Protein AF-0000000087793830 (afdb_homodimer)

Sequence (622 aa):
MAITHQIIGFGGWNNNLHLQNGACELLITLDVGPRILKFAPRGGDNVFKIFDEQLGTTEEELWQSRGGHRFWIAPESFPFTYAPDNYEVDYQVYPNGGVILTAPDEMPQGFSKQIEVSLDSEAAKVRIVHRLTNVVDEEQEVAAWMISVMAPGGIEIIPQPPAKNHPGMGPGDFLPDRSLILWPFTSLSDSRFHFGTRFITVQQDASLSATKFGLHQGCGWAAYYLDGTLFVKRFTLEARATYPDRGCNFETFTNEEMIEIETLGPLTKLKPGGVLEAVEEWELFTDIPEFDPKDEDSIARALAGTGLVGSMAITHQIIGFGGWNNNLHLQNGACELLITLDVGPRILKFAPRGGDNVFKIFDEQLGTTEEELWQSRGGHRFWIAPESFPFTYAPDNYEVDYQVYPNGGVILTAPDEMPQGFSKQIEVSLDSEAAKVRIVHRLTNVVDEEQEVAAWMISVMAPGGIEIIPQPPAKNHPGMGPGDFLPDRSLILWPFTSLSDSRFHFGTRFITVQQDASLSATKFGLHQGCGWAAYYLDGTLFVKRFTLEARATYPDRGCNFETFTNEEMIEIETLGPLTKLKPGGVLEAVEEWELFTDIPEFDPKDEDSIARALAGTGLVGS

pLDDT: mean 96.56, std 4.74, range [50.72, 98.94]

Secondary structure (DSSP, 8-state):
---EEEEEEETTEEEEEEEE-SSEEEEEESSS-SEEEEEEETTS--SB-B-GGG-S----SS----BEEEEEEES--TTGGG----S--EEEE-TTSEEEEEPPPBTTTTEEEEEEEEE-SSSSEEEEEEEEEE-SSS-EEEEEEEEEEEPTT-EEEEE-PPP-----SSSS--S--EEEEE-TT--TT-TTEEE-SSEEEEE--TTS--EEEEE---S-EEEEEETTEEEEEE----TTS--HHHH-SEEEEE-SS-EEEEEEPPPEEEPTT-EEEEEEEEEEE-SPPP--TT-HHHHHHHHGGGTSS--/---EEEEEEETTEEEEEEEE-SSEEEEEESSS-SEEEEEEETTS--SB-B-GGG-S----SS----BEEEEEEES--TTGGG----S--EEEE-TTSEEEEEPPPBTTTTEEEEEEEEE-SSSSEEEEEEEEEE-SSS-EEEEEEEEEEEPTT-EEEEE-PPP-----SSSS--S--EEEEE-TT--TT-TTEEE-SSEEEEE--TTS--EEEEE---S-EEEEEETTEEEEEE----TTS--HHHH-SEEEEE-SS-EEEEEE---EEEPTT-EEEEEEEEEEE-SPPP--TT-HHHHHHHHGGGTSS--

Nearest PDB structures (foldseek):
  5cd6-assembly1_A  TM=6.590E-01  e=1.933E-08  Parabacteroides distasonis ATCC 8503
  3bs6-assembly1_A  TM=5.707E-01  e=3.117E-06  Escherichia coli
  3ty1-assembly1_C  TM=4.847E-01  e=1.420E-06  Klebsiella pneumoniae subsp. pneumoniae MGH 78578
  3afj-assembly1_A  TM=4.483E-01  e=4.063E-05  Cellulomonas gilvus ATCC 13127
  3acs-assembly1_B  TM=4.402E-01  e=6.511E-05  Cellulomonas gilvus ATCC 13127

Solvent-accessible surface area (backbone atoms only — not comparable to full-atom values): 31579 Å² total; per-residue (Å²): 92,73,59,47,74,47,76,38,69,55,67,69,30,69,45,22,43,38,38,34,32,72,36,19,35,37,35,29,45,33,52,27,15,64,34,38,49,32,47,23,47,56,94,52,66,56,52,30,22,66,41,74,90,57,47,47,72,60,66,50,86,60,58,72,77,47,39,8,33,42,79,40,45,28,70,67,40,68,64,65,39,52,63,51,48,30,37,57,33,50,72,49,77,44,92,78,39,34,33,40,34,38,27,67,69,41,77,84,81,29,35,33,46,33,43,33,40,36,43,43,49,57,51,40,35,35,41,38,40,38,35,43,29,28,72,39,87,60,69,45,74,36,17,52,26,41,38,35,27,26,35,59,73,25,34,37,42,32,64,46,68,78,68,40,74,76,59,71,90,59,78,57,80,73,58,61,73,43,43,42,30,30,31,45,43,42,52,84,67,42,82,45,56,35,61,56,68,58,37,36,26,41,40,48,42,66,88,40,68,66,37,40,40,30,26,48,57,80,77,36,50,38,33,38,39,47,94,34,31,35,41,35,45,32,45,77,65,65,87,88,57,56,32,40,73,92,40,25,39,28,37,41,37,36,26,45,68,26,36,32,55,30,39,32,35,50,53,37,80,31,40,53,70,27,71,51,76,42,61,39,36,39,36,60,45,70,82,34,58,84,59,47,79,84,35,68,66,41,44,48,61,40,37,52,89,71,71,82,49,84,132,90,74,57,46,74,45,77,36,70,55,67,71,33,70,45,23,43,38,38,34,33,72,36,18,36,35,33,29,46,32,53,27,16,64,35,39,49,33,47,23,47,56,95,51,66,57,52,29,21,66,42,74,92,56,47,48,70,58,66,50,87,59,58,72,75,45,39,8,32,41,78,42,45,28,68,67,40,66,67,65,40,51,63,49,48,29,38,55,32,50,72,48,77,45,92,79,38,34,33,40,34,36,25,65,70,41,76,84,79,30,35,32,46,32,42,34,40,36,44,43,48,55,52,39,35,35,41,38,42,38,36,44,28,28,72,38,90,58,69,46,76,36,18,50,27,41,37,37,27,26,36,60,73,25,35,36,42,33,66,4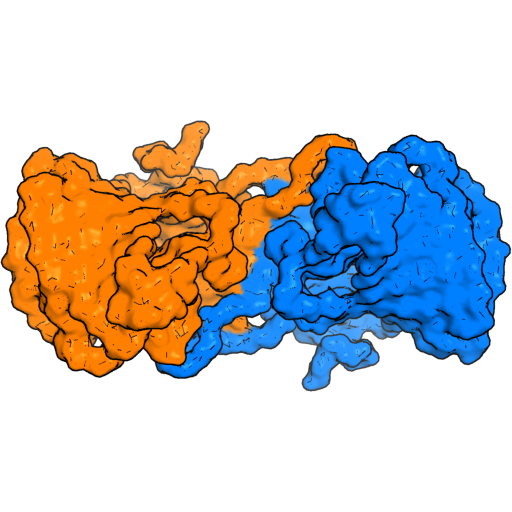7,68,78,68,40,75,76,57,71,92,56,78,59,80,74,58,59,74,42,42,43,31,28,30,44,44,42,53,83,66,43,82,42,56,35,62,56,68,56,36,35,26,41,40,47,41,67,88,40,68,66,38,40,42,29,25,47,56,79,76,36,52,38,34,38,39,47,95,34,32,34,42,35,44,34,43,76,66,65,86,88,56,56,33,40,74,93,40,23,39,28,37,40,39,37,25,45,68,27,35,33,55,29,40,31,34,51,52,38,80,32,40,54,70,28,72,49,76,42,62,40,37,38,37,60,45,71,82,36,56,85,57,48,80,84,36,66,67,42,44,48,62,40,38,53,90,70,72,80,48,84,131

Structure (mmCIF, N/CA/C/O backbone):
data_AF-0000000087793830-model_v1
#
loop_
_entity.id
_entity.type
_entity.pdbx_description
1 polymer 'DUF4380 domain-containing protein'
#
loop_
_atom_site.group_PDB
_atom_site.id
_atom_site.type_symbol
_atom_site.label_atom_id
_atom_site.label_alt_id
_atom_site.label_comp_id
_atom_site.label_asym_id
_atom_site.label_entity_id
_atom_site.label_seq_id
_atom_site.pdbx_PDB_ins_code
_atom_site.Cartn_x
_atom_site.Cartn_y
_atom_site.Cartn_z
_atom_site.occupancy
_atom_site.B_iso_or_equiv
_atom_site.auth_seq_id
_atom_site.auth_comp_id
_atom_site.auth_asym_id
_atom_site.auth_atom_id
_atom_site.pdbx_PDB_model_num
ATOM 1 N N . MET A 1 1 ? -21.844 32.312 21.375 1 61.78 1 MET A N 1
ATOM 2 C CA . MET A 1 1 ? -21.094 33.531 21.641 1 61.78 1 MET A CA 1
ATOM 3 C C . MET A 1 1 ? -20.359 34 20.391 1 61.78 1 MET A C 1
ATOM 5 O O . MET A 1 1 ? -20.031 33.188 19.516 1 61.78 1 MET A O 1
ATOM 9 N N . ALA A 1 2 ? -20.125 35.281 20.281 1 84.69 2 ALA A N 1
ATOM 10 C CA . ALA A 1 2 ? -19.641 35.969 19.078 1 84.69 2 ALA A CA 1
ATOM 11 C C . ALA A 1 2 ? -18.172 35.625 18.812 1 84.69 2 ALA A C 1
ATOM 13 O O . ALA A 1 2 ? -17.422 35.344 19.75 1 84.69 2 ALA A O 1
ATOM 14 N N . ILE A 1 3 ? -17.781 35.406 17.641 1 93.62 3 ILE A N 1
ATOM 15 C CA . ILE A 1 3 ? -16.391 35.281 17.219 1 93.62 3 ILE A CA 1
ATOM 16 C C . ILE A 1 3 ? -15.68 36.625 17.438 1 93.62 3 ILE A C 1
ATOM 18 O O . ILE A 1 3 ? -16.219 37.688 17.109 1 93.62 3 ILE A O 1
ATOM 22 N N . THR A 1 4 ? -14.586 36.594 18.094 1 94.25 4 THR A N 1
ATOM 23 C CA . THR A 1 4 ? -13.766 37.812 18.266 1 94.25 4 THR A CA 1
ATOM 24 C C . THR A 1 4 ? -12.375 37.594 17.672 1 94.25 4 THR A C 1
ATOM 26 O O . THR A 1 4 ? -11.906 36.469 17.562 1 94.25 4 THR A O 1
ATOM 29 N N . HIS A 1 5 ? -11.773 38.656 17.234 1 94.69 5 HIS A N 1
ATOM 30 C CA . HIS A 1 5 ? -10.398 38.594 16.734 1 94.69 5 HIS A CA 1
ATOM 31 C C . HIS A 1 5 ? -9.602 39.812 17.234 1 94.69 5 HIS A C 1
ATOM 33 O O . HIS A 1 5 ? -10.156 40.906 17.406 1 94.69 5 HIS A O 1
ATOM 39 N N . GLN A 1 6 ? -8.344 39.625 17.5 1 95.5 6 GLN A N 1
ATOM 40 C CA . GLN A 1 6 ? -7.398 40.656 17.922 1 95.5 6 GLN A CA 1
ATOM 41 C C . GLN A 1 6 ? -6.004 40.375 17.375 1 95.5 6 GLN A C 1
ATOM 43 O O . GLN A 1 6 ? -5.617 39.219 17.203 1 95.5 6 GLN A O 1
ATOM 48 N N . ILE A 1 7 ? -5.309 41.406 17.047 1 97.56 7 ILE A N 1
ATOM 49 C CA . ILE A 1 7 ? -3.889 41.281 16.75 1 97.56 7 ILE A CA 1
ATOM 50 C C . ILE A 1 7 ? -3.08 41.344 18.047 1 97.56 7 ILE A C 1
ATOM 52 O O . ILE A 1 7 ? -3.199 42.281 18.828 1 97.56 7 ILE A O 1
ATOM 56 N N . ILE A 1 8 ? -2.297 40.344 18.25 1 98.31 8 ILE A N 1
ATOM 57 C CA . ILE A 1 8 ? -1.549 40.281 19.5 1 98.31 8 ILE A CA 1
ATOM 58 C C . ILE A 1 8 ? -0.087 39.938 19.203 1 98.31 8 ILE A C 1
ATOM 60 O O . ILE A 1 8 ? 0.246 39.469 18.125 1 98.31 8 ILE A O 1
ATOM 64 N N . GLY A 1 9 ? 0.796 40.219 20.25 1 98.25 9 GLY A N 1
ATOM 65 C CA . GLY A 1 9 ? 2.158 39.719 20.219 1 98.25 9 GLY A CA 1
ATOM 66 C C . GLY A 1 9 ? 2.266 38.281 20.672 1 98.25 9 GLY A C 1
ATOM 67 O O . GLY A 1 9 ? 1.579 37.844 21.609 1 98.25 9 GLY A O 1
ATOM 68 N N . PHE A 1 10 ? 3.133 37.562 20.031 1 97.69 10 PHE A N 1
ATOM 69 C CA . PHE A 1 10 ? 3.367 36.188 20.422 1 97.69 10 PHE A CA 1
ATOM 70 C C . PHE A 1 10 ? 4.715 35.688 19.891 1 97.69 10 PHE A C 1
ATOM 72 O O . PHE A 1 10 ? 5.051 35.906 18.734 1 97.69 10 PHE A O 1
ATOM 79 N N . GLY A 1 11 ? 5.5 35.031 20.75 1 96.75 11 GLY A N 1
ATOM 80 C CA . GLY A 1 11 ? 6.727 34.344 20.359 1 96.75 11 GLY A CA 1
ATOM 81 C C . GLY A 1 11 ? 7.75 35.312 19.75 1 96.75 11 GLY A C 1
ATOM 82 O O . GLY A 1 11 ? 8.5 34.906 18.844 1 96.75 11 GLY A O 1
ATOM 83 N N . GLY A 1 12 ? 7.676 36.438 19.984 1 97.75 12 GLY A N 1
ATOM 84 C CA . GLY A 1 12 ? 8.617 37.406 19.438 1 97.75 12 GLY A CA 1
ATOM 85 C C . GLY A 1 12 ? 8.094 38.156 18.219 1 97.75 12 GLY A C 1
ATOM 86 O O . GLY A 1 12 ? 8.727 39.094 17.719 1 97.75 12 GLY A O 1
ATOM 87 N N . TRP A 1 13 ? 7 37.719 17.734 1 98.38 13 TRP A N 1
ATOM 88 C CA . TRP A 1 13 ? 6.348 38.438 16.625 1 98.38 13 TRP A CA 1
ATOM 89 C C . TRP A 1 13 ? 5.324 39.438 17.156 1 98.38 13 TRP A C 1
ATOM 91 O O . TRP A 1 13 ? 4.574 39.125 18.094 1 98.38 13 TRP A O 1
ATOM 101 N N . ASN A 1 14 ? 5.234 40.531 16.578 1 98.06 14 ASN A N 1
ATOM 102 C CA . ASN A 1 14 ? 4.332 41.594 17.031 1 98.06 14 ASN A CA 1
ATOM 103 C C . ASN A 1 14 ? 2.916 41.406 16.5 1 98.06 14 ASN A C 1
ATOM 105 O O . ASN A 1 14 ? 1.947 41.844 17.109 1 98.06 14 ASN A O 1
ATOM 109 N N . ASN A 1 15 ? 2.809 40.812 15.375 1 98.31 15 ASN A N 1
ATOM 110 C CA . ASN A 1 15 ? 1.499 40.719 14.734 1 98.31 15 ASN A CA 1
ATOM 111 C C . ASN A 1 15 ? 1.072 39.25 14.555 1 98.31 15 ASN A C 1
ATOM 113 O O . ASN A 1 15 ? 1.588 38.562 13.68 1 98.31 15 ASN A O 1
ATOM 117 N N . ASN A 1 16 ? 0.181 38.844 15.281 1 98.5 16 ASN A N 1
ATOM 118 C CA . ASN A 1 16 ? -0.511 37.562 15.18 1 98.5 16 ASN A CA 1
ATOM 119 C C . ASN A 1 16 ? -2.018 37.719 15.359 1 98.5 16 ASN A C 1
ATOM 121 O O . ASN A 1 16 ? -2.469 38.5 16.219 1 98.5 16 ASN A O 1
ATOM 125 N N . LEU A 1 17 ? -2.709 37.094 14.547 1 98.06 17 LEU A N 1
ATOM 126 C CA . LEU A 1 17 ? -4.164 37.156 14.656 1 98.06 17 LEU A CA 1
ATOM 127 C C . LEU A 1 17 ? -4.664 36.094 15.641 1 98.06 17 LEU A C 1
ATOM 129 O O . LEU A 1 17 ? -4.484 34.906 15.422 1 98.06 17 LEU A O 1
ATOM 133 N N . HIS A 1 18 ? -5.172 36.531 16.734 1 97.31 18 HIS A N 1
ATOM 134 C CA . HIS A 1 18 ? -5.859 35.688 17.703 1 97.31 18 HIS A CA 1
ATOM 135 C C . HIS A 1 18 ? -7.359 35.656 17.438 1 97.31 18 HIS A C 1
ATOM 137 O O . HIS A 1 18 ? -8.055 36.656 17.594 1 97.31 18 HIS A O 1
ATOM 143 N N . LEU A 1 19 ? -7.863 34.531 16.953 1 96.69 19 LEU A N 1
ATOM 144 C CA . LEU A 1 19 ? -9.266 34.312 16.641 1 96.69 19 LEU A CA 1
ATOM 145 C C . LEU A 1 19 ? -9.898 33.375 17.656 1 96.69 19 LEU A C 1
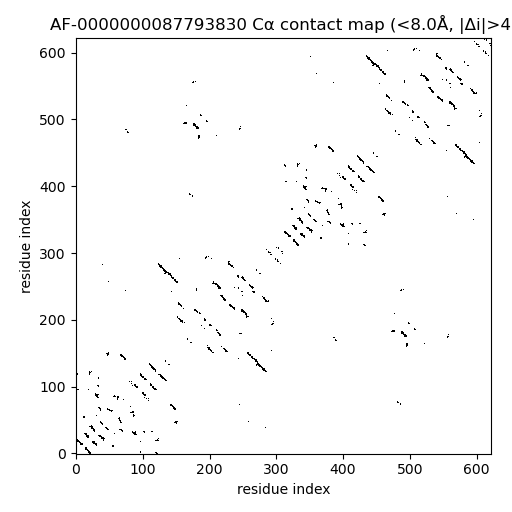ATOM 147 O O . LEU A 1 19 ? -9.32 32.312 18 1 96.69 19 LEU A O 1
ATOM 151 N N . GLN A 1 20 ? -11.141 33.719 18.203 1 96.06 20 GLN A N 1
ATOM 152 C CA . GLN A 1 20 ? -11.695 32.844 19.219 1 96.06 20 GLN A CA 1
ATOM 153 C C . GLN A 1 20 ? -13.227 32.906 19.234 1 96.06 20 GLN A C 1
ATOM 155 O O . GLN A 1 20 ? -13.805 33.906 18.797 1 96.06 20 GLN A O 1
ATOM 160 N N . ASN A 1 21 ? -13.805 31.891 19.594 1 95.81 21 ASN A N 1
ATOM 161 C CA . ASN A 1 21 ? -15.188 31.844 20.062 1 95.81 21 ASN A CA 1
ATOM 162 C C . ASN A 1 21 ? -15.289 31.297 21.484 1 95.81 21 ASN A C 1
ATOM 164 O O . ASN A 1 21 ? -14.305 31.328 22.234 1 95.81 21 ASN A O 1
ATOM 168 N N . GLY A 1 22 ? -16.453 30.953 21.969 1 96.38 22 GLY A N 1
ATOM 169 C CA . GLY A 1 22 ? -16.625 30.484 23.344 1 96.38 22 GLY A CA 1
ATOM 170 C C . GLY A 1 22 ? -16.016 29.109 23.578 1 96.38 22 GLY A C 1
ATOM 171 O O . GLY A 1 22 ? -15.789 28.719 24.719 1 96.38 22 GLY A O 1
ATOM 172 N N . ALA A 1 23 ? -15.695 28.422 22.516 1 97.94 23 ALA A N 1
ATOM 173 C CA . ALA A 1 23 ? -15.328 27.016 22.656 1 97.94 23 ALA A CA 1
ATOM 174 C C . ALA A 1 23 ? -13.836 26.812 22.359 1 97.94 23 ALA A C 1
ATOM 176 O O . ALA A 1 23 ? -13.211 25.891 22.922 1 97.94 23 ALA A O 1
ATOM 177 N N . CYS A 1 24 ? -13.25 27.625 21.5 1 98.12 24 CYS A N 1
ATOM 178 C CA . CYS A 1 24 ? -11.875 27.375 21.094 1 98.12 24 CYS A CA 1
ATOM 179 C C . CYS A 1 24 ? -11.195 28.656 20.625 1 98.12 24 CYS A C 1
ATOM 181 O O . CYS A 1 24 ? -11.82 29.719 20.625 1 98.12 24 CYS A O 1
ATOM 183 N N . GLU A 1 25 ? -9.93 28.547 20.344 1 98.12 25 GLU A N 1
ATOM 184 C CA . GLU A 1 25 ? -9.156 29.688 19.875 1 98.12 25 GLU A CA 1
ATOM 185 C C . GLU A 1 25 ? -8.055 29.25 18.906 1 98.12 25 GLU A C 1
ATOM 187 O O . GLU A 1 25 ? -7.582 28.109 18.984 1 98.12 25 GLU A O 1
ATOM 192 N N . LEU A 1 26 ? -7.715 30.125 18.016 1 98.25 26 LEU A N 1
ATOM 193 C CA . LEU A 1 26 ? -6.641 29.969 17.047 1 98.25 26 LEU A CA 1
ATOM 194 C C . LEU A 1 26 ? -5.645 31.125 17.141 1 98.25 26 LEU A C 1
ATOM 196 O O . LEU A 1 26 ? -6.016 32.25 17.5 1 98.25 26 LEU A O 1
ATOM 200 N N . LEU A 1 27 ? -4.469 30.781 16.875 1 98.56 27 LEU A N 1
ATOM 201 C CA . LEU A 1 27 ? -3.434 31.781 16.656 1 98.56 27 LEU A CA 1
ATOM 202 C C . LEU A 1 27 ? -2.82 31.641 15.266 1 98.56 27 LEU A C 1
ATOM 204 O O . LEU A 1 27 ? -2.248 30.609 14.938 1 98.56 27 LEU A O 1
ATOM 208 N N . ILE A 1 28 ? -2.902 32.688 14.469 1 98.44 28 ILE A N 1
ATOM 209 C CA . ILE A 1 28 ? -2.439 32.719 13.086 1 98.44 28 ILE A CA 1
ATOM 210 C C . ILE A 1 28 ? -1.353 33.781 12.938 1 98.44 28 ILE A C 1
ATOM 212 O O . ILE A 1 28 ? -1.559 34.938 13.289 1 98.44 28 ILE A O 1
ATOM 216 N N . THR A 1 29 ? -0.245 33.344 12.414 1 98.31 29 THR A N 1
ATOM 217 C CA . THR A 1 29 ? 0.851 34.312 12.273 1 98.31 29 THR A CA 1
ATOM 218 C C . THR A 1 29 ? 0.597 35.25 11.109 1 98.31 29 THR A C 1
ATOM 220 O O . THR A 1 29 ? 0.083 34.844 10.07 1 98.31 29 THR A O 1
ATOM 223 N N . LEU A 1 30 ? 1.019 36.5 11.281 1 98.5 30 LEU A N 1
ATOM 224 C CA . LEU A 1 30 ? 0.891 37.5 10.219 1 98.5 30 LEU A CA 1
ATOM 225 C C . LEU A 1 30 ? 2.26 38 9.781 1 98.5 30 LEU A C 1
ATOM 227 O O . LEU A 1 30 ? 2.441 38.406 8.633 1 98.5 30 LEU A O 1
ATOM 231 N N . ASP A 1 31 ? 3.254 37.969 10.672 1 98.5 31 ASP A N 1
ATOM 232 C CA . ASP A 1 31 ? 4.602 38.406 10.344 1 98.5 31 ASP A CA 1
ATOM 233 C C . ASP A 1 31 ? 5.336 37.375 9.5 1 98.5 31 ASP A C 1
ATOM 235 O O . ASP A 1 31 ? 6.328 37.656 8.844 1 98.5 31 ASP A O 1
ATOM 239 N N . VAL A 1 32 ? 4.945 36.156 9.547 1 98.25 32 VAL A N 1
ATOM 240 C CA . VAL A 1 32 ? 5.41 35.031 8.711 1 98.25 32 VAL A CA 1
ATOM 241 C C . VAL A 1 32 ? 4.23 34.156 8.32 1 98.25 32 VAL A C 1
ATOM 243 O O . VAL A 1 32 ? 3.229 34.094 9.039 1 98.25 32 VAL A O 1
ATOM 246 N N . GLY A 1 33 ? 4.324 33.5 7.066 1 96.94 33 GLY A N 1
ATOM 247 C CA . GLY A 1 33 ? 3.25 32.531 6.844 1 96.94 33 GLY A CA 1
ATOM 248 C C . GLY A 1 33 ? 3.002 32.25 5.375 1 96.94 33 GLY A C 1
ATOM 249 O O . GLY A 1 33 ? 3.861 32.5 4.531 1 96.94 33 GLY A O 1
ATOM 250 N N . PRO A 1 34 ? 1.865 31.766 5.145 1 97.06 34 PRO A N 1
ATOM 251 C CA . PRO A 1 34 ? 0.732 31.531 6.043 1 97.06 34 PRO A CA 1
ATOM 252 C C . PRO A 1 34 ? 0.967 30.375 7.008 1 97.06 34 PRO A C 1
ATOM 254 O O . PRO A 1 34 ? 1.517 29.344 6.609 1 97.06 34 PRO A O 1
ATOM 257 N N . ARG A 1 35 ? 0.572 30.5 8.305 1 97.62 35 ARG A N 1
ATOM 258 C CA . ARG A 1 35 ? 0.81 29.516 9.359 1 97.62 35 ARG A CA 1
ATOM 259 C C . ARG A 1 35 ? -0.227 29.641 10.469 1 97.62 35 ARG A C 1
ATOM 261 O O . ARG A 1 35 ? -0.51 30.75 10.938 1 97.62 35 ARG A O 1
ATOM 268 N N . ILE A 1 36 ? -0.883 28.547 10.781 1 98.69 36 ILE A N 1
ATOM 269 C CA . ILE A 1 36 ? -1.707 28.5 11.984 1 98.69 36 ILE A CA 1
ATOM 270 C C . ILE A 1 36 ? -0.936 27.812 13.109 1 98.69 36 ILE A C 1
ATOM 272 O O . ILE A 1 36 ? -0.699 26.594 13.055 1 98.69 36 ILE A O 1
ATOM 276 N N . LEU A 1 37 ? -0.606 28.469 14.172 1 98.56 37 LEU A N 1
ATOM 277 C CA . LEU A 1 37 ? 0.332 27.969 15.164 1 98.56 37 LEU A CA 1
ATOM 278 C C . LEU A 1 37 ? -0.408 27.312 16.328 1 98.56 37 LEU A C 1
ATOM 280 O O . LEU A 1 37 ? 0.167 26.5 17.062 1 98.56 37 LEU A O 1
ATOM 284 N N . LYS A 1 38 ? -1.687 27.688 16.422 1 98.69 38 LYS A N 1
ATOM 285 C CA . LYS A 1 38 ? -2.404 27.203 17.594 1 98.69 38 LYS A CA 1
ATOM 286 C C . LYS A 1 38 ? -3.854 26.859 17.25 1 98.69 38 LYS A C 1
ATOM 288 O O . LYS A 1 38 ? -4.504 27.609 16.516 1 98.69 38 LYS A O 1
ATOM 293 N N . PHE A 1 39 ? -4.352 25.875 17.703 1 98.88 39 PHE A N 1
ATOM 294 C CA . PHE A 1 39 ? -5.746 25.484 17.844 1 98.88 39 PHE A CA 1
ATOM 295 C C . PHE A 1 39 ? -5.984 24.812 19.188 1 98.88 39 PHE A C 1
ATOM 297 O O . PHE A 1 39 ? -5.34 23.812 19.516 1 98.88 39 PHE A O 1
ATOM 304 N N . ALA A 1 40 ? -6.793 25.359 20 1 98.88 40 ALA A N 1
ATOM 305 C CA . ALA A 1 40 ? -6.961 24.891 21.359 1 98.88 40 ALA A CA 1
ATOM 306 C C . ALA A 1 40 ? -8.383 25.141 21.859 1 98.88 40 ALA A C 1
ATOM 308 O O . ALA A 1 40 ? -9.039 26.094 21.422 1 98.88 40 ALA A O 1
ATOM 309 N N . PRO A 1 41 ? -8.805 24.281 22.812 1 98.56 41 PRO A N 1
ATOM 310 C CA . PRO A 1 41 ? -9.984 24.719 23.562 1 98.56 41 PRO A CA 1
ATOM 311 C C . PRO A 1 41 ? -9.758 26.062 24.266 1 98.56 41 PRO A C 1
ATOM 313 O O . PRO A 1 41 ? -8.625 26.406 24.609 1 98.56 41 PRO A O 1
ATOM 316 N N . ARG A 1 42 ? -10.859 26.766 24.453 1 96.25 42 ARG A N 1
ATOM 317 C CA . ARG A 1 42 ? -10.727 28.031 25.172 1 96.25 42 ARG A CA 1
ATOM 318 C C . ARG A 1 42 ? -10.016 27.844 26.5 1 96.25 42 ARG A C 1
ATOM 320 O O . ARG A 1 42 ? -10.461 27.062 27.344 1 96.25 42 ARG A O 1
ATOM 327 N N . GLY A 1 43 ? -8.906 28.547 26.578 1 93.25 43 GLY A N 1
ATOM 328 C CA . GLY A 1 43 ? -8.148 28.484 27.828 1 93.25 43 GLY A CA 1
ATOM 329 C C . GLY A 1 43 ? -7.367 27.188 27.984 1 93.25 43 GLY A C 1
ATOM 330 O O . GLY A 1 43 ? -6.723 26.969 29.016 1 93.25 43 GLY A O 1
ATOM 331 N N . GLY A 1 44 ? -7.41 26.344 27.031 1 96.81 44 GLY A N 1
ATOM 332 C CA . GLY A 1 44 ? -6.742 25.047 27.125 1 96.81 44 GLY A CA 1
ATOM 333 C C . GLY A 1 44 ? -5.41 25.016 26.406 1 96.81 44 GLY A C 1
ATOM 334 O O . GLY A 1 44 ? -4.887 26.062 26 1 96.81 44 GLY A O 1
ATOM 335 N N . ASP A 1 45 ? -4.879 23.844 26.312 1 98.06 45 ASP A N 1
ATOM 336 C CA . ASP A 1 45 ? -3.553 23.656 25.734 1 98.06 45 ASP A CA 1
ATOM 337 C C . ASP A 1 45 ? -3.625 23.547 24.219 1 98.06 45 ASP A C 1
ATOM 339 O O . ASP A 1 45 ? -4.578 23 23.672 1 98.06 45 ASP A O 1
ATOM 343 N N . ASN A 1 46 ? -2.613 24.078 23.578 1 98.69 46 ASN A N 1
ATOM 344 C CA . ASN A 1 46 ? -2.443 23.969 22.125 1 98.69 46 ASN A CA 1
ATOM 345 C C . ASN A 1 46 ? -2.23 22.516 21.703 1 98.69 46 ASN A C 1
ATOM 347 O O . ASN A 1 46 ? -1.419 21.797 22.312 1 98.69 46 ASN A O 1
ATOM 351 N N . VAL A 1 47 ? -2.936 22.109 20.672 1 98.81 47 VAL A N 1
ATOM 352 C CA . VAL A 1 47 ? -2.764 20.719 20.234 1 98.81 47 VAL A CA 1
ATOM 353 C C . VAL A 1 47 ? -1.596 20.641 19.25 1 98.81 47 VAL A C 1
ATOM 355 O O . VAL A 1 47 ? -1.094 19.547 18.969 1 98.81 47 VAL A O 1
ATOM 358 N N . PHE A 1 48 ? -1.181 21.766 18.719 1 98.94 48 PHE A N 1
ATOM 359 C CA . PHE A 1 48 ? -0.071 21.766 17.766 1 98.94 48 PHE A CA 1
ATOM 360 C C . PHE A 1 48 ? 1.259 21.922 18.5 1 98.94 48 PHE A C 1
ATOM 362 O O . PHE A 1 48 ? 1.323 22.547 19.547 1 98.94 48 PHE A O 1
ATOM 369 N N . LYS A 1 49 ? 2.295 21.328 17.906 1 98.81 49 LYS A N 1
ATOM 370 C CA . LYS A 1 49 ? 3.672 21.594 18.312 1 98.81 49 LYS A CA 1
ATOM 371 C C . LYS A 1 49 ? 4.113 22.984 17.891 1 98.81 49 LYS A C 1
ATOM 373 O O . LYS A 1 49 ? 3.783 23.438 16.797 1 98.81 49 LYS A O 1
ATOM 378 N N . ILE A 1 50 ? 4.789 23.656 18.797 1 98.38 50 ILE A N 1
ATOM 379 C CA . ILE A 1 50 ? 5.52 24.875 18.484 1 98.38 50 ILE A CA 1
ATOM 380 C C . ILE A 1 50 ? 7.008 24.672 18.734 1 98.38 50 ILE A C 1
ATOM 382 O O . ILE A 1 50 ? 7.398 24.172 19.797 1 98.38 50 ILE A O 1
ATOM 386 N N . PHE A 1 51 ? 7.832 24.938 17.797 1 98.12 51 PHE A N 1
ATOM 387 C CA . PHE A 1 51 ? 9.273 24.969 18 1 98.12 51 PHE A CA 1
ATOM 388 C C . PHE A 1 51 ? 9.727 26.328 18.5 1 98.12 51 PHE A C 1
ATOM 390 O O . PHE A 1 51 ? 10.023 27.219 17.688 1 98.12 51 PHE A O 1
ATOM 397 N N . ASP A 1 52 ? 9.914 26.422 19.797 1 97.25 52 ASP A N 1
ATOM 398 C CA . ASP A 1 52 ? 10.125 27.703 20.453 1 97.25 52 ASP A CA 1
ATOM 399 C C . ASP A 1 52 ? 11.352 28.406 19.891 1 97.25 52 ASP A C 1
ATOM 401 O O . ASP A 1 52 ? 11.352 29.641 19.734 1 97.25 52 ASP A O 1
ATOM 405 N N . GLU A 1 53 ? 12.328 27.672 19.562 1 96.56 53 GLU A N 1
ATOM 406 C CA . GLU A 1 53 ? 13.594 28.25 19.109 1 96.56 53 GLU A CA 1
ATOM 407 C C . GLU A 1 53 ? 13.453 28.844 17.703 1 96.56 53 GLU A C 1
ATOM 409 O O . GLU A 1 53 ? 14.344 29.562 17.25 1 96.56 53 GLU A O 1
ATOM 414 N N . GLN A 1 54 ? 12.305 28.594 17.109 1 96.75 54 GLN A N 1
ATOM 415 C CA . GLN A 1 54 ? 12.125 29.047 15.727 1 96.75 54 GLN A CA 1
ATOM 416 C C . GLN A 1 54 ? 11.109 30.172 15.648 1 96.75 54 GLN A C 1
ATOM 418 O O . GLN A 1 54 ? 10.656 30.531 14.555 1 96.75 54 GLN A O 1
ATOM 423 N N . LEU A 1 55 ? 10.781 30.734 16.734 1 97.38 55 LEU A N 1
ATOM 424 C CA . LEU A 1 55 ? 9.805 31.812 16.781 1 97.38 55 LEU A CA 1
ATOM 425 C C . LEU A 1 55 ? 10.492 33.188 16.75 1 97.38 55 LEU A C 1
ATOM 427 O O . LEU A 1 55 ? 11.656 33.312 17.125 1 97.38 55 LEU A O 1
ATOM 431 N N . GLY A 1 56 ? 9.766 34.188 16.234 1 97.56 56 GLY A N 1
ATOM 432 C CA . GLY A 1 56 ? 10.133 35.562 16.422 1 97.56 56 GLY A CA 1
ATOM 433 C C . GLY A 1 56 ? 11.008 36.125 15.312 1 97.56 56 GLY A C 1
ATOM 434 O O . GLY A 1 56 ? 11.219 37.312 15.219 1 97.56 56 GLY A O 1
ATOM 435 N N . THR A 1 57 ? 11.555 35.219 14.516 1 96.94 57 THR A N 1
ATOM 436 C CA . THR A 1 57 ? 12.398 35.688 13.414 1 96.94 57 THR A CA 1
ATOM 437 C C . THR A 1 57 ? 11.625 35.656 12.094 1 96.94 57 THR A C 1
ATOM 439 O O . THR A 1 57 ? 10.578 35 12.008 1 96.94 57 THR A O 1
ATOM 442 N N . THR A 1 58 ? 12.055 36.469 11.188 1 97.38 58 THR A N 1
ATOM 443 C CA . THR A 1 58 ? 11.422 36.594 9.883 1 97.38 58 THR A CA 1
ATOM 444 C C . THR A 1 58 ? 12.469 36.562 8.773 1 97.38 58 THR A C 1
ATOM 446 O O . THR A 1 58 ? 13.664 36.75 9.031 1 97.38 58 THR A O 1
ATOM 449 N N . GLU A 1 59 ? 12.086 36.219 7.578 1 96.62 59 GLU A N 1
ATOM 450 C CA . GLU A 1 59 ? 12.867 36.375 6.355 1 96.62 59 GLU A CA 1
ATOM 451 C C . GLU A 1 59 ? 14.102 35.469 6.375 1 96.62 59 GLU A C 1
ATOM 453 O O . GLU A 1 59 ? 15.156 35.844 5.852 1 96.62 59 GLU A O 1
ATOM 458 N N . GLU A 1 60 ? 14.023 34.438 7.172 1 95.81 60 GLU A N 1
ATOM 459 C CA . GLU A 1 60 ? 15.07 33.438 7.047 1 95.81 60 GLU A CA 1
ATOM 460 C C . GLU A 1 60 ? 15.141 32.875 5.629 1 95.81 60 GLU A C 1
ATOM 462 O O . GLU A 1 60 ? 14.109 32.656 4.988 1 95.81 60 GLU A O 1
ATOM 467 N N . GLU A 1 61 ? 16.297 32.562 5.176 1 91.62 61 GLU A N 1
ATOM 468 C CA . GLU A 1 61 ? 16.484 32.031 3.828 1 91.62 61 GLU A CA 1
ATOM 469 C C . GLU A 1 61 ? 15.961 30.609 3.711 1 91.62 61 GLU A C 1
ATOM 471 O O . GLU A 1 61 ? 15.383 30.25 2.688 1 91.62 61 GLU A O 1
ATOM 476 N N . LEU A 1 62 ? 16.109 29.891 4.75 1 91.38 62 LEU A N 1
ATOM 477 C CA . LEU A 1 62 ? 15.711 28.484 4.73 1 91.38 62 LEU A CA 1
ATOM 478 C C . LEU A 1 62 ? 14.383 28.297 5.465 1 91.38 62 LEU A C 1
ATOM 480 O O . LEU A 1 62 ? 14.078 29.031 6.402 1 91.38 62 LEU A O 1
ATOM 484 N N . TRP A 1 63 ? 13.695 27.328 5.051 1 90.88 63 TRP A N 1
ATOM 485 C CA . TRP A 1 63 ? 12.445 26.953 5.695 1 90.88 63 TRP A CA 1
ATOM 486 C C . TRP A 1 63 ? 12.656 26.656 7.176 1 90.88 63 TRP A C 1
ATOM 488 O O . TRP A 1 63 ? 13.648 26.016 7.551 1 90.88 63 TRP A O 1
ATOM 498 N N . GLN A 1 64 ? 11.742 27.109 7.977 1 94.06 64 GLN A N 1
ATOM 499 C CA . GLN A 1 64 ? 11.664 26.781 9.398 1 94.06 64 GLN A CA 1
ATOM 500 C C . GLN A 1 64 ? 10.414 25.969 9.711 1 94.06 64 GLN A C 1
ATOM 502 O O . GLN A 1 64 ? 9.32 26.312 9.258 1 94.06 64 GLN A O 1
ATOM 507 N N . SER A 1 65 ? 10.461 24.953 10.477 1 93.94 65 SER A N 1
ATOM 508 C CA . SER A 1 65 ? 9.297 24.141 10.812 1 93.94 65 SER A CA 1
ATOM 509 C C . SER A 1 65 ? 8.273 24.953 11.602 1 93.94 65 SER A C 1
ATOM 511 O O . SER A 1 65 ? 7.086 24.953 11.258 1 93.94 65 SER A O 1
ATOM 513 N N . ARG A 1 66 ? 8.75 25.703 12.641 1 97.19 66 ARG A N 1
ATOM 514 C CA . ARG A 1 66 ? 8.008 26.562 13.555 1 97.19 66 ARG A CA 1
ATOM 515 C C . ARG A 1 66 ? 6.855 25.812 14.203 1 97.19 66 ARG A C 1
ATOM 517 O O . ARG A 1 66 ? 6.32 26.234 15.227 1 97.19 66 ARG A O 1
ATOM 524 N N . GLY A 1 67 ? 6.41 24.656 13.656 1 97.88 67 GLY A N 1
ATOM 525 C CA . GLY A 1 67 ? 5.266 23.906 14.133 1 97.88 67 GLY A CA 1
ATOM 526 C C . GLY A 1 67 ? 3.947 24.375 13.555 1 97.88 67 GLY A C 1
ATOM 527 O O . GLY A 1 67 ? 3.916 24.984 12.484 1 97.88 67 GLY A O 1
ATOM 528 N N . GLY A 1 68 ? 2.857 24 14.188 1 98.62 68 GLY A N 1
ATOM 529 C CA . GLY A 1 68 ? 1.535 24.391 13.734 1 98.62 68 GLY A CA 1
ATOM 530 C C . GLY A 1 68 ? 1.077 23.656 12.492 1 98.62 68 GLY A C 1
ATOM 531 O O . GLY A 1 68 ? 1.305 22.453 12.352 1 98.62 68 GLY A O 1
ATOM 532 N N . HIS A 1 69 ? 0.265 24.375 11.727 1 98.81 69 HIS A N 1
ATOM 533 C CA . HIS A 1 69 ? -0.275 23.875 10.461 1 98.81 69 HIS A CA 1
ATOM 534 C C . HIS A 1 69 ? 0.3 24.641 9.281 1 98.81 69 HIS A C 1
ATOM 536 O O . HIS A 1 69 ? 0.239 25.875 9.242 1 98.81 69 HIS A O 1
ATOM 542 N N . ARG A 1 70 ? 0.868 23.906 8.359 1 97.81 70 ARG A N 1
ATOM 543 C CA . ARG A 1 70 ? 1.521 24.516 7.207 1 97.81 70 ARG A CA 1
ATOM 544 C C . ARG A 1 70 ? 0.968 23.953 5.902 1 97.81 70 ARG A C 1
ATOM 546 O O . ARG A 1 70 ? 0.409 22.859 5.879 1 97.81 70 ARG A O 1
ATOM 553 N N . PHE A 1 71 ? 1.087 24.734 4.852 1 98.19 71 PHE A N 1
ATOM 554 C CA . PHE A 1 71 ? 0.656 24.406 3.5 1 98.19 71 PHE A CA 1
ATOM 555 C C . PHE A 1 71 ? 1.857 24.203 2.586 1 98.19 71 PHE A C 1
ATOM 557 O O . PHE A 1 71 ? 2.539 25.156 2.217 1 98.19 71 PHE A O 1
ATOM 564 N N . TRP A 1 72 ? 2.143 22.906 2.213 1 98.12 72 TRP A N 1
ATOM 565 C CA . TRP A 1 72 ? 3.244 22.547 1.326 1 98.12 72 TRP A CA 1
ATOM 566 C C . TRP A 1 72 ? 2.723 22.047 -0.013 1 98.12 72 TRP A C 1
ATOM 568 O O . TRP A 1 72 ? 1.511 21.969 -0.228 1 98.12 72 TRP A O 1
ATOM 578 N N . ILE A 1 73 ? 3.662 21.828 -0.879 1 98.19 73 ILE A N 1
ATOM 579 C CA . ILE A 1 73 ? 3.35 21.312 -2.209 1 98.19 73 ILE A CA 1
ATOM 580 C C . ILE A 1 73 ? 3.971 19.938 -2.385 1 98.19 73 ILE A C 1
ATOM 582 O O . ILE A 1 73 ? 5.133 19.719 -2.033 1 98.19 73 ILE A O 1
ATOM 586 N N . ALA A 1 74 ? 3.162 19.062 -2.873 1 98.19 74 ALA A N 1
ATOM 587 C CA . ALA A 1 74 ? 3.602 17.703 -3.18 1 98.19 74 ALA A CA 1
ATOM 588 C C . ALA A 1 74 ? 3.709 17.5 -4.688 1 98.19 74 ALA A C 1
ATOM 590 O O . ALA A 1 74 ? 3.041 18.188 -5.465 1 98.19 74 ALA A O 1
ATOM 591 N N . PRO A 1 75 ? 4.512 16.469 -5.098 1 97.44 75 PRO A N 1
ATOM 592 C CA . PRO A 1 75 ? 5.328 15.578 -4.27 1 97.44 75 PRO A CA 1
ATOM 593 C C . PRO A 1 75 ? 6.535 16.281 -3.658 1 97.44 75 PRO A C 1
ATOM 595 O O . PRO A 1 75 ? 7.047 17.25 -4.227 1 97.44 75 PRO A O 1
ATOM 598 N N . GLU A 1 76 ? 7.012 15.727 -2.557 1 97.19 76 GLU A N 1
ATOM 599 C CA . GLU A 1 76 ? 8.117 16.344 -1.828 1 97.19 76 GLU A CA 1
ATOM 600 C C . GLU A 1 76 ? 9.398 16.328 -2.652 1 97.19 76 GLU A C 1
ATOM 602 O O . GLU A 1 76 ? 9.781 15.281 -3.191 1 97.19 76 GLU A O 1
ATOM 607 N N . SER A 1 77 ? 9.961 17.469 -2.789 1 93.56 77 SER A N 1
ATOM 608 C CA . SER A 1 77 ? 11.234 17.609 -3.479 1 93.56 77 SER A CA 1
ATOM 609 C C . SER A 1 77 ? 12.008 18.812 -2.973 1 93.56 77 SER A C 1
ATOM 611 O O . SER A 1 77 ? 11.422 19.859 -2.691 1 93.56 77 SER A O 1
ATOM 613 N N . PHE A 1 78 ? 13.266 18.609 -2.777 1 91.31 78 PHE A N 1
ATOM 614 C CA . PHE A 1 78 ? 14.148 19.719 -2.396 1 91.31 78 PHE A CA 1
ATOM 615 C C . PHE A 1 78 ? 14.766 20.359 -3.627 1 91.31 78 PHE A C 1
ATOM 617 O O . PHE A 1 78 ? 15.297 19.672 -4.5 1 91.31 78 PHE A O 1
ATOM 624 N N . PRO A 1 79 ? 14.797 21.578 -3.779 1 91 79 PRO A N 1
ATOM 625 C CA . PRO A 1 79 ? 14.297 22.562 -2.811 1 91 79 PRO A CA 1
ATOM 626 C C . PRO A 1 79 ? 12.852 22.969 -3.084 1 91 79 PRO A C 1
ATOM 628 O O . PRO A 1 79 ? 12.297 23.812 -2.365 1 91 79 PRO A O 1
ATOM 631 N N . PHE A 1 80 ? 12.211 22.406 -3.969 1 92.69 80 PHE A N 1
ATOM 632 C CA . PHE A 1 80 ? 10.938 22.859 -4.504 1 92.69 80 PHE A CA 1
ATOM 633 C C . PHE A 1 80 ? 9.898 22.969 -3.395 1 92.69 80 PHE A C 1
ATOM 635 O O . PHE A 1 80 ? 9.305 24.047 -3.195 1 92.69 80 PHE A O 1
ATOM 642 N N . THR A 1 81 ? 9.672 22 -2.604 1 94.94 81 THR A N 1
ATOM 643 C CA . THR A 1 81 ? 8.648 21.938 -1.568 1 94.94 81 THR A CA 1
ATOM 644 C C . THR A 1 81 ? 9.016 22.828 -0.387 1 94.94 81 THR A C 1
ATOM 646 O O . THR A 1 81 ? 8.141 23.234 0.387 1 94.94 81 THR A O 1
ATOM 649 N N . TYR A 1 82 ? 10.273 23.188 -0.281 1 93.88 82 TYR A N 1
ATOM 650 C CA . TYR A 1 82 ? 10.781 23.797 0.942 1 93.88 82 TYR A CA 1
ATOM 651 C C . TYR A 1 82 ? 10.859 25.312 0.811 1 93.88 82 TYR A C 1
ATOM 653 O O . TYR A 1 82 ? 11.664 25.953 1.479 1 93.88 82 TYR A O 1
ATOM 661 N N . ALA A 1 83 ? 10.086 25.828 -0.058 1 93.38 83 ALA A N 1
ATOM 662 C CA . ALA A 1 83 ? 9.969 27.281 -0.096 1 93.38 83 ALA A CA 1
ATOM 663 C C . ALA A 1 83 ? 9.594 27.844 1.275 1 93.38 83 ALA A C 1
ATOM 665 O O . ALA A 1 83 ? 8.664 27.359 1.917 1 93.38 83 ALA A O 1
ATOM 666 N N . PRO A 1 84 ? 10.258 28.828 1.738 1 93.69 84 PRO A N 1
ATOM 667 C CA . PRO A 1 84 ? 10.023 29.328 3.098 1 93.69 84 PRO A CA 1
ATOM 668 C C . PRO A 1 84 ? 8.719 30.109 3.221 1 93.69 84 PRO A C 1
ATOM 670 O O . PRO A 1 84 ? 8.328 30.812 2.289 1 93.69 84 PRO A O 1
ATOM 673 N N . ASP A 1 85 ? 8.062 29.969 4.277 1 95.31 85 ASP A N 1
ATOM 674 C CA . ASP A 1 85 ? 6.938 30.828 4.664 1 95.31 85 ASP A CA 1
ATOM 675 C C . ASP A 1 85 ? 7.332 31.766 5.789 1 95.31 85 ASP A C 1
ATOM 677 O O . ASP A 1 85 ? 6.617 31.891 6.785 1 95.31 85 ASP A O 1
ATOM 681 N N . ASN A 1 86 ? 8.438 32.406 5.566 1 97.44 86 ASN A N 1
ATOM 682 C CA . ASN A 1 86 ? 9.062 33.219 6.605 1 97.44 86 ASN A CA 1
ATOM 683 C C . ASN A 1 86 ? 8.789 34.719 6.406 1 97.44 86 ASN A C 1
ATOM 685 O O . ASN A 1 86 ? 9.492 35.562 6.957 1 97.44 86 ASN A O 1
ATOM 689 N N . TYR A 1 87 ? 7.848 35.094 5.641 1 97.5 87 TYR A N 1
ATOM 690 C CA . TYR A 1 87 ? 7.586 36.469 5.301 1 97.5 87 TYR A CA 1
ATOM 691 C C . TYR A 1 87 ? 6.176 36.875 5.711 1 97.5 87 TYR A C 1
ATOM 693 O O . TYR A 1 87 ? 5.312 36.031 5.914 1 97.5 87 TYR A O 1
ATOM 701 N N . GLU A 1 88 ? 6.012 38.156 5.812 1 97.94 88 GLU A N 1
ATOM 702 C CA . GLU A 1 88 ? 4.723 38.719 6.188 1 97.94 88 GLU A CA 1
ATOM 703 C C . GLU A 1 88 ? 3.631 38.312 5.199 1 97.94 88 GLU A C 1
ATOM 705 O O . GLU A 1 88 ? 3.875 38.25 3.994 1 97.94 88 GLU A O 1
ATOM 710 N N . VAL A 1 89 ? 2.4 38.125 5.695 1 98 89 VAL A N 1
ATOM 711 C CA . VAL A 1 89 ? 1.278 37.719 4.848 1 98 89 VAL A CA 1
ATOM 712 C C . VAL A 1 89 ? 0.237 38.844 4.82 1 98 89 VAL A C 1
ATOM 714 O O . VAL A 1 89 ? 0.036 39.531 5.816 1 98 89 VAL A O 1
ATOM 717 N N . ASP A 1 90 ? -0.38 38.969 3.666 1 98 90 ASP A N 1
ATOM 718 C CA . ASP A 1 90 ? -1.587 39.781 3.613 1 98 90 ASP A CA 1
ATOM 719 C C . ASP A 1 90 ? -2.779 39.062 4.219 1 98 90 ASP A C 1
ATOM 721 O O . ASP A 1 90 ? -2.859 37.844 4.141 1 98 90 ASP A O 1
ATOM 725 N N . TYR A 1 91 ? -3.641 39.812 4.836 1 97.88 91 TYR A N 1
ATOM 726 C CA . TYR A 1 91 ? -4.793 39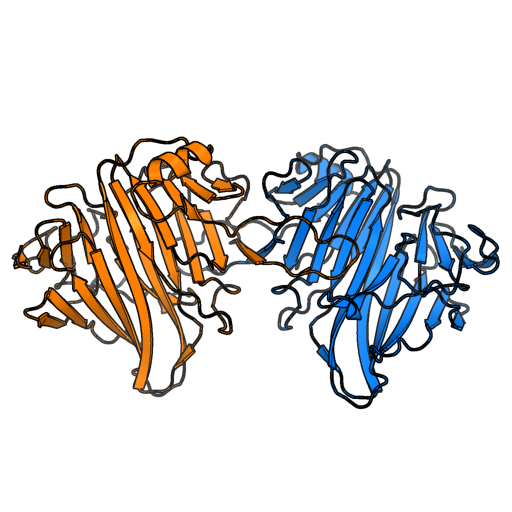.156 5.41 1 97.88 91 TYR A CA 1
ATOM 727 C C . TYR A 1 91 ? -6.035 40.031 5.352 1 97.88 91 TYR A C 1
ATOM 729 O O . TYR A 1 91 ? -5.934 41.25 5.199 1 97.88 91 TYR A O 1
ATOM 737 N N . GLN A 1 92 ? -7.133 39.406 5.27 1 97.19 92 GLN A N 1
ATOM 738 C CA . GLN A 1 92 ? -8.453 40.031 5.414 1 97.19 92 GLN A CA 1
ATOM 739 C C . GLN A 1 92 ? -9.297 39.25 6.434 1 97.19 92 GLN A C 1
ATOM 741 O O . GLN A 1 92 ? -9.336 38.031 6.418 1 97.19 92 GLN A O 1
ATOM 746 N N . VAL A 1 93 ? -9.875 39.969 7.332 1 94.5 93 VAL A N 1
ATOM 747 C CA . VAL A 1 93 ? -10.758 39.375 8.328 1 94.5 93 VAL A CA 1
ATOM 748 C C . VAL A 1 93 ? -12.203 39.781 8.062 1 94.5 93 VAL A C 1
ATOM 750 O O . VAL A 1 93 ? -12.477 40.969 7.828 1 94.5 93 VAL A O 1
ATOM 753 N N . TYR A 1 94 ? -12.977 38.844 8.109 1 90.5 94 TYR A N 1
ATOM 754 C CA . TYR A 1 94 ? -14.383 39.125 7.863 1 90.5 94 TYR A CA 1
ATOM 755 C C . TYR A 1 94 ? -15.188 39.031 9.156 1 90.5 94 TYR A C 1
ATOM 757 O O . TYR A 1 94 ? -14.797 38.344 10.094 1 90.5 94 TYR A O 1
ATOM 765 N N . PRO A 1 95 ? -16.391 39.688 9.195 1 79.75 95 PRO A N 1
ATOM 766 C CA . PRO A 1 95 ? -17.203 39.719 10.414 1 79.75 95 PRO A CA 1
ATOM 767 C C . PRO A 1 95 ? -17.672 38.344 10.844 1 79.75 95 PRO A C 1
ATOM 769 O O . PRO A 1 95 ? -17.859 38.094 12.039 1 79.75 95 PRO A O 1
ATOM 772 N N . ASN A 1 96 ? -17.828 37.438 9.992 1 82.25 96 ASN A N 1
ATOM 773 C CA . ASN A 1 96 ? -18.391 36.125 10.312 1 82.25 96 ASN A CA 1
ATOM 774 C C . ASN A 1 96 ? -17.297 35.188 10.781 1 82.25 96 ASN A C 1
ATOM 776 O O . ASN A 1 96 ? -17.562 33.969 10.953 1 82.25 96 ASN A O 1
ATOM 780 N N . GLY A 1 97 ? -16.156 35.656 11.031 1 82.19 97 GLY A N 1
ATOM 781 C CA . GLY A 1 97 ? -15.086 34.812 11.523 1 82.19 97 GLY A CA 1
ATOM 782 C C . GLY A 1 97 ? -14.211 34.25 10.422 1 82.19 97 GLY A C 1
ATOM 783 O O . GLY A 1 97 ? -13.312 33.438 10.688 1 82.19 97 GLY A O 1
ATOM 784 N N . GLY A 1 98 ? -14.469 34.656 9.25 1 93.25 98 GLY A N 1
ATOM 785 C CA . GLY A 1 98 ? -13.633 34.281 8.125 1 93.25 98 GLY A CA 1
ATOM 786 C C . GLY A 1 98 ? -12.359 35.094 8.008 1 93.25 98 GLY A C 1
ATOM 787 O O . GLY A 1 98 ? -12.375 36.312 8.25 1 93.25 98 GLY A O 1
ATOM 788 N N . VAL A 1 99 ? -11.281 34.438 7.773 1 97.5 99 VAL A N 1
ATOM 789 C CA . VAL A 1 99 ? -9.992 35.062 7.555 1 97.5 99 VAL A CA 1
ATOM 790 C C . VAL A 1 99 ? -9.359 34.531 6.273 1 97.5 99 VAL A C 1
ATOM 792 O O . VAL A 1 99 ? -9.391 33.312 6.016 1 97.5 99 VAL A O 1
ATOM 795 N N . ILE A 1 100 ? -8.859 35.344 5.445 1 98.38 100 ILE A N 1
ATOM 796 C CA . ILE A 1 100 ? -8.078 34.938 4.281 1 98.38 100 ILE A CA 1
ATOM 797 C C . ILE A 1 100 ? -6.637 35.406 4.43 1 98.38 100 ILE A C 1
ATOM 799 O O . ILE A 1 100 ? -6.398 36.594 4.676 1 98.38 100 ILE A O 1
ATOM 803 N N . LEU A 1 101 ? -5.75 34.531 4.367 1 98.56 101 LEU A N 1
ATOM 804 C CA . LEU A 1 101 ? -4.32 34.812 4.398 1 98.56 101 LEU A CA 1
ATOM 805 C C . LEU A 1 101 ? -3.691 34.594 3.027 1 98.56 101 LEU A C 1
ATOM 807 O O . LEU A 1 101 ? -3.902 33.531 2.406 1 98.56 101 LEU A O 1
ATOM 811 N N . THR A 1 102 ? -2.916 35.531 2.561 1 98.38 102 THR A N 1
ATOM 812 C CA . THR A 1 102 ? -2.23 35.406 1.279 1 98.38 102 THR A CA 1
ATOM 813 C C . THR A 1 102 ? -0.73 35.625 1.445 1 98.38 102 THR A C 1
ATOM 815 O O . THR A 1 102 ? -0.303 36.688 1.867 1 98.38 102 THR A O 1
ATOM 818 N N . ALA A 1 103 ? 0.026 34.625 1.135 1 97.5 103 ALA A N 1
ATOM 819 C CA . ALA A 1 103 ? 1.481 34.719 1.191 1 97.5 103 ALA A CA 1
ATOM 820 C C . ALA A 1 103 ? 2.033 35.375 -0.079 1 97.5 103 ALA A C 1
ATOM 822 O O . ALA A 1 103 ? 1.367 35.375 -1.116 1 97.5 103 ALA A O 1
ATOM 823 N N . PRO A 1 104 ? 3.289 35.969 0.073 1 96.81 104 PRO A N 1
ATOM 824 C CA . PRO A 1 104 ? 3.934 36.406 -1.169 1 96.81 104 PRO A CA 1
ATOM 825 C C . PRO A 1 104 ? 4.195 35.25 -2.131 1 96.81 104 PRO A C 1
ATOM 827 O O . PRO A 1 104 ? 4.273 34.094 -1.704 1 96.81 104 PRO A O 1
ATOM 830 N N . ASP A 1 105 ? 4.297 35.594 -3.371 1 97.5 105 ASP A N 1
ATOM 831 C CA . ASP A 1 105 ? 4.617 34.562 -4.359 1 97.5 105 ASP A CA 1
ATOM 832 C C . ASP A 1 105 ? 5.926 33.875 -4.012 1 97.5 105 ASP A C 1
ATOM 834 O O . ASP A 1 105 ? 6.906 34.5 -3.635 1 97.5 105 ASP A O 1
ATOM 838 N N . GLU A 1 106 ? 5.848 32.562 -4.105 1 95 106 GLU A N 1
ATOM 839 C CA . GLU A 1 106 ? 7.047 31.734 -3.93 1 95 106 GLU A CA 1
ATOM 840 C C . GLU A 1 106 ? 7.84 31.641 -5.23 1 95 106 GLU A C 1
ATOM 842 O O . GLU A 1 106 ? 7.488 30.859 -6.121 1 95 106 GLU A O 1
ATOM 847 N N . MET A 1 107 ? 8.867 32.438 -5.273 1 93.88 107 MET A N 1
ATOM 848 C CA . MET A 1 107 ? 9.742 32.375 -6.434 1 93.88 107 MET A CA 1
ATOM 849 C C . MET A 1 107 ? 11.078 31.719 -6.062 1 93.88 107 MET A C 1
ATOM 851 O O . MET A 1 107 ? 11.586 31.922 -4.965 1 93.88 107 MET A O 1
ATOM 855 N N . PRO A 1 108 ? 11.57 30.875 -6.867 1 92.38 108 PRO A N 1
ATOM 856 C CA . PRO A 1 108 ? 11.203 30.688 -8.273 1 92.38 108 PRO A CA 1
ATOM 857 C C . PRO A 1 108 ? 10.203 29.547 -8.484 1 92.38 108 PRO A C 1
ATOM 859 O O . PRO A 1 108 ? 9.852 29.234 -9.617 1 92.38 108 PRO A O 1
ATOM 862 N N . GLN A 1 109 ? 9.75 28.859 -7.473 1 92.81 109 GLN A N 1
ATOM 863 C CA . GLN A 1 109 ? 8.852 27.719 -7.613 1 92.81 109 GLN A CA 1
ATOM 864 C C . GLN A 1 109 ? 7.602 28.094 -8.406 1 92.81 109 GLN A C 1
ATOM 866 O O . GLN A 1 109 ? 7.016 27.25 -9.094 1 92.81 109 GLN A O 1
ATOM 871 N N . GLY A 1 110 ? 7.188 29.375 -8.32 1 96.88 110 GLY A N 1
ATOM 872 C CA . GLY A 1 110 ? 6.133 29.891 -9.164 1 96.88 110 GLY A CA 1
ATOM 873 C C . GLY A 1 110 ? 4.738 29.641 -8.617 1 96.88 110 GLY A C 1
ATOM 874 O O . GLY A 1 110 ? 3.826 29.281 -9.359 1 96.88 110 GLY A O 1
ATOM 875 N N . PHE A 1 111 ? 4.496 29.828 -7.277 1 98.12 111 PHE A N 1
ATOM 876 C CA . PHE A 1 111 ? 3.172 29.594 -6.715 1 98.12 111 PHE A CA 1
ATOM 877 C C . PHE A 1 111 ? 2.816 30.672 -5.699 1 98.12 111 PHE A C 1
ATOM 879 O O . PHE A 1 111 ? 3.697 31.219 -5.035 1 98.12 111 PHE A O 1
ATOM 886 N N . SER A 1 112 ? 1.583 30.984 -5.648 1 97.81 112 SER A N 1
ATOM 887 C CA . SER A 1 112 ? 0.991 31.734 -4.555 1 97.81 112 SER A CA 1
ATOM 888 C C . SER A 1 112 ? 0.113 30.859 -3.676 1 97.81 112 SER A C 1
ATOM 890 O O . SER A 1 112 ? -0.688 30.062 -4.184 1 97.81 112 SER A O 1
ATOM 892 N N . LYS A 1 113 ? 0.257 31 -2.396 1 98.56 113 LYS A N 1
ATOM 893 C CA . LYS A 1 113 ? -0.511 30.219 -1.44 1 98.56 113 LYS A CA 1
ATOM 894 C C . LYS A 1 113 ? -1.479 31.094 -0.651 1 98.56 113 LYS A C 1
ATOM 896 O O . LYS A 1 113 ? -1.114 32.188 -0.204 1 98.56 113 LYS A O 1
ATOM 901 N N . GLN A 1 114 ? -2.639 30.594 -0.536 1 98.62 114 GLN A N 1
ATOM 902 C CA . GLN A 1 114 ? -3.658 31.234 0.293 1 98.62 114 GLN A CA 1
ATOM 903 C C . GLN A 1 114 ? -4.316 30.219 1.227 1 98.62 114 GLN A C 1
ATOM 905 O O . GLN A 1 114 ? -4.578 29.078 0.831 1 98.62 114 GLN A O 1
ATOM 910 N N . ILE A 1 115 ? -4.578 30.609 2.447 1 98.81 115 ILE A N 1
ATOM 911 C CA . ILE A 1 115 ? -5.371 29.828 3.387 1 98.81 115 ILE A CA 1
ATOM 912 C C . ILE A 1 115 ? -6.574 30.641 3.854 1 98.81 115 ILE A C 1
ATOM 914 O O . ILE A 1 115 ? -6.426 31.797 4.266 1 98.81 115 ILE A O 1
ATOM 918 N N . GLU A 1 116 ? -7.684 30.094 3.697 1 98.62 116 GLU A N 1
ATOM 919 C CA . GLU A 1 116 ? -8.906 30.656 4.254 1 98.62 116 GLU A CA 1
ATOM 920 C C . GLU A 1 116 ? -9.367 29.891 5.484 1 98.62 116 GLU A C 1
ATOM 922 O O . GLU A 1 116 ? -9.5 28.672 5.441 1 98.62 116 GLU A O 1
ATOM 927 N N . VAL A 1 117 ? -9.586 30.609 6.574 1 98.5 117 VAL A N 1
ATOM 928 C CA . VAL A 1 117 ? -10.008 30.016 7.844 1 98.5 117 VAL A CA 1
ATOM 929 C C . VAL A 1 117 ? -11.414 30.5 8.188 1 98.5 117 VAL A C 1
ATOM 931 O O . VAL A 1 117 ? -11.695 31.703 8.172 1 98.5 117 VAL A O 1
ATOM 934 N N . SER A 1 118 ? -12.281 29.531 8.461 1 98 118 SER A N 1
ATOM 935 C CA . SER A 1 118 ? -13.625 29.859 8.945 1 98 118 SER A CA 1
ATOM 936 C C . SER A 1 118 ? -13.914 29.172 10.273 1 98 118 SER A C 1
ATOM 938 O O . SER A 1 118 ? -14.086 27.953 10.328 1 98 118 SER A O 1
ATOM 940 N N . LEU A 1 119 ? -14.031 29.984 11.297 1 96.94 119 LEU A N 1
ATOM 941 C CA . LEU A 1 119 ? -14.312 29.469 12.633 1 96.94 119 LEU A CA 1
ATOM 942 C C . LEU A 1 119 ? -15.82 29.406 12.875 1 96.94 119 LEU A C 1
ATOM 944 O O . LEU A 1 119 ? -16.547 30.359 12.586 1 96.94 119 LEU A O 1
ATOM 948 N N . ASP A 1 120 ? -16.25 28.25 13.297 1 95.81 120 ASP A N 1
ATOM 949 C CA . ASP A 1 120 ? -17.656 28.125 13.703 1 95.81 120 ASP A CA 1
ATOM 950 C C . ASP A 1 120 ? -17.984 29.125 14.82 1 95.81 120 ASP A C 1
ATOM 952 O O . ASP A 1 120 ? -17.156 29.391 15.68 1 95.81 120 ASP A O 1
ATOM 956 N N . SER A 1 121 ? -19.219 29.5 14.906 1 94.06 121 SER A N 1
ATOM 957 C CA . SER A 1 121 ? -19.562 30.562 15.859 1 94.06 121 SER A CA 1
ATOM 958 C C . SER A 1 121 ? -19.719 30 17.266 1 94.06 121 SER A C 1
ATOM 960 O O . SER A 1 121 ? -19.609 30.734 18.25 1 94.06 121 SER A O 1
ATOM 962 N N . GLU A 1 122 ? -19.969 28.75 17.375 1 95 122 GLU A N 1
ATOM 963 C CA . GLU A 1 122 ? -20.297 28.219 18.703 1 95 122 GLU A CA 1
ATOM 964 C C . GLU A 1 122 ? -19.422 27.016 19.047 1 95 122 GLU A C 1
ATOM 966 O O . GLU A 1 122 ? -19.016 26.844 20.203 1 95 122 GLU A O 1
ATOM 971 N N . ALA A 1 123 ? -19.156 26.25 18.062 1 96.38 123 ALA A N 1
ATOM 972 C CA . ALA A 1 123 ? -18.469 24.984 18.312 1 96.38 123 ALA A CA 1
ATOM 973 C C . ALA A 1 123 ? -16.969 25.125 18.109 1 96.38 123 ALA A C 1
ATOM 975 O O . ALA A 1 123 ? -16.5 26.094 17.5 1 96.38 123 ALA A O 1
ATOM 976 N N . ALA A 1 124 ? -16.188 24.203 18.672 1 98.06 124 ALA A N 1
ATOM 977 C CA . ALA A 1 124 ? -14.75 24.125 18.406 1 98.06 124 ALA A CA 1
ATOM 978 C C . ALA A 1 124 ? -14.469 23.484 17.047 1 98.06 124 ALA A C 1
ATOM 980 O O . ALA A 1 124 ? -13.867 22.406 16.984 1 98.06 124 ALA A O 1
ATOM 981 N N . LYS A 1 125 ? -14.945 24.109 16.031 1 97.75 125 LYS A N 1
ATOM 982 C CA . LYS A 1 125 ? -14.875 23.625 14.656 1 97.75 125 LYS A CA 1
ATOM 983 C C . LYS A 1 125 ? -14.352 24.703 13.719 1 97.75 125 LYS A C 1
ATOM 985 O O . LYS A 1 125 ? -14.727 25.875 13.836 1 97.75 125 LYS A O 1
ATOM 990 N N . VAL A 1 126 ? -13.453 24.328 12.883 1 98.12 126 VAL A N 1
ATOM 991 C CA . VAL A 1 126 ? -12.844 25.25 11.938 1 98.12 126 VAL A CA 1
ATOM 992 C C . VAL A 1 126 ? -12.789 24.625 10.555 1 98.12 126 VAL A C 1
ATOM 994 O O . VAL A 1 126 ? -12.461 23.438 10.414 1 98.12 126 VAL A O 1
ATOM 997 N N . ARG A 1 127 ? -13.195 25.359 9.531 1 98.38 127 ARG A N 1
ATOM 998 C CA . ARG A 1 127 ? -12.992 24.984 8.141 1 98.38 127 ARG A CA 1
ATOM 999 C C . ARG A 1 127 ? -11.789 25.703 7.543 1 98.38 127 ARG A C 1
ATOM 1001 O O . ARG A 1 127 ? -11.656 26.922 7.676 1 98.38 127 ARG A O 1
ATOM 1008 N N . ILE A 1 128 ? -10.875 24.969 6.961 1 98.75 128 ILE A N 1
ATOM 1009 C CA . ILE A 1 128 ? -9.68 25.516 6.336 1 98.75 128 ILE A CA 1
ATOM 1010 C C . ILE A 1 128 ? -9.695 25.219 4.84 1 98.75 128 ILE A C 1
ATOM 1012 O O . ILE A 1 128 ? -9.758 24.062 4.434 1 98.75 128 ILE A O 1
ATOM 1016 N N . VAL A 1 129 ? -9.609 26.234 3.994 1 98.69 129 VAL A N 1
ATOM 1017 C CA . VAL A 1 129 ? -9.492 26.094 2.547 1 98.69 129 VAL A CA 1
ATOM 1018 C C . VAL A 1 129 ? -8.094 26.516 2.1 1 98.69 129 VAL A C 1
ATOM 1020 O O . VAL A 1 129 ? -7.676 27.641 2.344 1 98.69 129 VAL A O 1
ATOM 1023 N N . HIS A 1 130 ? -7.379 25.594 1.481 1 98.88 130 HIS A N 1
ATOM 1024 C CA . HIS A 1 130 ? -6.07 25.859 0.895 1 98.88 130 HIS A CA 1
ATOM 1025 C C . HIS A 1 130 ? -6.18 26.094 -0.607 1 98.88 130 HIS A C 1
ATOM 1027 O O . HIS A 1 130 ? -6.809 25.312 -1.322 1 98.88 130 HIS A O 1
ATOM 1033 N N . ARG A 1 131 ? -5.578 27.188 -1.015 1 98.81 131 ARG A N 1
ATOM 1034 C CA . ARG A 1 131 ? -5.559 27.484 -2.441 1 98.81 131 ARG A CA 1
ATOM 1035 C C . ARG A 1 131 ? -4.133 27.688 -2.941 1 98.81 131 ARG A C 1
ATOM 1037 O O . ARG A 1 131 ? -3.354 28.422 -2.336 1 98.81 131 ARG A O 1
ATOM 1044 N N . LEU A 1 132 ? -3.814 27.016 -3.967 1 98.75 132 LEU A N 1
ATOM 1045 C CA . LEU A 1 132 ? -2.531 27.141 -4.652 1 98.75 132 LEU A CA 1
ATOM 1046 C C . LEU A 1 132 ? -2.721 27.641 -6.078 1 98.75 132 LEU A C 1
ATOM 1048 O O . LEU A 1 132 ? -3.426 27.016 -6.875 1 98.75 132 LEU A O 1
ATOM 1052 N N . THR A 1 133 ? -2.076 28.766 -6.422 1 98.69 133 THR A N 1
ATOM 1053 C CA . THR A 1 133 ? -2.166 29.359 -7.75 1 98.69 133 THR A CA 1
ATOM 1054 C C . THR A 1 133 ? -0.826 29.266 -8.477 1 98.69 133 THR A C 1
ATOM 1056 O O . THR A 1 133 ? 0.218 29.609 -7.91 1 98.69 133 THR A O 1
ATOM 1059 N N . ASN A 1 134 ? -0.849 28.812 -9.688 1 98.75 134 A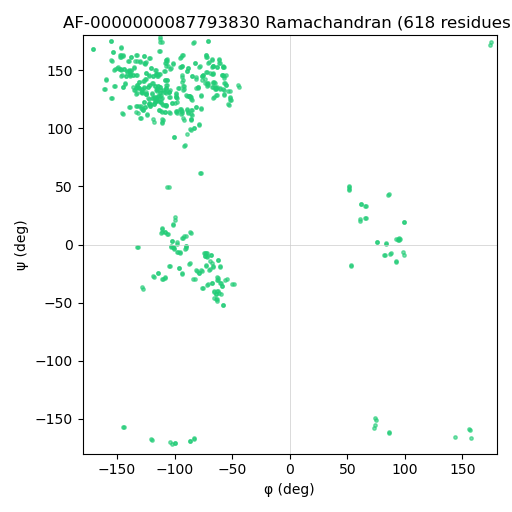SN A N 1
ATOM 1060 C CA . ASN A 1 134 ? 0.328 28.859 -10.547 1 98.75 134 ASN A CA 1
ATOM 1061 C C . ASN A 1 134 ? 0.567 30.25 -11.102 1 98.75 134 ASN A C 1
ATOM 1063 O O . ASN A 1 134 ? -0.211 30.75 -11.922 1 98.75 134 ASN A O 1
ATOM 1067 N N . VAL A 1 135 ? 1.713 30.875 -10.742 1 98.44 135 VAL A N 1
ATOM 1068 C CA . VAL A 1 135 ? 1.87 32.281 -11.086 1 98.44 135 VAL A CA 1
ATOM 1069 C C . VAL A 1 135 ? 2.945 32.438 -12.164 1 98.44 135 VAL A C 1
ATOM 1071 O O . VAL A 1 135 ? 3.455 33.531 -12.391 1 98.44 135 VAL A O 1
ATOM 1074 N N . VAL A 1 136 ? 3.363 31.359 -12.734 1 98.19 136 VAL A N 1
ATOM 1075 C CA . VAL A 1 136 ? 4.324 31.406 -13.828 1 98.19 136 VAL A CA 1
ATOM 1076 C C . VAL A 1 136 ? 3.658 30.953 -15.125 1 98.19 136 VAL A C 1
ATOM 1078 O O . VAL A 1 136 ? 2.5 30.531 -15.117 1 98.19 136 VAL A O 1
ATOM 1081 N N . ASP A 1 137 ? 4.387 30.969 -16.234 1 97.62 137 ASP A N 1
ATOM 1082 C CA . ASP A 1 137 ? 3.795 30.797 -17.562 1 97.62 137 ASP A CA 1
ATOM 1083 C C . ASP A 1 137 ? 3.783 29.328 -17.969 1 97.62 137 ASP A C 1
ATOM 1085 O O . ASP A 1 137 ? 3.178 28.969 -18.984 1 97.62 137 ASP A O 1
ATOM 1089 N N . GLU A 1 138 ? 4.309 28.5 -17.203 1 97.56 138 GLU A N 1
ATOM 1090 C CA . GLU A 1 138 ? 4.371 27.078 -17.547 1 97.56 138 GLU A CA 1
ATOM 1091 C C . GLU A 1 138 ? 3.385 26.266 -16.703 1 97.56 138 GLU A C 1
ATOM 1093 O O . GLU A 1 138 ? 3.17 26.562 -15.523 1 97.56 138 GLU A O 1
ATOM 1098 N N . GLU A 1 139 ? 2.801 25.297 -17.391 1 98.44 139 GLU A N 1
ATOM 1099 C CA . GLU A 1 139 ? 1.966 24.344 -16.656 1 98.44 139 GLU A CA 1
ATOM 1100 C C . GLU A 1 139 ? 2.795 23.516 -15.672 1 98.44 139 GLU A C 1
ATOM 1102 O O . GLU A 1 139 ? 3.898 23.078 -16 1 98.44 139 GLU A O 1
ATOM 1107 N N . GLN A 1 140 ? 2.297 23.266 -14.461 1 97.94 140 GLN A N 1
ATOM 1108 C CA . GLN A 1 140 ? 2.984 22.484 -13.445 1 97.94 140 GLN A CA 1
ATOM 1109 C C . GLN A 1 140 ? 2.053 21.438 -12.828 1 97.94 140 GLN A C 1
ATOM 1111 O O . GLN A 1 140 ? 0.881 21.719 -12.57 1 97.94 140 GLN A O 1
ATOM 1116 N N . GLU A 1 141 ? 2.482 20.219 -12.641 1 98.19 141 GLU A N 1
ATOM 1117 C CA . GLU A 1 141 ? 1.69 19.188 -12 1 98.19 141 GLU A CA 1
ATOM 1118 C C . GLU A 1 141 ? 2.055 19.047 -10.523 1 98.19 141 GLU A C 1
ATOM 1120 O O . GLU A 1 141 ? 3.182 18.672 -10.188 1 98.19 141 GLU A O 1
ATOM 1125 N N . VAL A 1 142 ? 1.095 19.375 -9.641 1 98.44 142 VAL A N 1
ATOM 1126 C CA . VAL A 1 142 ? 1.381 19.438 -8.211 1 98.44 142 VAL A CA 1
ATOM 1127 C C . VAL A 1 142 ? 0.143 19.016 -7.418 1 98.44 142 VAL A C 1
ATOM 1129 O O . VAL A 1 142 ? -0.93 18.812 -7.992 1 98.44 142 VAL A O 1
ATOM 1132 N N . ALA A 1 143 ? 0.313 18.828 -6.176 1 98.62 143 ALA A N 1
ATOM 1133 C CA . ALA A 1 143 ? -0.776 18.562 -5.238 1 98.62 143 ALA A CA 1
ATOM 1134 C C . ALA A 1 143 ? -0.645 19.422 -3.99 1 98.62 143 ALA A C 1
ATOM 1136 O O . ALA A 1 143 ? 0.467 19.75 -3.568 1 98.62 143 ALA A O 1
ATOM 1137 N N . ALA A 1 144 ? -1.792 19.812 -3.443 1 98.75 144 ALA A N 1
ATOM 1138 C CA . ALA A 1 144 ? -1.793 20.469 -2.135 1 98.75 144 ALA A CA 1
ATOM 1139 C C . ALA A 1 144 ? -1.351 19.5 -1.041 1 98.75 144 ALA A C 1
ATOM 1141 O O . ALA A 1 144 ? -1.743 18.328 -1.041 1 98.75 144 ALA A O 1
ATOM 1142 N N . TRP A 1 145 ? -0.557 19.922 -0.212 1 98.81 145 TRP A N 1
ATOM 1143 C CA . TRP A 1 145 ? -0.047 19.125 0.902 1 98.81 145 TRP A CA 1
ATOM 1144 C C . TRP A 1 145 ? -0.195 19.891 2.221 1 98.81 145 TRP A C 1
ATOM 1146 O O . TRP A 1 145 ? 0.521 20.859 2.469 1 98.81 145 TRP A O 1
ATOM 1156 N N . MET A 1 146 ? -1.152 19.422 3.078 1 98.81 146 MET A N 1
ATOM 1157 C CA . MET A 1 146 ? -1.531 20.094 4.316 1 98.81 146 MET A CA 1
ATOM 1158 C C . MET A 1 146 ? -1.02 19.328 5.531 1 98.81 146 MET A C 1
ATOM 1160 O O . MET A 1 146 ? -1.422 18.188 5.77 1 98.81 146 MET A O 1
ATOM 1164 N N . ILE A 1 147 ? -0.182 20 6.324 1 98.81 147 ILE A N 1
ATOM 1165 C CA . ILE A 1 147 ? 0.538 19.297 7.391 1 98.81 147 ILE A CA 1
ATOM 1166 C C . ILE A 1 147 ? 0.203 19.938 8.734 1 98.81 147 ILE A C 1
ATOM 1168 O O . ILE A 1 147 ? 0.428 21.141 8.938 1 98.81 147 ILE A O 1
ATOM 1172 N N . SER A 1 148 ? -0.331 19.172 9.633 1 98.94 148 SER A N 1
ATOM 1173 C CA . SER A 1 148 ? -0.538 19.578 11.016 1 98.94 148 SER A CA 1
ATOM 1174 C C . SER A 1 148 ? 0.484 18.938 11.945 1 98.94 148 SER A C 1
ATOM 1176 O O . SER A 1 148 ? 0.505 17.719 12.102 1 98.94 148 SER A O 1
ATOM 1178 N N . VAL A 1 149 ? 1.329 19.734 12.508 1 98.88 149 VAL A N 1
ATOM 1179 C CA . VAL A 1 149 ? 2.369 19.266 13.414 1 98.88 149 VAL A CA 1
ATOM 1180 C C . VAL A 1 149 ? 1.825 19.219 14.844 1 98.88 149 VAL A C 1
ATOM 1182 O O . VAL A 1 149 ? 1.6 20.266 15.461 1 98.88 149 VAL A O 1
ATOM 1185 N N . MET A 1 150 ? 1.703 18.031 15.406 1 98.94 150 MET A N 1
ATOM 1186 C CA . MET A 1 150 ? 1.019 17.859 16.688 1 98.94 150 MET A CA 1
ATOM 1187 C C . MET A 1 150 ? 2.008 17.906 17.844 1 98.94 150 MET A C 1
ATOM 1189 O O . MET A 1 150 ? 3.139 17.438 17.719 1 98.94 150 MET A O 1
ATOM 1193 N N . ALA A 1 151 ? 1.549 18.453 18.938 1 98.75 151 ALA A N 1
ATOM 1194 C CA . ALA A 1 151 ? 2.34 18.453 20.156 1 98.75 151 ALA A CA 1
ATOM 1195 C C . ALA A 1 151 ? 2.723 17.031 20.562 1 98.75 151 ALA A C 1
ATOM 1197 O O . ALA A 1 151 ? 1.938 16.094 20.375 1 98.75 151 ALA A O 1
ATOM 1198 N N . PRO A 1 152 ? 3.889 16.828 21.125 1 98.38 152 PRO A N 1
ATOM 1199 C CA . PRO A 1 152 ? 4.379 15.469 21.359 1 98.38 152 PRO A CA 1
ATOM 1200 C C . PRO A 1 152 ? 3.633 14.766 22.5 1 98.38 152 PRO A C 1
ATOM 1202 O O . PRO A 1 152 ? 2.994 15.422 23.328 1 98.38 152 PRO A O 1
ATOM 1205 N N . GLY A 1 153 ? 3.754 13.477 22.5 1 98.31 153 GLY A N 1
ATOM 1206 C CA . GLY A 1 153 ? 3.289 12.664 23.609 1 98.31 153 GLY A CA 1
ATOM 1207 C C . GLY A 1 153 ? 1.896 12.102 23.391 1 98.31 153 GLY A C 1
ATOM 1208 O O . GLY A 1 153 ? 1.337 11.453 24.281 1 98.31 153 GLY A O 1
ATOM 1209 N N . GLY A 1 154 ? 1.314 12.32 22.234 1 98.81 154 GLY A N 1
ATOM 1210 C CA . GLY A 1 154 ? -0.052 11.883 21.984 1 98.81 154 GLY A CA 1
ATOM 1211 C C . GLY A 1 154 ? -0.135 10.625 21.141 1 98.81 154 GLY A C 1
ATOM 1212 O O . GLY A 1 154 ? 0.855 9.906 20.984 1 98.81 154 GLY A O 1
ATOM 1213 N N . ILE A 1 155 ? -1.396 10.312 20.75 1 98.94 155 ILE A N 1
ATOM 1214 C CA . ILE A 1 155 ? -1.717 9.125 19.969 1 98.94 155 ILE A CA 1
ATOM 1215 C C . ILE A 1 155 ? -2.568 9.516 18.766 1 98.94 155 ILE A C 1
ATOM 1217 O O . ILE A 1 155 ? -3.65 10.086 18.922 1 98.94 155 ILE A O 1
ATOM 1221 N N . GLU A 1 156 ? -2.027 9.227 17.625 1 98.94 156 GLU A N 1
ATOM 1222 C CA . GLU A 1 156 ? -2.838 9.359 16.406 1 98.94 156 GLU A CA 1
ATOM 1223 C C . GLU A 1 156 ? -3.756 8.156 16.234 1 98.94 156 GLU A C 1
ATOM 1225 O O . GLU A 1 156 ? -3.344 7.016 16.453 1 98.94 156 GLU A O 1
ATOM 1230 N N . ILE A 1 157 ? -4.984 8.375 15.898 1 98.94 157 ILE A N 1
ATOM 1231 C CA . ILE A 1 157 ? -6 7.359 15.633 1 98.94 157 ILE A CA 1
ATOM 1232 C C . ILE A 1 157 ? -6.473 7.473 14.188 1 98.94 157 ILE A C 1
ATOM 1234 O O . ILE A 1 157 ? -6.977 8.516 13.773 1 98.94 157 ILE A O 1
ATOM 1238 N N . ILE A 1 158 ? -6.332 6.445 13.438 1 98.81 158 ILE A N 1
ATOM 1239 C CA . ILE A 1 158 ? -6.73 6.387 12.031 1 98.81 158 ILE A CA 1
ATOM 1240 C C . ILE A 1 158 ? -7.742 5.258 11.828 1 98.81 158 ILE A C 1
ATOM 1242 O O . ILE A 1 158 ? -7.422 4.086 12.047 1 98.81 158 ILE A O 1
ATOM 1246 N N . PRO A 1 159 ? -8.922 5.602 11.391 1 98.44 159 PRO A N 1
ATOM 1247 C CA . PRO A 1 159 ? -9.914 4.547 11.188 1 98.44 159 PRO A CA 1
ATOM 1248 C C . PRO A 1 159 ? -9.609 3.674 9.969 1 98.44 159 PRO A C 1
ATOM 1250 O O . PRO A 1 159 ? -8.961 4.129 9.023 1 98.44 159 PRO A O 1
ATOM 1253 N N . GLN A 1 160 ? -9.984 2.461 10.062 1 97.5 160 GLN A N 1
ATOM 1254 C CA . GLN A 1 160 ? -9.922 1.539 8.93 1 97.5 160 GLN A CA 1
ATOM 1255 C C . GLN A 1 160 ? -11.312 1.225 8.398 1 97.5 160 GLN A C 1
ATOM 1257 O O . GLN A 1 160 ? -12.297 1.297 9.133 1 97.5 160 GLN A O 1
ATOM 1262 N N . PRO A 1 161 ? -11.398 0.95 7.074 1 96.19 161 PRO A N 1
ATOM 1263 C CA . PRO A 1 161 ? -12.695 0.479 6.59 1 96.19 161 PRO A CA 1
ATOM 1264 C C . PRO A 1 161 ? -13.125 -0.832 7.242 1 96.19 161 PRO A C 1
ATOM 1266 O O . PRO A 1 161 ? -12.289 -1.571 7.766 1 96.19 161 PRO A O 1
ATOM 1269 N N . PRO A 1 162 ? -14.414 -1.074 7.195 1 94.88 162 PRO A N 1
ATOM 1270 C CA . PRO A 1 162 ? -14.891 -2.314 7.812 1 94.88 162 PRO A CA 1
ATOM 1271 C C . PRO A 1 162 ? -14.281 -3.562 7.176 1 94.88 162 PRO A C 1
ATOM 1273 O O . PRO A 1 162 ? -14.18 -3.646 5.945 1 94.88 162 PRO A O 1
ATOM 1276 N N . ALA A 1 163 ? -13.852 -4.434 8.008 1 95.12 163 ALA A N 1
ATOM 1277 C CA . ALA A 1 163 ? -13.344 -5.719 7.535 1 95.12 163 ALA A CA 1
ATOM 1278 C C . ALA A 1 163 ? -14.461 -6.566 6.934 1 95.12 163 ALA A C 1
ATOM 1280 O O . ALA A 1 163 ? -15.617 -6.453 7.34 1 95.12 163 ALA A O 1
ATOM 1281 N N . LYS A 1 164 ? -14.117 -7.363 5.91 1 95 164 LYS A N 1
ATOM 1282 C CA . LYS A 1 164 ? -15.031 -8.336 5.312 1 95 164 LYS A CA 1
ATOM 1283 C C . LYS A 1 164 ? -14.383 -9.711 5.207 1 95 164 LYS A C 1
ATOM 1285 O O . LYS A 1 164 ? -13.156 -9.828 5.234 1 95 164 LYS A O 1
ATOM 1290 N N . ASN A 1 165 ? -15.195 -10.656 5.133 1 94.25 165 ASN A N 1
ATOM 1291 C CA . ASN A 1 165 ? -14.703 -12.008 4.891 1 94.25 165 ASN A CA 1
ATOM 1292 C C . ASN A 1 165 ? -14.367 -12.227 3.416 1 94.25 165 ASN A C 1
ATOM 1294 O O . ASN A 1 165 ? -14.906 -11.547 2.545 1 94.25 165 ASN A O 1
ATOM 1298 N N . HIS A 1 166 ? -13.469 -13.109 3.219 1 95.31 166 HIS A N 1
ATOM 1299 C CA . HIS A 1 166 ? -13.242 -13.547 1.844 1 95.31 166 HIS A CA 1
ATOM 1300 C C . HIS A 1 166 ? -14.531 -14.047 1.202 1 95.31 166 HIS A C 1
ATOM 1302 O O . HIS A 1 166 ? -15.289 -14.797 1.82 1 95.31 166 HIS A O 1
ATOM 1308 N N . PRO A 1 167 ? -14.773 -13.672 -0.032 1 91.62 167 PRO A N 1
ATOM 1309 C CA . PRO A 1 167 ? -16.078 -13.992 -0.627 1 91.62 167 PRO A CA 1
ATOM 1310 C C . PRO A 1 167 ? -16.203 -15.469 -0.983 1 91.62 167 PRO A C 1
ATOM 1312 O O . PRO A 1 167 ? -17.312 -15.938 -1.285 1 91.62 167 PRO A O 1
ATOM 1315 N N . GLY A 1 168 ? -15.141 -16.234 -0.929 1 86.69 168 GLY A N 1
ATOM 1316 C CA . GLY A 1 168 ? -15.203 -17.625 -1.352 1 86.69 168 GLY A CA 1
ATOM 1317 C C . GLY A 1 168 ? -15.297 -17.797 -2.857 1 86.69 168 GLY A C 1
ATOM 1318 O O . GLY A 1 168 ? -14.727 -17 -3.607 1 86.69 168 GLY A O 1
ATOM 1319 N N . MET A 1 169 ? -15.828 -19 -3.191 1 80.81 169 MET A N 1
ATOM 1320 C CA . MET A 1 169 ? -16 -19.281 -4.613 1 80.81 169 MET A CA 1
ATOM 1321 C C . MET A 1 169 ? -17.328 -18.734 -5.121 1 80.81 169 MET A C 1
ATOM 1323 O O . MET A 1 169 ? -18.375 -19.031 -4.547 1 80.81 169 MET A O 1
ATOM 1327 N N . GLY A 1 170 ? -17.359 -17.703 -5.898 1 82.06 170 GLY A N 1
ATOM 1328 C CA . GLY A 1 170 ? -18.594 -17.141 -6.418 1 82.06 170 GLY A CA 1
ATOM 1329 C C . GLY A 1 170 ? -18.562 -15.633 -6.52 1 82.06 170 GLY A C 1
ATOM 1330 O O . GLY A 1 170 ? -17.484 -15.023 -6.477 1 82.06 170 GLY A O 1
ATOM 1331 N N . PRO A 1 171 ? -19.812 -15.133 -6.695 1 87.75 171 PRO A N 1
ATOM 1332 C CA . PRO A 1 171 ? -19.891 -13.68 -6.855 1 87.75 171 PRO A CA 1
ATOM 1333 C C . PRO A 1 171 ? -19.438 -12.922 -5.602 1 87.75 171 PRO A C 1
ATOM 1335 O O . PRO A 1 171 ? -19.703 -13.375 -4.484 1 87.75 171 PRO A O 1
ATOM 1338 N N . GLY A 1 172 ? -18.688 -11.961 -5.703 1 90.31 172 GLY A N 1
ATOM 1339 C CA . GLY A 1 172 ? -18.203 -11.094 -4.641 1 90.31 172 GLY A CA 1
ATOM 1340 C C . GLY A 1 172 ? -17.172 -10.086 -5.117 1 90.31 172 GLY A C 1
ATOM 1341 O O . GLY A 1 172 ? -16.797 -10.078 -6.297 1 90.31 172 GLY A O 1
ATOM 1342 N N . ASP A 1 173 ? -16.859 -9.234 -4.262 1 89.62 173 ASP A N 1
ATOM 1343 C CA . ASP A 1 173 ? -15.781 -8.281 -4.531 1 89.62 173 ASP A CA 1
ATOM 1344 C C . ASP A 1 173 ? -14.43 -8.844 -4.098 1 89.62 173 ASP A C 1
ATOM 1346 O O . ASP A 1 173 ? -14.219 -9.117 -2.916 1 89.62 173 ASP A O 1
ATOM 1350 N N . PHE A 1 174 ? -13.555 -9.039 -5.023 1 94.12 174 PHE A N 1
ATOM 1351 C CA . PHE A 1 174 ? -12.273 -9.688 -4.77 1 94.12 174 PHE A CA 1
ATOM 1352 C C . PHE A 1 174 ? -11.133 -8.68 -4.848 1 94.12 174 PHE A C 1
ATOM 1354 O O . PHE A 1 174 ? -9.969 -9.07 -4.934 1 94.12 174 PHE A O 1
ATOM 1361 N N . LEU A 1 175 ? -11.531 -7.441 -4.902 1 97 175 LEU A N 1
ATOM 1362 C CA . LEU A 1 175 ? -10.523 -6.406 -5.117 1 97 175 LEU A CA 1
ATOM 1363 C C . LEU A 1 175 ? -10.031 -5.848 -3.785 1 97 175 LEU A C 1
ATOM 1365 O O . LEU A 1 175 ? -10.727 -5.941 -2.771 1 97 175 LEU A O 1
ATOM 1369 N N . PRO A 1 176 ? -8.789 -5.332 -3.734 1 97.69 176 PRO A N 1
ATOM 1370 C CA . PRO A 1 176 ? -8.281 -4.707 -2.512 1 97.69 176 PRO A CA 1
ATOM 1371 C C . PRO A 1 176 ? -9.008 -3.406 -2.172 1 97.69 176 PRO A C 1
ATOM 1373 O O . PRO A 1 176 ? -9.609 -2.779 -3.051 1 97.69 176 PRO A O 1
ATOM 1376 N N . ASP A 1 177 ? -8.898 -2.998 -0.837 1 96.75 177 ASP A N 1
ATOM 1377 C CA . ASP A 1 177 ? -9.602 -1.772 -0.461 1 96.75 177 ASP A CA 1
ATOM 1378 C C . ASP A 1 177 ? -8.695 -0.852 0.353 1 96.75 177 ASP A C 1
ATOM 1380 O O . ASP A 1 177 ? -9.094 0.254 0.723 1 96.75 177 ASP A O 1
ATOM 1384 N N . ARG A 1 178 ? -7.461 -1.293 0.624 1 97.25 178 ARG A N 1
ATOM 1385 C CA . ARG A 1 178 ? -6.543 -0.462 1.394 1 97.25 178 ARG A CA 1
ATOM 1386 C C . ARG A 1 178 ? -5.152 -0.463 0.77 1 97.25 178 ARG A C 1
ATOM 1388 O O . ARG A 1 178 ? -4.711 -1.478 0.227 1 97.25 178 ARG A O 1
ATOM 1395 N N . SER A 1 179 ? -4.504 0.626 0.881 1 97.81 179 SER A N 1
ATOM 1396 C CA . SER A 1 179 ? -3.104 0.795 0.508 1 97.81 179 SER A CA 1
ATOM 1397 C C . SER A 1 179 ? -2.291 1.371 1.662 1 97.81 179 SER A C 1
ATOM 1399 O O . SER A 1 179 ? -2.635 2.42 2.209 1 97.81 179 SER A O 1
ATOM 1401 N N . LEU A 1 180 ? -1.303 0.685 2.041 1 98.62 180 LEU A N 1
ATOM 1402 C CA . LEU A 1 180 ? -0.287 1.166 2.971 1 98.62 180 LEU A CA 1
ATOM 1403 C C . LEU A 1 180 ? 1.029 1.433 2.25 1 98.62 180 LEU A C 1
ATOM 1405 O O . LEU A 1 180 ? 1.652 0.508 1.723 1 98.62 180 LEU A O 1
ATOM 1409 N N . ILE A 1 181 ? 1.397 2.693 2.221 1 98.75 181 ILE A N 1
ATOM 1410 C CA . ILE A 1 181 ? 2.572 3.129 1.475 1 98.75 181 ILE A CA 1
ATOM 1411 C C . ILE A 1 181 ? 3.719 3.422 2.439 1 98.75 181 ILE A C 1
ATOM 1413 O O . ILE A 1 181 ? 3.529 4.109 3.447 1 98.75 181 ILE A O 1
ATOM 1417 N N . LEU A 1 182 ? 4.895 2.889 2.158 1 98.5 182 LEU A N 1
ATOM 1418 C CA . LEU A 1 182 ? 6.016 2.949 3.09 1 98.5 182 LEU A CA 1
ATOM 1419 C C . LEU A 1 182 ? 7.188 3.709 2.479 1 98.5 182 LEU A C 1
ATOM 1421 O O . LEU A 1 182 ? 7.426 3.625 1.271 1 98.5 182 LEU A O 1
ATOM 1425 N N . TRP A 1 183 ? 7.883 4.414 3.271 1 98.31 183 TRP A N 1
ATOM 1426 C CA . TRP A 1 183 ? 9.117 5.098 2.904 1 98.31 183 TRP A CA 1
ATOM 1427 C C . TRP A 1 183 ? 10.336 4.234 3.215 1 98.31 183 TRP A C 1
ATOM 1429 O O . TRP A 1 183 ? 10.242 3.283 3.996 1 98.31 183 TRP A O 1
ATOM 1439 N N . PRO A 1 184 ? 11.5 4.562 2.637 1 97.12 184 PRO A N 1
ATOM 1440 C CA . PRO A 1 184 ? 12.68 3.709 2.793 1 97.12 184 PRO A CA 1
ATOM 1441 C C . PRO A 1 184 ? 13.102 3.551 4.254 1 97.12 184 PRO A C 1
ATOM 1443 O O . PRO A 1 184 ? 13.805 2.598 4.594 1 97.12 184 PRO A O 1
ATOM 1446 N N . PHE A 1 185 ? 12.672 4.43 5.137 1 97.56 185 PHE A N 1
ATOM 1447 C CA . PHE A 1 185 ? 13.094 4.387 6.531 1 97.56 185 PHE A CA 1
ATOM 1448 C C . PHE A 1 185 ? 11.961 3.875 7.418 1 97.56 185 PHE A C 1
ATOM 1450 O O . PHE A 1 185 ? 12.047 3.953 8.648 1 97.56 185 PHE A O 1
ATOM 1457 N N . THR A 1 186 ? 10.875 3.381 6.852 1 98.12 186 THR A N 1
ATOM 1458 C CA . THR A 1 186 ? 9.758 2.83 7.609 1 98.12 186 THR A CA 1
ATOM 1459 C C . THR A 1 186 ? 9.977 1.349 7.902 1 98.12 186 THR A C 1
ATOM 1461 O O . THR A 1 186 ? 10.289 0.572 6.996 1 98.12 186 THR A O 1
ATOM 1464 N N . SER A 1 187 ? 9.859 0.962 9.125 1 96.88 187 SER A N 1
ATOM 1465 C CA . SER A 1 187 ? 9.75 -0.427 9.562 1 96.88 187 SER A CA 1
ATOM 1466 C C . SER A 1 187 ? 8.367 -0.717 10.133 1 96.88 187 SER A C 1
ATOM 1468 O O . SER A 1 187 ? 7.902 -0.008 11.031 1 96.88 187 SER A O 1
ATOM 1470 N N . LEU A 1 188 ? 7.695 -1.768 9.672 1 96.5 188 LEU A N 1
ATOM 1471 C CA . LEU A 1 188 ? 6.367 -2.09 10.172 1 96.5 188 LEU A CA 1
ATOM 1472 C C . LEU A 1 188 ? 6.445 -2.701 11.57 1 96.5 188 LEU A C 1
ATOM 1474 O O . LEU A 1 188 ? 5.422 -2.885 12.227 1 96.5 188 LEU A O 1
ATOM 1478 N N . SER A 1 189 ? 7.68 -2.951 11.961 1 93.56 189 SER A N 1
ATOM 1479 C CA . SER A 1 189 ? 7.863 -3.459 13.312 1 93.56 189 SER A CA 1
ATOM 1480 C C . SER A 1 189 ? 8.062 -2.32 14.312 1 93.56 189 SER A C 1
ATOM 1482 O O . SER A 1 189 ? 8.312 -2.561 15.492 1 93.56 189 SER A O 1
ATOM 1484 N N . ASP A 1 190 ? 8.055 -1.098 13.805 1 96.88 190 ASP A N 1
ATOM 1485 C CA . ASP A 1 190 ? 8.156 0.057 14.695 1 96.88 190 ASP A CA 1
ATOM 1486 C C . ASP A 1 190 ? 7.117 -0.024 15.812 1 96.88 190 ASP A C 1
ATOM 1488 O O . ASP A 1 190 ? 5.918 -0.14 15.547 1 96.88 190 ASP A O 1
ATOM 1492 N N . SER A 1 191 ? 7.566 0.034 17.062 1 97.12 191 SER A N 1
ATOM 1493 C CA . SER A 1 191 ? 6.719 -0.194 18.219 1 97.12 191 SER A CA 1
ATOM 1494 C C . SER A 1 191 ? 5.676 0.908 18.375 1 97.12 191 SER A C 1
ATOM 1496 O O . SER A 1 191 ? 4.707 0.756 19.125 1 97.12 191 SER A O 1
ATOM 1498 N N . ARG A 1 192 ? 5.863 2.068 17.766 1 98.44 192 ARG A N 1
ATOM 1499 C CA . ARG A 1 192 ? 4.918 3.18 17.828 1 98.44 192 ARG A CA 1
ATOM 1500 C C . ARG A 1 192 ? 3.635 2.85 17.062 1 98.44 192 ARG A C 1
ATOM 1502 O O . ARG A 1 192 ? 2.6 3.484 17.281 1 98.44 192 ARG A O 1
ATOM 1509 N N . PHE A 1 193 ? 3.693 1.845 16.094 1 98.56 193 PHE A N 1
ATOM 1510 C CA . PHE A 1 193 ? 2.553 1.494 15.258 1 98.56 193 PHE A CA 1
ATOM 1511 C C . PHE A 1 193 ? 1.755 0.354 15.875 1 98.56 193 PHE A C 1
ATOM 1513 O O . PHE A 1 193 ? 2.33 -0.596 16.406 1 98.56 193 PHE A O 1
ATOM 1520 N N . HIS A 1 194 ? 0.507 0.478 15.852 1 98.31 194 HIS A N 1
ATOM 1521 C CA . HIS A 1 194 ? -0.407 -0.643 16.047 1 98.31 194 HIS A CA 1
ATOM 1522 C C . HIS A 1 194 ? -1.443 -0.704 14.922 1 98.31 194 HIS A C 1
ATOM 1524 O O . HIS A 1 194 ? -2.227 0.232 14.75 1 98.31 194 HIS A O 1
ATOM 1530 N N . PHE A 1 195 ? -1.417 -1.742 14.18 1 97.81 195 PHE A N 1
ATOM 1531 C CA . PHE A 1 195 ? -2.338 -1.934 13.07 1 97.81 195 PHE A CA 1
ATOM 1532 C C . PHE A 1 195 ? -3.473 -2.873 13.461 1 97.81 195 PHE A C 1
ATOM 1534 O O . PHE A 1 195 ? -3.369 -4.09 13.281 1 97.81 195 PHE A O 1
ATOM 1541 N N . GLY A 1 196 ? -4.527 -2.307 13.922 1 96.56 196 GLY A N 1
ATOM 1542 C CA . GLY A 1 196 ? -5.707 -3.088 14.25 1 96.56 196 GLY A CA 1
ATOM 1543 C C . GLY A 1 196 ? -6.621 -3.312 13.062 1 96.56 196 GLY A C 1
ATOM 1544 O O . GLY A 1 196 ? -6.234 -3.066 11.914 1 96.56 196 GLY A O 1
ATOM 1545 N N . THR A 1 197 ? -7.859 -3.834 13.344 1 95.31 197 THR A N 1
ATOM 1546 C CA . THR A 1 197 ? -8.836 -4.102 12.297 1 95.31 197 THR A CA 1
ATOM 1547 C C . THR A 1 197 ? -9.781 -2.92 12.117 1 95.31 197 THR A C 1
ATOM 1549 O O . THR A 1 197 ? -10.344 -2.723 11.039 1 95.31 197 THR A O 1
ATOM 1552 N N . ARG A 1 198 ? -9.93 -2.096 13.211 1 96.81 198 ARG A N 1
ATOM 1553 C CA . ARG A 1 198 ? -10.836 -0.952 13.148 1 96.81 198 ARG A CA 1
ATOM 1554 C C . ARG A 1 198 ? -10.055 0.36 13.109 1 96.81 198 ARG A C 1
ATOM 1556 O O . ARG A 1 198 ? -10.523 1.348 12.539 1 96.81 198 ARG A O 1
ATOM 1563 N N . PHE A 1 199 ? -8.828 0.267 13.742 1 98.44 199 PHE A N 1
ATOM 1564 C CA . PHE A 1 199 ? -8.023 1.478 13.836 1 98.44 199 PHE A CA 1
ATOM 1565 C C . PHE A 1 199 ? -6.543 1.16 13.648 1 98.44 199 PHE A C 1
ATOM 1567 O O . PHE A 1 199 ? -6.074 0.092 14.047 1 98.44 199 PHE A O 1
ATOM 1574 N N . ILE A 1 200 ? -5.863 2.025 13.047 1 98.69 200 ILE A N 1
ATOM 1575 C CA . ILE A 1 200 ? -4.418 2.141 13.188 1 98.69 200 ILE A CA 1
ATOM 1576 C C . ILE A 1 200 ? -4.086 3.209 14.227 1 98.69 200 ILE A C 1
ATOM 1578 O O . ILE A 1 200 ? -4.703 4.277 14.25 1 98.69 200 ILE A O 1
ATOM 1582 N N . THR A 1 201 ? -3.184 2.938 15.109 1 98.88 201 THR A N 1
ATOM 1583 C CA . THR A 1 201 ? -2.744 3.969 16.047 1 98.88 201 THR A CA 1
ATOM 1584 C C . THR A 1 201 ? -1.238 4.191 15.93 1 98.88 201 THR A C 1
ATOM 1586 O O . THR A 1 201 ? -0.491 3.266 15.609 1 98.88 201 THR A O 1
ATOM 1589 N N . VAL A 1 202 ? -0.818 5.375 16.109 1 98.88 202 VAL A N 1
ATOM 1590 C CA . VAL A 1 202 ? 0.585 5.773 16.141 1 98.88 202 VAL A CA 1
ATOM 1591 C C . VAL A 1 202 ? 0.86 6.574 17.422 1 98.88 202 VAL A C 1
ATOM 1593 O O . VAL A 1 202 ? 0.309 7.66 17.609 1 98.88 202 VAL A O 1
ATOM 1596 N N . GLN A 1 203 ? 1.663 6.055 18.234 1 98.62 203 GLN A N 1
ATOM 1597 C CA . GLN A 1 203 ? 2.025 6.75 19.469 1 98.62 203 GLN A CA 1
ATOM 1598 C C . GLN A 1 203 ? 3.369 7.457 19.328 1 98.62 203 GLN A C 1
ATOM 1600 O O . GLN A 1 203 ? 4.379 6.828 19.016 1 98.62 203 GLN A O 1
ATOM 1605 N N . GLN A 1 204 ? 3.371 8.719 19.531 1 98.44 204 GLN A N 1
ATOM 1606 C CA . GLN A 1 204 ? 4.633 9.453 19.5 1 98.44 204 GLN A CA 1
ATOM 1607 C C . GLN A 1 204 ? 5.562 8.977 20.609 1 98.44 204 GLN A C 1
ATOM 1609 O O . GLN A 1 204 ? 5.125 8.742 21.75 1 98.44 204 GLN A O 1
ATOM 1614 N N . ASP A 1 205 ? 6.785 8.781 20.281 1 98.38 205 ASP A N 1
ATOM 1615 C CA . ASP A 1 205 ? 7.812 8.336 21.219 1 98.38 205 ASP A CA 1
ATOM 1616 C C . ASP A 1 205 ? 9.078 9.18 21.078 1 98.38 205 ASP A C 1
ATOM 1618 O O . ASP A 1 205 ? 9.789 9.086 20.078 1 98.38 205 ASP A O 1
ATOM 1622 N N . ALA A 1 206 ? 9.422 9.945 22.094 1 98 206 ALA A N 1
ATOM 1623 C CA . ALA A 1 206 ? 10.5 10.93 22.047 1 98 206 ALA A CA 1
ATOM 1624 C C . ALA A 1 206 ? 11.859 10.25 21.938 1 98 206 ALA A C 1
ATOM 1626 O O . ALA A 1 206 ? 12.875 10.898 21.672 1 98 206 ALA A O 1
ATOM 1627 N N . SER A 1 207 ? 11.922 8.977 22.078 1 98.12 207 SER A N 1
ATOM 1628 C CA . SER A 1 207 ? 13.203 8.266 22.062 1 98.12 207 SER A CA 1
ATOM 1629 C C . SER A 1 207 ? 13.492 7.691 20.672 1 98.12 207 SER A C 1
ATOM 1631 O O . SER A 1 207 ? 14.57 7.145 20.438 1 98.12 207 SER A O 1
ATOM 1633 N N . LEU A 1 208 ? 12.586 7.781 19.781 1 97.69 208 LEU A N 1
ATOM 1634 C CA . LEU A 1 208 ? 12.75 7.137 18.484 1 97.69 208 LEU A CA 1
ATOM 1635 C C . LEU A 1 208 ? 12.797 8.164 17.359 1 97.69 208 LEU A C 1
ATOM 1637 O O . LEU A 1 208 ? 12.07 9.164 17.391 1 97.69 208 LEU A O 1
ATOM 1641 N N . SER A 1 209 ? 13.555 7.895 16.328 1 96.75 209 SER A N 1
ATOM 1642 C CA . SER A 1 209 ? 13.766 8.805 15.203 1 96.75 209 SER A CA 1
ATOM 1643 C C . SER A 1 209 ? 12.633 8.695 14.18 1 96.75 209 SER A C 1
ATOM 1645 O O . SER A 1 209 ? 11.578 8.133 14.477 1 96.75 209 SER A O 1
ATOM 1647 N N . ALA A 1 210 ? 12.844 9.227 13.047 1 97.62 210 ALA A N 1
ATOM 1648 C CA . ALA A 1 210 ? 11.812 9.477 12.047 1 97.62 210 ALA A CA 1
ATOM 1649 C C . ALA A 1 210 ? 11.25 8.164 11.5 1 97.62 210 ALA A C 1
ATOM 1651 O O . ALA A 1 210 ? 11.992 7.207 11.273 1 97.62 210 ALA A O 1
ATOM 1652 N N . THR A 1 211 ? 10.016 8.078 11.297 1 98.31 211 THR A N 1
ATOM 1653 C CA . THR A 1 211 ? 9.312 7.082 10.5 1 98.31 211 THR A CA 1
ATOM 1654 C C . THR A 1 211 ? 8.078 7.691 9.844 1 98.31 211 THR A C 1
ATOM 1656 O O . THR A 1 211 ? 7.668 8.805 10.188 1 98.31 211 THR A O 1
ATOM 1659 N N . LYS A 1 212 ? 7.586 7.039 8.844 1 98.62 212 LYS A N 1
ATOM 1660 C CA . LYS A 1 212 ? 6.512 7.605 8.039 1 98.62 212 LYS A CA 1
ATOM 1661 C C . LYS A 1 212 ? 5.766 6.516 7.273 1 98.62 212 LYS A C 1
ATOM 1663 O O . LYS A 1 212 ? 6.367 5.531 6.836 1 98.62 212 LYS A O 1
ATOM 1668 N N . PHE A 1 213 ? 4.496 6.605 7.133 1 98.75 213 PHE A N 1
ATOM 1669 C CA . PHE A 1 213 ? 3.742 5.832 6.152 1 98.75 213 PHE A CA 1
ATOM 1670 C C . PHE A 1 213 ? 2.578 6.648 5.602 1 98.75 213 PHE A C 1
ATOM 1672 O O . PHE A 1 213 ? 2.26 7.719 6.125 1 98.75 213 PHE A O 1
ATOM 1679 N N . GLY A 1 214 ? 2.045 6.242 4.504 1 98.81 214 GLY A N 1
ATOM 1680 C CA . GLY A 1 214 ? 0.891 6.867 3.879 1 98.81 214 GLY A CA 1
ATOM 1681 C C . GLY A 1 214 ? -0.235 5.891 3.594 1 98.81 214 GLY A C 1
ATOM 1682 O O . GLY A 1 214 ? -0.039 4.676 3.65 1 98.81 214 GLY A O 1
ATOM 1683 N N . LEU A 1 215 ? -1.366 6.453 3.391 1 98.5 215 LEU A N 1
ATOM 1684 C CA . LEU A 1 215 ? -2.566 5.676 3.098 1 98.5 215 LEU A CA 1
ATOM 1685 C C . LEU A 1 215 ? -3.352 6.305 1.95 1 98.5 215 LEU A C 1
ATOM 1687 O O . LEU A 1 215 ? -3.199 7.492 1.664 1 98.5 215 LEU A O 1
ATOM 1691 N N . HIS A 1 216 ? -4.078 5.492 1.233 1 97.31 216 HIS A N 1
ATOM 1692 C CA . HIS A 1 216 ? -5.246 5.93 0.475 1 97.31 216 HIS A CA 1
ATOM 1693 C C . HIS A 1 216 ? -6.52 5.805 1.304 1 97.31 216 HIS A C 1
ATOM 1695 O O . HIS A 1 216 ? -7.234 4.805 1.203 1 97.31 216 HIS A O 1
ATOM 1701 N N . GLN A 1 217 ? -6.758 6.797 2.066 1 95.12 217 GLN A N 1
ATOM 1702 C CA . GLN A 1 217 ? -7.672 6.762 3.203 1 95.12 217 GLN A CA 1
ATOM 1703 C C . GLN A 1 217 ? -9.07 7.223 2.801 1 95.12 217 GLN A C 1
ATOM 1705 O O . GLN A 1 217 ? -9.289 8.414 2.566 1 95.12 217 GLN A O 1
ATOM 1710 N N . GLY A 1 218 ? -10.039 6.297 2.867 1 94.88 218 GLY A N 1
ATOM 1711 C CA . GLY A 1 218 ? -11.375 6.625 2.402 1 94.88 218 GLY A CA 1
ATOM 1712 C C . GLY A 1 218 ? -12.352 6.898 3.533 1 94.88 218 GLY A C 1
ATOM 1713 O O . GLY A 1 218 ? -13.5 7.262 3.291 1 94.88 218 GLY A O 1
ATOM 1714 N N . CYS A 1 219 ? -11.875 6.77 4.797 1 96.12 219 CYS A N 1
ATOM 1715 C CA . CYS A 1 219 ? -12.781 6.918 5.926 1 96.12 219 CYS A CA 1
ATOM 1716 C C . CYS A 1 219 ? -13.062 8.391 6.215 1 96.12 219 CYS A C 1
ATOM 1718 O O . CYS A 1 219 ? -14.031 8.719 6.902 1 96.12 219 CYS A O 1
ATOM 1720 N N . GLY A 1 220 ? -12.148 9.297 5.812 1 96.19 220 GLY A N 1
ATOM 1721 C CA . GLY A 1 220 ? -12.484 10.711 5.773 1 96.19 220 GLY A CA 1
ATOM 1722 C C . GLY A 1 220 ? -12.094 11.453 7.039 1 96.19 220 GLY A C 1
ATOM 1723 O O . GLY A 1 220 ? -12.484 12.602 7.234 1 96.19 220 GLY A O 1
ATOM 1724 N N . TRP A 1 221 ? -11.406 10.719 7.977 1 98.44 221 TRP A N 1
ATOM 1725 C CA . TRP A 1 221 ? -10.953 11.445 9.164 1 98.44 221 TRP A CA 1
ATOM 1726 C C . TRP A 1 221 ? -9.742 10.758 9.789 1 98.44 221 TRP A C 1
ATOM 1728 O O . TRP A 1 221 ? -9.453 9.602 9.492 1 98.44 221 TRP A O 1
ATOM 1738 N N . ALA A 1 222 ? -8.977 11.469 10.562 1 98.75 222 ALA A N 1
ATOM 1739 C CA . ALA A 1 222 ? -7.973 11.047 11.531 1 98.75 222 ALA A CA 1
ATOM 1740 C C . ALA A 1 222 ? -8.023 11.914 12.789 1 98.75 222 ALA A C 1
ATOM 1742 O O . ALA A 1 222 ? -8.547 13.031 12.758 1 98.75 222 ALA A O 1
ATOM 1743 N N . ALA A 1 223 ? -7.508 11.359 13.859 1 98.94 223 ALA A N 1
ATOM 1744 C CA . ALA A 1 223 ? -7.578 12.109 15.109 1 98.94 223 ALA A CA 1
ATOM 1745 C C . ALA A 1 223 ? -6.27 12 15.891 1 98.94 223 ALA A C 1
ATOM 1747 O O . ALA A 1 223 ? -5.434 11.141 15.602 1 98.94 223 ALA A O 1
ATOM 1748 N N . TYR A 1 224 ? -6.09 12.891 16.781 1 98.94 224 TYR A N 1
ATOM 1749 C CA . TYR A 1 224 ? -4.949 12.922 17.688 1 98.94 224 TYR A CA 1
ATOM 1750 C C . TYR A 1 224 ? -5.402 13.172 19.125 1 98.94 224 TYR A C 1
ATOM 1752 O O . TYR A 1 224 ? -6.039 14.188 19.422 1 98.94 224 TYR A O 1
ATOM 1760 N N . TYR A 1 225 ? -5.109 12.234 19.984 1 98.94 225 TYR A N 1
ATOM 1761 C CA . TYR A 1 225 ? -5.441 12.32 21.391 1 98.94 225 TYR A CA 1
ATOM 1762 C C . TYR A 1 225 ? -4.234 12.773 22.203 1 98.94 225 TYR A C 1
ATOM 1764 O O . TYR A 1 225 ? -3.156 12.188 22.109 1 98.94 225 TYR A O 1
ATOM 1772 N N . LEU A 1 226 ? -4.422 13.797 22.984 1 98.75 226 LEU A N 1
ATOM 1773 C CA . LEU A 1 226 ? -3.381 14.281 23.891 1 98.75 226 LEU A CA 1
ATOM 1774 C C . LEU A 1 226 ? -3.99 14.82 25.172 1 98.75 226 LEU A C 1
ATOM 1776 O O . LEU A 1 226 ? -4.676 15.844 25.156 1 98.75 226 LEU A O 1
ATOM 1780 N N . ASP A 1 227 ? -3.768 14.18 26.281 1 97.81 227 ASP A N 1
ATOM 1781 C CA . ASP A 1 227 ? -4.133 14.625 27.625 1 97.81 227 ASP A CA 1
ATOM 1782 C C . ASP A 1 227 ? -5.605 15.016 27.703 1 97.81 227 ASP A C 1
ATOM 1784 O O . ASP A 1 227 ? -5.945 16.125 28.125 1 97.81 227 ASP A O 1
ATOM 1788 N N . GLY A 1 228 ? -6.426 14.148 27.219 1 98.38 228 GLY A N 1
ATOM 1789 C CA . GLY A 1 228 ? -7.863 14.328 27.359 1 98.38 228 GLY A CA 1
ATOM 1790 C C . GLY A 1 228 ? -8.477 15.156 26.234 1 98.38 228 GLY A C 1
ATOM 1791 O O . GLY A 1 228 ? -9.695 15.328 26.188 1 98.38 228 GLY A O 1
ATOM 1792 N N . THR A 1 229 ? -7.703 15.734 25.375 1 98.81 229 THR A N 1
ATOM 1793 C CA . THR A 1 229 ? -8.172 16.5 24.234 1 98.81 229 THR A CA 1
ATOM 1794 C C . THR A 1 229 ? -8.008 15.711 22.938 1 98.81 229 THR A C 1
ATOM 1796 O O . THR A 1 229 ? -6.984 15.062 22.734 1 98.81 229 THR A O 1
ATOM 1799 N N . LEU A 1 230 ? -9.062 15.656 22.125 1 98.88 230 LEU A N 1
ATOM 1800 C CA . LEU A 1 230 ? -9.039 15.008 20.812 1 98.88 230 LEU A CA 1
ATOM 1801 C C . LEU A 1 230 ? -9.141 16.031 19.688 1 98.88 230 LEU A C 1
ATOM 1803 O O . LEU A 1 230 ? -10.109 16.797 19.625 1 98.88 230 LEU A O 1
ATOM 1807 N N . PHE A 1 231 ? -8.109 16.141 18.938 1 98.94 231 PHE A N 1
ATOM 1808 C CA . PHE A 1 231 ? -8.133 16.859 17.672 1 98.94 231 PHE A CA 1
ATOM 1809 C C . PHE A 1 231 ? -8.578 15.953 16.547 1 98.94 231 PHE A C 1
ATOM 1811 O O . PHE A 1 231 ? -8.039 14.859 16.359 1 98.94 231 PHE A O 1
ATOM 1818 N N . VAL A 1 232 ? -9.594 16.359 15.758 1 98.94 232 VAL A N 1
ATOM 1819 C CA . VAL A 1 232 ? -10.07 15.602 14.609 1 98.94 232 VAL A CA 1
ATOM 1820 C C . VAL A 1 232 ? -9.828 16.391 13.328 1 98.94 232 VAL A C 1
ATOM 1822 O O . VAL A 1 232 ? -10.164 17.578 13.25 1 98.94 232 VAL A O 1
ATOM 1825 N N . LYS A 1 233 ? -9.188 15.797 12.422 1 98.81 233 LYS A N 1
ATOM 1826 C CA . LYS A 1 233 ? -8.992 16.312 11.07 1 98.81 233 LYS A CA 1
ATOM 1827 C C . LYS A 1 233 ? -9.836 15.547 10.055 1 98.81 233 LYS A C 1
ATOM 1829 O O . LYS A 1 233 ? -9.688 14.328 9.922 1 98.81 233 LYS A O 1
ATOM 1834 N N . ARG A 1 234 ? -10.758 16.281 9.352 1 98.56 234 ARG A N 1
ATOM 1835 C CA . ARG A 1 234 ? -11.594 15.68 8.312 1 98.56 234 ARG A CA 1
ATOM 1836 C C . ARG A 1 234 ? -11.156 16.141 6.926 1 98.56 234 ARG A C 1
ATOM 1838 O O . ARG A 1 234 ? -10.781 17.297 6.738 1 98.56 234 ARG A O 1
ATOM 1845 N N . PHE A 1 235 ? -11.195 15.258 6.012 1 98.19 235 PHE A N 1
ATOM 1846 C CA . PHE A 1 235 ? -10.758 15.484 4.641 1 98.19 235 PHE A CA 1
ATOM 1847 C C . PHE A 1 235 ? -11.492 14.555 3.678 1 98.19 235 PHE A C 1
ATOM 1849 O O . PHE A 1 235 ? -12.164 13.617 4.105 1 98.19 235 PHE A O 1
ATOM 1856 N N . THR A 1 236 ? -11.398 14.859 2.389 1 95.06 236 THR A N 1
ATOM 1857 C CA . THR A 1 236 ? -12.117 14.062 1.403 1 95.06 236 THR A CA 1
ATOM 1858 C C . THR A 1 236 ? -11.141 13.375 0.453 1 95.06 236 THR A C 1
ATOM 1860 O O . THR A 1 236 ? -10.008 13.82 0.291 1 95.06 236 THR A O 1
ATOM 1863 N N . LEU A 1 237 ? -11.539 12.281 -0.017 1 95.06 237 LEU A N 1
ATOM 1864 C CA . LEU A 1 237 ? -10.859 11.531 -1.068 1 95.06 237 LEU A CA 1
ATOM 1865 C C . LEU A 1 237 ? -11.688 11.516 -2.348 1 95.06 237 LEU A C 1
ATOM 1867 O O . LEU A 1 237 ? -12.859 11.141 -2.33 1 95.06 237 LEU A O 1
ATOM 1871 N N . GLU A 1 238 ? -11.047 12.008 -3.355 1 93.94 238 GLU A N 1
ATOM 1872 C CA . GLU A 1 238 ? -11.672 11.859 -4.664 1 93.94 238 GLU A CA 1
ATOM 1873 C C . GLU A 1 238 ? -11.32 10.516 -5.293 1 93.94 238 GLU A C 1
ATOM 1875 O O . GLU A 1 238 ? -10.227 10.344 -5.832 1 93.94 238 GLU A O 1
ATOM 1880 N N . ALA A 1 239 ? -12.211 9.586 -5.387 1 85.62 239 ALA A N 1
ATOM 1881 C CA . ALA A 1 239 ? -12 8.172 -5.68 1 85.62 239 ALA A CA 1
ATOM 1882 C C . ALA A 1 239 ? -11.344 7.992 -7.047 1 85.62 239 ALA A C 1
ATOM 1884 O O . ALA A 1 239 ? -10.531 7.082 -7.238 1 85.62 239 ALA A O 1
ATOM 1885 N N . ARG A 1 240 ? -11.547 8.758 -8.047 1 88 240 ARG A N 1
ATOM 1886 C CA . ARG A 1 240 ? -11.047 8.516 -9.398 1 88 240 ARG A CA 1
ATOM 1887 C C . ARG A 1 240 ? -9.836 9.391 -9.703 1 88 240 ARG A C 1
ATOM 1889 O O . ARG A 1 240 ? -9.273 9.32 -10.797 1 88 240 ARG A O 1
ATOM 1896 N N . ALA A 1 241 ? -9.43 10.133 -8.719 1 95.5 241 ALA A N 1
ATOM 1897 C CA . ALA A 1 241 ? -8.312 11.031 -8.953 1 95.5 241 ALA A CA 1
ATOM 1898 C C . ALA A 1 241 ? -6.98 10.328 -8.688 1 95.5 241 ALA A C 1
ATOM 1900 O O . ALA A 1 241 ? -6.922 9.352 -7.941 1 95.5 241 ALA A O 1
ATOM 1901 N N . THR A 1 242 ? -5.953 10.812 -9.391 1 96.06 242 THR A N 1
ATOM 1902 C CA . THR A 1 242 ? -4.594 10.359 -9.125 1 96.06 242 THR A CA 1
ATOM 1903 C C . THR A 1 242 ? -3.961 11.18 -8.008 1 96.06 242 THR A C 1
ATOM 1905 O O . THR A 1 242 ? -3.98 12.414 -8.039 1 96.06 242 THR A O 1
ATOM 1908 N N . TYR A 1 243 ? -3.475 10.531 -7.043 1 97.94 243 TYR A N 1
ATOM 1909 C CA . TYR A 1 243 ? -2.824 11.188 -5.91 1 97.94 243 TYR A CA 1
ATOM 1910 C C . TYR A 1 243 ? -1.315 10.977 -5.957 1 97.94 243 TYR A C 1
ATOM 1912 O O . TYR A 1 243 ? -0.828 10.047 -6.602 1 97.94 243 TYR A O 1
ATOM 1920 N N . PRO A 1 244 ? -0.562 11.867 -5.328 1 98.06 244 PRO A N 1
ATOM 1921 C CA . PRO A 1 244 ? 0.889 11.688 -5.266 1 98.06 244 PRO A CA 1
ATOM 1922 C C . PRO A 1 244 ? 1.3 10.539 -4.344 1 98.06 244 PRO A C 1
ATOM 1924 O O . PRO A 1 244 ? 0.445 9.914 -3.709 1 98.06 244 PRO A O 1
ATOM 1927 N N . ASP A 1 245 ? 2.662 10.281 -4.34 1 98.06 245 ASP A N 1
ATOM 1928 C CA . ASP A 1 245 ? 3.277 9.352 -3.396 1 98.06 245 ASP A CA 1
ATOM 1929 C C . ASP A 1 245 ? 2.562 8 -3.408 1 98.06 245 ASP A C 1
ATOM 1931 O O . ASP A 1 245 ? 2.172 7.492 -2.357 1 98.06 245 ASP A O 1
ATOM 1935 N N . ARG A 1 246 ? 2.311 7.48 -4.574 1 96.62 246 ARG A N 1
ATOM 1936 C CA . ARG A 1 246 ? 1.703 6.172 -4.801 1 96.62 246 ARG A CA 1
ATOM 1937 C C . ARG A 1 246 ? 0.262 6.145 -4.301 1 96.62 246 ARG A C 1
ATOM 1939 O O . ARG A 1 246 ? -0.177 5.156 -3.709 1 96.62 246 ARG A O 1
ATOM 1946 N N . GLY A 1 247 ? -0.465 7.312 -4.398 1 96.94 247 GLY A N 1
ATOM 1947 C CA . GLY A 1 247 ? -1.899 7.352 -4.164 1 96.94 247 GLY A CA 1
ATOM 1948 C C . GLY A 1 247 ? -2.264 7.844 -2.775 1 96.94 247 GLY A C 1
ATOM 1949 O O . GLY A 1 247 ? -3.4 7.676 -2.328 1 96.94 247 GLY A O 1
ATOM 1950 N N . CYS A 1 248 ? -1.384 8.516 -2.098 1 98.31 248 CYS A N 1
ATOM 1951 C CA . CYS A 1 248 ? -1.613 8.922 -0.715 1 98.31 248 CYS A CA 1
ATOM 1952 C C . CYS A 1 248 ? -2.463 10.188 -0.653 1 98.31 248 CYS A C 1
ATOM 1954 O O . CYS A 1 248 ? -2.068 11.234 -1.171 1 98.31 248 CYS A O 1
ATOM 1956 N N . ASN A 1 249 ? -3.613 10.094 -0.057 1 98.62 249 ASN A N 1
ATOM 1957 C CA . ASN A 1 249 ? -4.328 11.297 0.339 1 98.62 249 ASN A CA 1
ATOM 1958 C C . ASN A 1 249 ? -4.145 11.594 1.824 1 98.62 249 ASN A C 1
ATOM 1960 O O . ASN A 1 249 ? -4.605 12.633 2.316 1 98.62 249 ASN A O 1
ATOM 1964 N N . PHE A 1 250 ? -3.477 10.727 2.473 1 98.81 250 PHE A N 1
ATOM 1965 C CA . PHE A 1 250 ? -3.172 10.844 3.895 1 98.81 250 PHE A CA 1
ATOM 1966 C C . PHE A 1 250 ? -1.788 10.281 4.199 1 98.81 250 PHE A C 1
ATOM 1968 O O . PHE A 1 250 ? -1.411 9.234 3.678 1 98.81 250 PHE A O 1
ATOM 1975 N N . GLU A 1 251 ? -0.995 10.969 4.992 1 98.88 251 GLU A N 1
ATOM 1976 C CA . GLU A 1 251 ? 0.302 10.5 5.473 1 98.88 251 GLU A CA 1
ATOM 1977 C C . GLU A 1 251 ? 0.497 10.836 6.949 1 98.88 251 GLU A C 1
ATOM 1979 O O . GLU A 1 251 ? -0.06 11.812 7.449 1 98.88 251 GLU A O 1
ATOM 1984 N N . THR A 1 252 ? 1.234 10.039 7.66 1 98.69 252 THR A N 1
ATOM 1985 C CA . THR A 1 252 ? 1.686 10.32 9.016 1 98.69 252 THR A CA 1
ATOM 1986 C C . THR A 1 252 ? 3.205 10.227 9.117 1 98.69 252 THR A C 1
ATOM 1988 O O . THR A 1 252 ? 3.811 9.297 8.578 1 98.69 252 THR A O 1
ATOM 1991 N N . PHE A 1 253 ? 3.762 11.164 9.633 1 98.62 253 PHE A N 1
ATOM 1992 C CA . PHE A 1 253 ? 5.184 11.234 9.945 1 98.62 253 PHE A CA 1
ATOM 1993 C C . PHE A 1 253 ? 5.398 11.477 11.438 1 98.62 253 PHE A C 1
ATOM 1995 O O . PHE A 1 253 ? 4.672 12.25 12.055 1 98.62 253 PHE A O 1
ATOM 2002 N N . THR A 1 254 ? 6.328 10.805 12.055 1 98.62 254 THR A N 1
ATOM 2003 C CA . THR A 1 254 ? 6.656 11.078 13.445 1 98.62 254 THR A CA 1
ATOM 2004 C C . THR A 1 254 ? 8.156 10.922 13.695 1 98.62 254 THR A C 1
ATOM 2006 O O . THR A 1 254 ? 8.844 10.25 12.93 1 98.62 254 THR A O 1
ATOM 2009 N N . ASN A 1 255 ? 8.68 11.594 14.586 1 97.75 255 ASN A N 1
ATOM 2010 C CA . ASN A 1 255 ? 10.047 11.5 15.094 1 97.75 255 ASN A CA 1
ATOM 2011 C C . ASN A 1 255 ? 10.102 11.758 16.594 1 97.75 255 ASN A C 1
ATOM 2013 O O . ASN A 1 255 ? 9.109 11.57 17.312 1 97.75 255 ASN A O 1
ATOM 2017 N N . GLU A 1 256 ? 11.219 12.148 17.109 1 97.56 256 GLU A N 1
ATOM 2018 C CA . GLU A 1 256 ? 11.422 12.32 18.547 1 97.56 256 GLU A CA 1
ATOM 2019 C C . GLU A 1 256 ? 10.672 13.547 19.062 1 97.56 256 GLU A C 1
ATOM 2021 O O . GLU A 1 256 ? 10.445 13.672 20.266 1 97.56 256 GLU A O 1
ATOM 2026 N N . GLU A 1 257 ? 10.133 14.398 18.141 1 97.5 257 GLU A N 1
ATOM 2027 C CA . GLU A 1 257 ? 9.633 15.695 18.594 1 97.5 257 GLU A CA 1
ATOM 2028 C C . GLU A 1 257 ? 8.117 15.789 18.422 1 97.5 257 GLU A C 1
ATOM 2030 O O . GLU A 1 257 ? 7.461 16.594 19.078 1 97.5 257 GLU A O 1
ATOM 2035 N N . MET A 1 258 ? 7.609 14.984 17.484 1 98.44 258 MET A N 1
ATOM 2036 C CA . MET A 1 258 ? 6.246 15.32 17.094 1 98.44 258 MET A CA 1
ATOM 2037 C C . MET A 1 258 ? 5.652 14.234 16.203 1 98.44 258 MET A C 1
ATOM 2039 O O . MET A 1 258 ? 6.344 13.281 15.836 1 98.44 258 MET A O 1
ATOM 2043 N N . ILE A 1 259 ? 4.34 14.281 15.953 1 98.69 259 ILE A N 1
ATOM 2044 C CA . ILE A 1 259 ? 3.625 13.586 14.891 1 98.69 259 ILE A CA 1
ATOM 2045 C C . ILE A 1 259 ? 3.033 14.602 13.914 1 98.69 259 ILE A C 1
ATOM 2047 O O . ILE A 1 259 ? 2.502 15.633 14.336 1 98.69 259 ILE A O 1
ATOM 2051 N N . GLU A 1 260 ? 3.219 14.336 12.664 1 98.88 260 GLU A N 1
ATOM 2052 C CA . GLU A 1 260 ? 2.529 15.109 11.633 1 98.88 260 GLU A CA 1
ATOM 2053 C C . GLU A 1 260 ? 1.347 14.328 11.062 1 98.88 260 GLU A C 1
ATOM 2055 O O . GLU A 1 260 ? 1.507 13.195 10.602 1 98.88 260 GLU A O 1
ATOM 2060 N N . ILE A 1 261 ? 0.15 14.898 11.164 1 98.94 261 ILE A N 1
ATOM 2061 C CA . ILE A 1 261 ? -1.023 14.406 10.445 1 98.94 261 ILE A CA 1
ATOM 2062 C C . ILE A 1 261 ? -1.172 15.156 9.125 1 98.94 261 ILE A C 1
ATOM 2064 O O . ILE A 1 261 ? -1.453 16.359 9.117 1 98.94 261 ILE A O 1
ATOM 2068 N N . GLU A 1 262 ? -0.977 14.414 8.031 1 98.88 262 GLU A N 1
ATOM 2069 C CA . GLU A 1 262 ? -0.82 15.062 6.73 1 98.88 262 GLU A CA 1
ATOM 2070 C C . GLU A 1 262 ? -1.903 14.617 5.754 1 98.88 262 GLU A C 1
ATOM 2072 O O . GLU A 1 262 ? -2.17 13.414 5.625 1 98.88 262 GLU A O 1
ATOM 2077 N N . THR A 1 263 ? -2.529 15.594 5.137 1 98.88 263 THR A N 1
ATOM 2078 C CA . THR A 1 263 ? -3.445 15.281 4.047 1 98.88 263 THR A CA 1
ATOM 2079 C C . THR A 1 263 ? -2.934 15.852 2.729 1 98.88 263 THR A C 1
ATOM 2081 O O . THR A 1 263 ? -2.227 16.859 2.721 1 98.88 263 THR A O 1
ATOM 2084 N N . LEU A 1 264 ? -3.191 15.172 1.677 1 98.75 264 LEU A N 1
ATOM 2085 C CA . LEU A 1 264 ? -2.785 15.594 0.342 1 98.75 264 LEU A CA 1
ATOM 2086 C C . LEU A 1 264 ? -3.984 15.648 -0.6 1 98.75 264 LEU A C 1
ATOM 2088 O O . LEU A 1 264 ? -4.883 14.805 -0.517 1 98.75 264 LEU A O 1
ATOM 2092 N N . GLY A 1 265 ? -3.992 16.641 -1.481 1 98.5 265 GLY A N 1
ATOM 2093 C CA . GLY A 1 265 ? -4.938 16.656 -2.586 1 98.5 265 GLY A CA 1
ATOM 2094 C C . GLY A 1 265 ? -4.477 15.844 -3.777 1 98.5 265 GLY A C 1
ATOM 2095 O O . GLY A 1 265 ? -3.359 15.32 -3.785 1 98.5 265 GLY A O 1
ATOM 2096 N N . PRO A 1 266 ? -5.402 15.703 -4.824 1 98.31 266 PRO A N 1
ATOM 2097 C CA . PRO A 1 266 ? -5.012 15 -6.047 1 98.31 266 PRO A CA 1
ATOM 2098 C C . PRO A 1 266 ? -3.934 15.742 -6.836 1 98.31 266 PRO A C 1
ATOM 2100 O O . PRO A 1 266 ? -3.875 16.969 -6.797 1 98.31 266 PRO A O 1
ATOM 2103 N N . LEU A 1 267 ? -3.092 14.922 -7.484 1 98.38 267 LEU A N 1
ATOM 2104 C CA . LEU A 1 267 ? -2.197 15.523 -8.469 1 98.38 267 LEU A CA 1
ATOM 2105 C C . LEU A 1 267 ? -2.986 16.266 -9.531 1 98.38 267 LEU A C 1
ATOM 2107 O O . LEU A 1 267 ? -3.92 15.727 -10.125 1 98.38 267 LEU A O 1
ATOM 2111 N N . THR A 1 268 ? -2.582 17.5 -9.742 1 98.19 268 THR A N 1
ATOM 2112 C CA . THR A 1 268 ? -3.314 18.359 -10.656 1 98.19 268 THR A CA 1
ATOM 2113 C C . THR A 1 268 ? -2.359 19.062 -11.617 1 98.19 268 THR A C 1
ATOM 2115 O O . THR A 1 268 ? -1.367 19.672 -11.188 1 98.19 268 THR A O 1
ATOM 2118 N N . LYS A 1 269 ? -2.627 19.016 -12.891 1 98.19 269 LYS A N 1
ATOM 2119 C CA . LYS A 1 269 ? -1.93 19.859 -13.859 1 98.19 269 LYS A CA 1
ATOM 2120 C C . LYS A 1 269 ? -2.477 21.281 -13.852 1 98.19 269 LYS A C 1
ATOM 2122 O O . LYS A 1 269 ? -3.537 21.547 -14.422 1 98.19 269 LYS A O 1
ATOM 2127 N N . LEU A 1 270 ? -1.729 22.141 -13.25 1 98.12 270 LEU A N 1
ATOM 2128 C CA . LEU A 1 270 ? -2.18 23.516 -13.07 1 98.12 270 LEU A CA 1
ATOM 2129 C C . LEU A 1 270 ? -1.656 24.422 -14.188 1 98.12 270 LEU A C 1
ATOM 2131 O O . LEU A 1 270 ? -0.45 24.641 -14.289 1 98.12 270 LEU A O 1
ATOM 2135 N N . LYS A 1 271 ? -2.541 24.984 -14.984 1 98.38 271 LYS A N 1
ATOM 2136 C CA . LYS A 1 271 ? -2.191 25.938 -16.031 1 98.38 271 LYS A CA 1
ATOM 2137 C C . LYS A 1 271 ? -1.791 27.281 -15.438 1 98.38 271 LYS A C 1
ATOM 2139 O O . LYS A 1 271 ? -2.051 27.547 -14.258 1 98.38 271 LYS A O 1
ATOM 2144 N N . PRO A 1 272 ? -1.105 28.109 -16.312 1 98.31 272 PRO A N 1
ATOM 2145 C CA . PRO A 1 272 ? -0.819 29.469 -15.836 1 98.31 272 PRO A CA 1
ATOM 2146 C C . PRO A 1 272 ? -2.061 30.188 -15.312 1 98.31 272 PRO A C 1
ATOM 2148 O O . PRO A 1 272 ? -3.086 30.219 -16 1 98.31 272 PRO A O 1
ATOM 2151 N N . GLY A 1 273 ? -1.958 30.672 -14.102 1 98.44 273 GLY A N 1
ATOM 2152 C CA . GLY A 1 273 ? -3.076 31.359 -13.484 1 98.44 273 GLY A CA 1
ATOM 2153 C C . GLY A 1 273 ? -4.09 30.422 -12.859 1 98.44 273 GLY A C 1
ATOM 2154 O O . GLY A 1 273 ? -5.008 30.859 -12.164 1 98.44 273 GLY A O 1
ATOM 2155 N N . GLY A 1 274 ? -3.898 29.109 -13.141 1 98.69 274 GLY A N 1
ATOM 2156 C CA . GLY A 1 274 ? -4.812 28.141 -12.57 1 98.69 274 GLY A CA 1
ATOM 2157 C C . GLY A 1 274 ? -4.715 28.031 -11.062 1 98.69 274 GLY A C 1
ATOM 2158 O O . GLY A 1 274 ? -3.67 28.328 -10.484 1 98.69 274 GLY A O 1
ATOM 2159 N N . VAL A 1 275 ? -5.824 27.609 -10.406 1 98.62 275 VAL A N 1
ATOM 2160 C CA . VAL A 1 275 ? -5.891 27.484 -8.953 1 98.62 275 VAL A CA 1
ATOM 2161 C C . VAL A 1 275 ? -6.387 26.094 -8.578 1 98.62 275 VAL A C 1
ATOM 2163 O O . VAL A 1 275 ? -7.32 25.562 -9.195 1 98.62 275 VAL A O 1
ATOM 2166 N N . LEU A 1 276 ? -5.727 25.422 -7.703 1 98.38 276 LEU A N 1
ATOM 2167 C CA . LEU A 1 276 ? -6.312 24.25 -7.059 1 98.38 276 LEU A CA 1
ATOM 2168 C C . LEU A 1 276 ? -6.703 24.562 -5.617 1 98.38 276 LEU A C 1
ATOM 2170 O O . LEU A 1 276 ? -6.148 25.469 -5.004 1 98.38 276 LEU A O 1
ATOM 2174 N N . GLU A 1 277 ? -7.699 23.812 -5.121 1 98.38 277 GLU A N 1
ATOM 2175 C CA . GLU A 1 277 ? -8.195 23.984 -3.758 1 98.38 277 GLU A CA 1
ATOM 2176 C C . GLU A 1 277 ? -8.203 22.656 -3 1 98.38 277 GLU A C 1
ATOM 2178 O O . GLU A 1 277 ? -8.469 21.609 -3.58 1 98.38 277 GLU A O 1
ATOM 2183 N N . ALA A 1 278 ? -7.875 22.672 -1.811 1 98.44 278 ALA A N 1
ATOM 2184 C CA . ALA A 1 278 ? -7.984 21.562 -0.875 1 98.44 278 ALA A CA 1
ATOM 2185 C C . ALA A 1 278 ? -8.617 22.016 0.441 1 98.44 278 ALA A C 1
ATOM 2187 O O . ALA A 1 278 ? -8.258 23.062 0.987 1 98.44 278 ALA A O 1
ATOM 2188 N N . VAL A 1 279 ? -9.531 21.188 0.947 1 98.56 279 VAL A N 1
ATOM 2189 C CA . VAL A 1 279 ? -10.312 21.594 2.109 1 98.56 279 VAL A CA 1
ATOM 2190 C C . VAL A 1 279 ? -10.141 20.578 3.238 1 98.56 279 VAL A C 1
ATOM 2192 O O . VAL A 1 279 ? -10.141 19.375 3 1 98.56 279 VAL A O 1
ATOM 2195 N N . GLU A 1 280 ? -9.938 21.078 4.445 1 98.44 280 GLU A N 1
ATOM 2196 C CA . GLU A 1 280 ? -10.008 20.312 5.688 1 98.44 280 GLU A CA 1
ATOM 2197 C C . GLU A 1 280 ? -11 20.938 6.668 1 98.44 280 GLU A C 1
ATOM 2199 O O . GLU A 1 280 ? -11.273 22.141 6.594 1 98.44 280 GLU A O 1
ATOM 2204 N N . GLU A 1 281 ? -11.445 20.109 7.527 1 98.75 281 GLU A N 1
ATOM 2205 C CA . GLU A 1 281 ? -12.188 20.562 8.695 1 98.75 281 GLU A CA 1
ATOM 2206 C C . GLU A 1 281 ? -11.586 20.016 9.984 1 98.75 281 GLU A C 1
ATOM 2208 O O . GLU A 1 281 ? -11.227 18.828 10.047 1 98.75 281 GLU A O 1
ATOM 2213 N N . TRP A 1 282 ? -11.453 20.922 10.984 1 98.88 282 TRP A N 1
ATOM 2214 C CA . TRP A 1 282 ? -10.906 20.531 12.281 1 98.88 282 TRP A CA 1
ATOM 2215 C C . TRP A 1 282 ? -11.969 20.625 13.367 1 98.88 282 TRP A C 1
ATOM 2217 O O . TRP A 1 282 ? -12.852 21.484 13.312 1 98.88 282 TRP A O 1
ATOM 2227 N N . GLU A 1 283 ? -11.859 19.75 14.305 1 98.81 283 GLU A N 1
ATOM 2228 C CA . GLU A 1 283 ? -12.703 19.781 15.5 1 98.81 283 GLU A CA 1
ATOM 2229 C C . GLU A 1 283 ? -11.906 19.391 16.75 1 98.81 283 GLU A C 1
ATOM 2231 O O . GLU A 1 283 ? -10.953 18.625 16.672 1 98.81 283 GLU A O 1
ATOM 2236 N N . LEU A 1 284 ? -12.312 19.984 17.859 1 98.88 284 LEU A N 1
ATOM 2237 C CA . LEU A 1 284 ? -11.766 19.578 19.141 1 98.88 284 LEU A CA 1
ATOM 2238 C C . LEU A 1 284 ? -12.859 19 20.047 1 98.88 284 LEU A C 1
ATOM 2240 O O . LEU A 1 284 ? -13.984 19.5 20.062 1 98.88 284 LEU A O 1
ATOM 2244 N N . PHE A 1 285 ? -12.516 17.938 20.672 1 98.62 285 PHE A N 1
ATOM 2245 C CA . PHE A 1 285 ? -13.289 17.375 21.766 1 98.62 285 PHE A CA 1
ATOM 2246 C C . PHE A 1 285 ? -12.469 17.344 23.047 1 98.62 285 PHE A C 1
ATOM 2248 O O . PHE A 1 285 ? -11.273 17.031 23.016 1 98.62 285 PHE A O 1
ATOM 2255 N N . THR A 1 286 ? -13.102 17.688 24.188 1 98.25 286 THR A N 1
ATOM 2256 C CA . THR A 1 286 ? -12.422 17.656 25.469 1 98.25 286 THR A CA 1
ATOM 2257 C C . THR A 1 286 ? -13.008 16.578 26.375 1 98.25 286 THR A C 1
ATOM 2259 O O . THR A 1 286 ? -14.016 15.953 26.031 1 98.25 286 THR A O 1
ATOM 2262 N N . ASP A 1 287 ? -12.273 16.281 27.453 1 97.75 287 ASP A N 1
ATOM 2263 C CA . ASP A 1 287 ? -12.688 15.297 28.453 1 97.75 287 ASP A CA 1
ATOM 2264 C C . ASP A 1 287 ? -12.828 13.906 27.828 1 97.75 287 ASP A C 1
ATOM 2266 O O . ASP A 1 287 ? -13.734 13.148 28.172 1 97.75 287 ASP A O 1
ATOM 2270 N N . ILE A 1 288 ? -12.016 13.586 26.906 1 98.62 288 ILE A N 1
ATOM 2271 C CA . ILE A 1 288 ? -11.945 12.25 26.328 1 98.62 288 ILE A CA 1
ATOM 2272 C C . ILE A 1 288 ? -11.211 11.312 27.281 1 98.62 288 ILE A C 1
ATOM 2274 O O . ILE A 1 288 ? -10.102 11.609 27.734 1 98.62 288 ILE A O 1
ATOM 2278 N N . PRO A 1 289 ? -11.781 10.211 27.594 1 98.25 289 PRO A N 1
ATOM 2279 C CA . PRO A 1 289 ? -11.125 9.281 28.516 1 98.25 289 PRO A CA 1
ATOM 2280 C C . PRO A 1 289 ? -9.852 8.664 27.938 1 98.25 289 PRO A C 1
ATOM 2282 O O . PRO A 1 289 ? -9.711 8.57 26.719 1 98.25 289 PRO A O 1
ATOM 2285 N N . GLU A 1 290 ? -8.969 8.297 28.859 1 98.25 290 GLU A N 1
ATOM 2286 C CA . GLU A 1 290 ? -7.793 7.539 28.438 1 98.25 290 GLU A CA 1
ATOM 2287 C C . GLU A 1 290 ? -8.195 6.188 27.859 1 98.25 290 GLU A C 1
ATOM 2289 O O . GLU A 1 290 ? -9.258 5.656 28.172 1 98.25 290 GLU A O 1
ATOM 2294 N N . PHE A 1 291 ? -7.406 5.668 27 1 98.69 291 PHE A N 1
ATOM 2295 C CA . PHE A 1 291 ? -7.625 4.359 26.406 1 98.69 291 PHE A CA 1
ATOM 2296 C C . PHE A 1 291 ? -6.297 3.666 26.109 1 98.69 291 PHE A C 1
ATOM 2298 O O . PHE A 1 291 ? -5.238 4.293 26.188 1 98.69 291 PHE A O 1
ATOM 2305 N N . ASP A 1 292 ? -6.324 2.389 25.891 1 98.56 292 ASP A N 1
ATOM 2306 C CA . ASP A 1 292 ? -5.195 1.607 25.406 1 98.56 292 ASP A CA 1
ATOM 2307 C C . ASP A 1 292 ? -5.133 1.641 23.875 1 98.56 292 ASP A C 1
ATOM 2309 O O . ASP A 1 292 ? -6.039 1.148 23.203 1 98.56 292 ASP A O 1
ATOM 2313 N N . PRO A 1 293 ? -4.082 2.211 23.328 1 98.31 293 PRO A N 1
ATOM 2314 C CA . PRO A 1 293 ? -4 2.355 21.875 1 98.31 293 PRO A CA 1
ATOM 2315 C C . PRO A 1 293 ? -3.992 1.014 21.156 1 98.31 293 PRO A C 1
ATOM 2317 O O . PRO A 1 293 ? -4.148 0.97 19.922 1 98.31 293 PRO A O 1
ATOM 2320 N N . LYS A 1 294 ? -3.795 -0.073 21.844 1 97.81 294 LYS A N 1
ATOM 2321 C CA . LYS A 1 294 ? -3.754 -1.391 21.219 1 97.81 294 LYS A CA 1
ATOM 2322 C C . LYS A 1 294 ? -5.066 -2.141 21.422 1 97.81 294 LYS A C 1
ATOM 2324 O O . LYS A 1 294 ? -5.219 -3.275 20.969 1 97.81 294 LYS A O 1
ATOM 2329 N N . ASP A 1 295 ? -5.992 -1.539 22.141 1 98.38 295 ASP A N 1
ATOM 2330 C CA . ASP A 1 295 ? -7.309 -2.111 22.406 1 98.38 295 ASP A CA 1
ATOM 2331 C C . ASP A 1 295 ? -8.406 -1.335 21.672 1 98.38 295 ASP A C 1
ATOM 2333 O O . ASP A 1 295 ? -8.867 -0.299 22.156 1 98.38 295 ASP A O 1
ATOM 2337 N N . GLU A 1 296 ? -8.898 -1.861 20.656 1 97.5 296 GLU A N 1
ATOM 2338 C CA . GLU A 1 296 ? -9.812 -1.157 19.766 1 97.5 296 GLU A CA 1
ATOM 2339 C C . GLU A 1 296 ? -11.141 -0.859 20.453 1 97.5 296 GLU A C 1
ATOM 2341 O O . GLU A 1 296 ? -11.773 0.158 20.172 1 97.5 296 GLU A O 1
ATOM 2346 N N . ASP A 1 297 ? -11.562 -1.758 21.344 1 97.81 297 ASP A N 1
ATOM 2347 C CA . ASP A 1 297 ? -12.781 -1.488 22.094 1 97.81 297 ASP A CA 1
ATOM 2348 C C . ASP A 1 297 ? -12.609 -0.291 23.016 1 97.81 297 ASP A C 1
ATOM 2350 O O . ASP A 1 297 ? -13.523 0.516 23.188 1 97.81 297 ASP A O 1
ATOM 2354 N N . SER A 1 298 ? -11.445 -0.232 23.641 1 98.38 298 SER A N 1
ATOM 2355 C CA . SER A 1 298 ? -11.156 0.904 24.5 1 98.38 298 SER A CA 1
ATOM 2356 C C . SER A 1 298 ? -11.141 2.211 23.719 1 98.38 298 SER A C 1
ATOM 2358 O O . SER A 1 298 ? -11.633 3.234 24.188 1 98.38 298 SER A O 1
ATOM 2360 N N . ILE A 1 299 ? -10.594 2.201 22.516 1 98.62 299 ILE A N 1
ATOM 2361 C CA . ILE A 1 299 ? -10.57 3.369 21.641 1 98.62 299 ILE A CA 1
ATOM 2362 C C . ILE A 1 299 ? -11.992 3.775 21.281 1 98.62 299 ILE A C 1
ATOM 2364 O O . ILE A 1 299 ? -12.367 4.945 21.406 1 98.62 299 ILE A O 1
ATOM 2368 N N . ALA A 1 300 ? -12.773 2.787 20.875 1 98.06 300 ALA A N 1
ATOM 2369 C CA . ALA A 1 300 ? -14.156 3.051 20.484 1 98.06 300 ALA A CA 1
ATOM 2370 C C . ALA A 1 300 ? -14.953 3.658 21.625 1 98.06 300 ALA A C 1
ATOM 2372 O O . ALA A 1 300 ? -15.742 4.586 21.422 1 98.06 300 ALA A O 1
ATOM 2373 N N . ARG A 1 301 ? -14.758 3.123 22.812 1 97.88 301 ARG A N 1
ATOM 2374 C CA . ARG A 1 301 ? -15.461 3.646 23.969 1 97.88 301 ARG A CA 1
ATOM 2375 C C . ARG A 1 301 ? -15.055 5.09 24.25 1 97.88 301 ARG A C 1
ATOM 2377 O O . ARG A 1 301 ? -15.898 5.93 24.562 1 97.88 301 ARG A O 1
ATOM 2384 N N . ALA A 1 302 ? -13.789 5.355 24.156 1 98.5 302 ALA A N 1
ATOM 2385 C CA . ALA A 1 302 ? -13.289 6.703 24.422 1 98.5 302 ALA A CA 1
ATOM 2386 C C . ALA A 1 302 ? -13.867 7.703 23.422 1 98.5 302 ALA A C 1
ATOM 2388 O O . ALA A 1 302 ? -14.117 8.859 23.766 1 98.5 302 ALA A O 1
ATOM 2389 N N . LEU A 1 303 ? -14.156 7.23 22.172 1 98.31 303 LEU A N 1
ATOM 2390 C CA . LEU A 1 303 ? -14.586 8.117 21.109 1 98.31 303 LEU A CA 1
ATOM 2391 C C . LEU A 1 303 ? -16.109 8.164 21 1 98.31 303 LEU A C 1
ATOM 2393 O O . LEU A 1 303 ? -16.656 8.883 20.172 1 98.31 303 LEU A O 1
ATOM 2397 N N . ALA A 1 304 ? -16.906 7.383 21.703 1 95.5 304 ALA A N 1
ATOM 2398 C CA . ALA A 1 304 ? -18.359 7.203 21.578 1 95.5 304 ALA A CA 1
ATOM 2399 C C . ALA A 1 304 ? -19.078 8.547 21.562 1 95.5 304 ALA A C 1
ATOM 2401 O O . ALA A 1 304 ? -20.047 8.727 20.844 1 95.5 304 ALA A O 1
ATOM 2402 N N . GLY A 1 305 ? -18.672 9.562 22.234 1 93.06 305 GLY A N 1
ATOM 2403 C CA . GLY A 1 305 ? -19.375 10.844 22.328 1 93.06 305 GLY A CA 1
ATOM 2404 C C . GLY A 1 305 ? -18.953 11.828 21.25 1 93.06 305 GLY A C 1
ATOM 2405 O O . GLY A 1 305 ? -19.5 12.93 21.172 1 93.06 305 GLY A O 1
ATOM 2406 N N . THR A 1 306 ? -18.141 11.383 20.281 1 96.44 306 THR A N 1
ATOM 2407 C CA . THR A 1 306 ? -17.578 12.312 19.312 1 96.44 306 THR A CA 1
ATOM 2408 C C . THR A 1 306 ? -18.297 12.195 17.969 1 96.44 306 THR A C 1
ATOM 2410 O O . THR A 1 306 ? -18.172 13.07 17.109 1 96.44 306 THR A O 1
ATOM 2413 N N . GLY A 1 307 ? -19.047 11.055 17.703 1 95.5 307 GLY A N 1
ATOM 2414 C CA . GLY A 1 307 ? -19.703 10.812 16.438 1 95.5 307 GLY A CA 1
ATOM 2415 C C . GLY A 1 307 ? -18.781 10.203 15.391 1 95.5 307 GLY A C 1
ATOM 2416 O O . GLY A 1 307 ? -19.188 9.992 14.242 1 95.5 307 GLY A O 1
ATOM 2417 N N . LEU A 1 308 ? -17.5 9.945 15.703 1 95.56 308 LEU A N 1
ATOM 2418 C CA . LEU A 1 308 ? -16.516 9.398 14.773 1 95.56 308 LEU A CA 1
ATOM 2419 C C . LEU A 1 308 ? -16.75 7.91 14.547 1 95.56 308 LEU A C 1
ATOM 2421 O O . LEU A 1 308 ? -16.453 7.387 13.469 1 95.56 308 LEU A O 1
ATOM 2425 N N . VAL A 1 309 ? -17.141 7.223 15.641 1 90.62 309 VAL A N 1
ATOM 2426 C CA . VAL A 1 309 ? -17.297 5.773 15.555 1 90.62 309 VAL A CA 1
ATOM 2427 C C . VAL A 1 309 ? -18.781 5.406 15.727 1 90.62 309 VAL A C 1
ATOM 2429 O O . VAL A 1 309 ? -19.5 6.078 16.469 1 90.62 309 VAL A O 1
ATOM 2432 N N . GLY A 1 310 ? -19.484 4.801 14.664 1 69.06 310 GLY A N 1
ATOM 2433 C CA . GLY A 1 310 ? -20.875 4.395 14.805 1 69.06 310 GLY A CA 1
ATOM 2434 C C . GLY A 1 310 ? -21.156 3.676 16.109 1 69.06 310 GLY A C 1
ATOM 2435 O O . GLY A 1 310 ? -20.234 3.107 16.719 1 69.06 310 GLY A O 1
ATOM 2436 N N . SER A 1 311 ? -22.219 3.943 16.781 1 51.31 311 SER A N 1
ATOM 2437 C CA . SER A 1 311 ? -22.719 3.244 17.969 1 51.31 311 SER A CA 1
ATOM 2438 C C . SER A 1 311 ? -22.938 1.763 17.688 1 51.31 311 SER A C 1
ATOM 2440 O O . SER A 1 311 ? -23.203 1.377 16.547 1 51.31 311 SER A O 1
ATOM 2442 N N . MET B 1 1 ? 22.953 -33.5 -18.656 1 62.16 1 MET B N 1
ATOM 2443 C CA . MET B 1 1 ? 22.141 -34.594 -19.141 1 62.16 1 MET B CA 1
ATOM 2444 C C . MET B 1 1 ? 20.969 -34.094 -19.984 1 62.16 1 MET B C 1
ATOM 2446 O O . MET B 1 1 ? 20.5 -32.969 -19.797 1 62.16 1 MET B O 1
ATOM 2450 N N . ALA B 1 2 ? 20.516 -34.906 -20.922 1 84.94 2 ALA B N 1
ATOM 2451 C CA . ALA B 1 2 ? 19.562 -34.531 -21.969 1 84.94 2 ALA B CA 1
ATOM 2452 C C . ALA B 1 2 ? 18.156 -34.375 -21.391 1 84.94 2 ALA B C 1
ATOM 2454 O O . ALA B 1 2 ? 17.812 -35 -20.391 1 84.94 2 ALA B O 1
ATOM 2455 N N . ILE B 1 3 ? 17.438 -33.406 -21.797 1 93.75 3 ILE B N 1
ATOM 2456 C CA . ILE B 1 3 ? 16.016 -33.25 -21.5 1 93.75 3 ILE B CA 1
ATOM 2457 C C . ILE B 1 3 ? 15.219 -34.406 -22.109 1 93.75 3 ILE B C 1
ATOM 2459 O O . ILE B 1 3 ? 15.453 -34.781 -23.266 1 93.75 3 ILE B O 1
ATOM 2463 N N . THR B 1 4 ? 14.422 -35.031 -21.328 1 94.31 4 THR B N 1
ATOM 2464 C CA . THR B 1 4 ? 13.531 -36.062 -21.844 1 94.31 4 THR B CA 1
ATOM 2465 C C . THR B 1 4 ? 12.078 -35.719 -21.578 1 94.31 4 THR B C 1
ATOM 2467 O O . THR B 1 4 ? 11.773 -34.969 -20.641 1 94.31 4 THR B O 1
ATOM 2470 N N . HIS B 1 5 ? 11.203 -36.188 -22.406 1 94.75 5 HIS B N 1
ATOM 2471 C CA . HIS B 1 5 ? 9.766 -36 -22.203 1 94.75 5 HIS B CA 1
ATOM 2472 C C . HIS B 1 5 ? 9 -37.281 -22.547 1 94.75 5 HIS B C 1
ATOM 2474 O O . HIS B 1 5 ? 9.414 -38.062 -23.422 1 94.75 5 HIS B O 1
ATOM 2480 N N . GLN B 1 6 ? 7.949 -37.562 -21.828 1 95.5 6 GLN B N 1
ATOM 2481 C CA . GLN B 1 6 ? 7.047 -38.688 -22.031 1 95.5 6 GLN B CA 1
ATOM 2482 C C . GLN B 1 6 ? 5.609 -38.312 -21.672 1 95.5 6 GLN B C 1
ATOM 2484 O O . GLN B 1 6 ? 5.379 -37.5 -20.781 1 95.5 6 GLN B O 1
ATOM 2489 N N . ILE B 1 7 ? 4.684 -38.875 -22.406 1 97.5 7 ILE B N 1
ATOM 2490 C CA . ILE B 1 7 ? 3.285 -38.781 -22 1 97.5 7 ILE B CA 1
ATOM 2491 C C . ILE B 1 7 ? 2.963 -39.906 -21.016 1 97.5 7 ILE B C 1
ATOM 2493 O O . ILE B 1 7 ? 3.188 -41.094 -21.297 1 97.5 7 ILE B O 1
ATOM 2497 N N . ILE B 1 8 ? 2.465 -39.531 -19.891 1 98.38 8 ILE B N 1
ATOM 2498 C CA . ILE B 1 8 ? 2.201 -40.531 -18.875 1 98.38 8 ILE B CA 1
ATOM 2499 C C . ILE B 1 8 ? 0.798 -40.312 -18.297 1 98.38 8 ILE B C 1
ATOM 2501 O O . ILE B 1 8 ? 0.198 -39.25 -18.469 1 98.38 8 ILE B O 1
ATOM 2505 N N . GLY B 1 9 ? 0.294 -41.406 -17.594 1 98.31 9 GLY B N 1
ATOM 2506 C CA . GLY B 1 9 ? -0.9 -41.25 -16.781 1 98.31 9 GLY B CA 1
ATOM 2507 C C . GLY B 1 9 ? -0.62 -40.656 -15.406 1 98.31 9 GLY B C 1
ATOM 2508 O O . GLY B 1 9 ? 0.396 -40.969 -14.781 1 98.31 9 GLY B O 1
ATOM 2509 N N . PHE B 1 10 ? -1.532 -39.875 -14.969 1 97.75 10 PHE B N 1
ATOM 2510 C CA . PHE B 1 10 ? -1.411 -39.281 -13.641 1 97.75 10 PHE B CA 1
ATOM 2511 C C . PHE B 1 10 ? -2.764 -38.781 -13.148 1 97.75 10 PHE B C 1
ATOM 2513 O O . PHE B 1 10 ? -3.496 -38.125 -13.883 1 97.75 10 PHE B O 1
ATOM 2520 N N . GLY B 1 11 ? -3.109 -39.094 -11.898 1 96.88 11 GLY B N 1
ATOM 2521 C CA . GLY B 1 11 ? -4.277 -38.531 -11.227 1 96.88 11 GLY B CA 1
ATOM 2522 C C . GLY B 1 11 ? -5.578 -38.875 -11.938 1 96.88 11 GLY B C 1
ATOM 2523 O O . GLY B 1 11 ? -6.512 -38.062 -11.93 1 96.88 11 GLY B O 1
ATOM 2524 N N . GLY B 1 12 ? -5.605 -39.781 -12.672 1 97.81 12 GLY B N 1
ATOM 2525 C CA . GLY B 1 12 ? -6.812 -40.188 -13.391 1 97.81 12 GLY B CA 1
ATOM 2526 C C . GLY B 1 12 ? -6.844 -39.656 -14.82 1 97.81 12 GLY B C 1
ATOM 2527 O O . GLY B 1 12 ? -7.746 -40 -15.586 1 97.81 12 GLY B O 1
ATOM 2528 N N . TRP B 1 13 ? -5.926 -38.844 -15.164 1 98.44 13 TRP B N 1
ATOM 2529 C CA . TRP B 1 13 ? -5.797 -38.406 -16.547 1 98.44 13 TRP B CA 1
ATOM 2530 C C . TRP B 1 13 ? -4.824 -39.281 -17.312 1 98.44 13 TRP B C 1
ATOM 2532 O O . TRP B 1 13 ? -3.764 -39.656 -16.797 1 98.44 13 TRP B O 1
ATOM 2542 N N . ASN B 1 14 ? -5.113 -39.594 -18.516 1 98.12 14 ASN B N 1
ATOM 2543 C CA . ASN B 1 14 ? -4.285 -40.469 -19.328 1 98.12 14 ASN B CA 1
ATOM 2544 C C . ASN B 1 14 ? -3.119 -39.719 -19.969 1 98.12 14 ASN B C 1
ATOM 2546 O O . ASN B 1 14 ? -2.078 -40.312 -20.266 1 98.12 14 ASN B O 1
ATOM 2550 N N . ASN B 1 15 ? -3.305 -38.5 -20.234 1 98.38 15 ASN B N 1
ATOM 2551 C CA . ASN B 1 15 ? -2.291 -37.75 -20.969 1 98.38 15 ASN B CA 1
ATOM 2552 C C . ASN B 1 15 ? -1.731 -36.594 -20.156 1 98.38 15 ASN B C 1
ATOM 2554 O O . ASN B 1 15 ? -2.389 -35.562 -20 1 98.38 15 ASN B O 1
ATOM 2558 N N . ASN B 1 16 ? -0.595 -36.719 -19.688 1 98.5 16 ASN B N 1
ATOM 2559 C CA . ASN B 1 16 ? 0.212 -35.719 -19.047 1 98.5 16 ASN B CA 1
ATOM 2560 C C . ASN B 1 16 ? 1.647 -35.719 -19.562 1 98.5 16 ASN B C 1
ATOM 2562 O O . ASN B 1 16 ? 2.232 -36.781 -19.781 1 98.5 16 ASN B O 1
ATOM 2566 N N . LEU B 1 17 ? 2.109 -34.594 -19.812 1 98.06 17 LEU B N 1
ATOM 2567 C CA . LEU B 1 17 ? 3.49 -34.469 -20.281 1 98.06 17 LEU B CA 1
ATOM 2568 C C . LEU B 1 17 ? 4.449 -34.438 -19.094 1 98.06 17 LEU B C 1
ATOM 2570 O O . LEU B 1 17 ? 4.398 -33.5 -18.281 1 98.06 17 LEU B O 1
ATOM 2574 N N . HIS B 1 18 ? 5.219 -35.438 -18.938 1 97.38 18 HIS B N 1
ATOM 2575 C CA . HIS B 1 18 ? 6.312 -35.5 -17.984 1 97.38 18 HIS B CA 1
ATOM 2576 C C . HIS B 1 18 ? 7.625 -35.031 -18.609 1 97.38 18 HIS B C 1
ATOM 2578 O O . HIS B 1 18 ? 8.156 -35.719 -19.5 1 97.38 18 HIS B O 1
ATOM 2584 N N . LEU B 1 19 ? 8.102 -33.875 -18.25 1 96.75 19 LEU B N 1
ATOM 2585 C CA . LEU B 1 19 ? 9.336 -33.25 -18.734 1 96.75 19 LEU B CA 1
ATOM 2586 C C . LEU B 1 19 ? 10.414 -33.281 -17.656 1 96.75 19 LEU B C 1
ATOM 2588 O O . LEU B 1 19 ? 10.148 -32.938 -16.5 1 96.75 19 LEU B O 1
ATOM 2592 N N . GLN B 1 20 ? 11.688 -33.75 -18 1 96.12 20 GLN B N 1
ATOM 2593 C CA . GLN B 1 20 ? 12.68 -33.812 -16.938 1 96.12 20 GLN B CA 1
ATOM 2594 C C . GLN B 1 20 ? 14.094 -33.656 -17.484 1 96.12 20 GLN B C 1
ATOM 2596 O O . GLN B 1 20 ? 14.336 -33.875 -18.672 1 96.12 20 GLN B O 1
ATOM 2601 N N . ASN B 1 21 ? 14.914 -33.156 -16.719 1 95.81 21 ASN B N 1
ATOM 2602 C CA . ASN B 1 21 ? 16.359 -33.25 -16.875 1 95.81 21 ASN B CA 1
ATOM 2603 C C . ASN B 1 21 ? 17.016 -33.938 -15.672 1 95.81 21 ASN B C 1
ATOM 2605 O O . ASN B 1 21 ? 16.344 -34.656 -14.93 1 95.81 21 ASN B O 1
ATOM 2609 N N . GLY B 1 22 ? 18.312 -33.906 -15.523 1 96.38 22 GLY B N 1
ATOM 2610 C CA . GLY B 1 22 ? 19 -34.562 -14.43 1 96.38 22 GLY B CA 1
ATOM 2611 C C . GLY B 1 22 ? 18.719 -33.938 -13.078 1 96.38 22 GLY B C 1
ATOM 2612 O O . GLY B 1 22 ? 18.953 -34.562 -12.039 1 96.38 22 GLY B O 1
ATOM 2613 N N . ALA B 1 23 ? 18.188 -32.75 -13.078 1 97.94 23 ALA B N 1
ATOM 2614 C CA . ALA B 1 23 ? 18.109 -31.984 -11.828 1 97.94 23 ALA B CA 1
ATOM 2615 C C . ALA B 1 23 ? 16.672 -31.859 -11.352 1 97.94 23 ALA B C 1
ATOM 2617 O O . ALA B 1 23 ? 16.406 -31.766 -10.148 1 97.94 23 ALA B O 1
ATOM 2618 N N . CYS B 1 24 ? 15.703 -31.859 -12.266 1 98.12 24 CYS B N 1
ATOM 2619 C CA . CYS B 1 24 ? 14.32 -31.609 -11.859 1 98.12 24 CYS B CA 1
ATOM 2620 C C . CYS B 1 24 ? 13.336 -32.219 -12.859 1 98.12 24 CYS B C 1
ATOM 2622 O O . CYS B 1 24 ? 13.75 -32.812 -13.859 1 98.12 24 CYS B O 1
ATOM 2624 N N . GLU B 1 25 ? 12.094 -32.125 -12.523 1 98.12 25 GLU B N 1
ATOM 2625 C CA . GLU B 1 25 ? 11.031 -32.656 -13.383 1 98.12 25 GLU B CA 1
ATOM 2626 C C . GLU B 1 25 ? 9.758 -31.828 -13.258 1 98.12 25 GLU B C 1
ATOM 2628 O O . GLU B 1 25 ? 9.516 -31.203 -12.219 1 98.12 25 GLU B O 1
ATOM 2633 N N . LEU B 1 26 ? 9 -31.797 -14.312 1 98.31 26 LEU B N 1
ATOM 2634 C CA . LEU B 1 26 ? 7.703 -31.141 -14.406 1 98.31 26 LEU B CA 1
ATOM 2635 C C . LEU B 1 26 ? 6.633 -32.125 -14.859 1 98.31 26 LEU B C 1
ATOM 2637 O O . LEU B 1 26 ? 6.922 -33.062 -15.602 1 98.31 26 LEU B O 1
ATOM 2641 N N . LEU B 1 27 ? 5.496 -31.891 -14.383 1 98.56 27 LEU B N 1
ATOM 2642 C CA . LEU B 1 27 ? 4.309 -32.562 -14.906 1 98.56 27 LEU B CA 1
ATOM 2643 C C . LEU B 1 27 ? 3.293 -31.531 -15.406 1 98.56 27 LEU B C 1
ATOM 2645 O O . LEU B 1 27 ? 2.809 -30.703 -14.633 1 98.56 27 LEU B O 1
ATOM 2649 N N . ILE B 1 28 ? 2.943 -31.625 -16.656 1 98.5 28 ILE B N 1
ATOM 2650 C CA . ILE B 1 28 ? 2.043 -30.703 -17.344 1 98.5 28 ILE B CA 1
ATOM 2651 C C . ILE B 1 28 ? 0.817 -31.453 -17.859 1 98.5 28 ILE B C 1
ATOM 2653 O O . ILE B 1 28 ? 0.945 -32.438 -18.578 1 98.5 28 ILE B O 1
ATOM 2657 N N . THR B 1 29 ? -0.315 -30.953 -17.484 1 98.38 29 THR B N 1
ATOM 2658 C CA . THR B 1 29 ? -1.53 -31.641 -17.906 1 98.38 29 THR B CA 1
ATOM 2659 C C . THR B 1 29 ? -1.834 -31.359 -19.375 1 98.38 29 THR B C 1
ATOM 2661 O O . THR B 1 29 ? -1.646 -30.234 -19.844 1 98.38 29 THR B O 1
ATOM 2664 N N . LEU B 1 30 ? -2.371 -32.375 -20.047 1 98.5 30 LEU B N 1
ATOM 2665 C CA . LEU B 1 30 ? -2.758 -32.219 -21.453 1 98.5 30 LEU B CA 1
ATOM 2666 C C . LEU B 1 30 ? -4.254 -32.438 -21.625 1 98.5 30 LEU B C 1
ATOM 2668 O O . LEU B 1 30 ? -4.867 -31.891 -22.547 1 98.5 30 LEU B O 1
ATOM 2672 N N . ASP B 1 31 ? -4.855 -33.219 -20.75 1 98.5 31 ASP B N 1
ATOM 2673 C CA . ASP B 1 31 ? -6.289 -33.469 -20.828 1 98.5 31 ASP B CA 1
ATOM 2674 C C . ASP B 1 31 ? -7.09 -32.281 -20.297 1 98.5 31 ASP B C 1
ATOM 2676 O O . ASP B 1 31 ? -8.289 -32.156 -20.578 1 98.5 31 ASP B O 1
ATOM 2680 N N . VAL B 1 32 ? -6.523 -31.469 -19.5 1 98.31 32 VAL B N 1
ATOM 2681 C CA . VAL B 1 32 ? -7.066 -30.203 -19.031 1 98.31 32 VAL B CA 1
ATOM 2682 C C . VAL B 1 32 ? -5.961 -29.141 -18.984 1 98.31 32 VAL B C 1
ATOM 2684 O O . VAL B 1 32 ? -4.781 -29.484 -18.875 1 98.31 32 VAL B O 1
ATOM 2687 N N . GLY B 1 33 ? -6.371 -27.781 -19.188 1 97.06 33 GLY B N 1
ATOM 2688 C CA . GLY B 1 33 ? -5.301 -26.828 -18.953 1 97.06 33 GLY B CA 1
ATOM 2689 C C . GLY B 1 33 ? -5.504 -25.531 -19.703 1 97.06 33 GLY B C 1
ATOM 2690 O O . GLY B 1 33 ? -6.617 -25.203 -20.125 1 97.06 33 GLY B O 1
ATOM 2691 N N . PRO B 1 34 ? -4.449 -24.859 -19.875 1 97.06 34 PRO B N 1
ATOM 2692 C CA . PRO B 1 34 ? -3.061 -25.203 -19.547 1 97.06 34 PRO B CA 1
ATOM 2693 C C . PRO B 1 34 ? -2.783 -25.188 -18.047 1 97.06 34 PRO B C 1
ATOM 2695 O O . PRO B 1 34 ? -3.256 -24.297 -17.344 1 97.06 34 PRO B O 1
ATOM 2698 N N . ARG B 1 35 ? -2.018 -26.172 -17.5 1 97.81 35 ARG B N 1
ATOM 2699 C CA . ARG B 1 35 ? -1.732 -26.344 -16.078 1 97.81 35 ARG B CA 1
ATOM 2700 C C . ARG B 1 35 ? -0.418 -27.094 -15.867 1 97.81 35 ARG B C 1
ATOM 2702 O O . ARG B 1 35 ? -0.169 -28.109 -16.5 1 97.81 35 ARG B O 1
ATOM 2709 N N . ILE B 1 36 ? 0.479 -26.5 -15.094 1 98.69 36 ILE B N 1
ATOM 2710 C CA . ILE B 1 36 ? 1.657 -27.219 -14.625 1 98.69 36 ILE B CA 1
ATOM 2711 C C . ILE B 1 36 ? 1.426 -27.719 -13.203 1 98.69 36 ILE B C 1
ATOM 2713 O O . ILE B 1 36 ? 1.384 -26.922 -12.258 1 98.69 36 ILE B O 1
ATOM 2717 N N . LEU B 1 37 ? 1.358 -28.984 -12.945 1 98.56 37 LEU B N 1
ATOM 2718 C CA . LEU B 1 37 ? 0.902 -29.531 -11.672 1 98.56 37 LEU B CA 1
ATOM 2719 C C . LEU B 1 37 ? 2.084 -29.844 -10.758 1 98.56 37 LEU B C 1
ATOM 2721 O O . LEU B 1 37 ? 1.922 -29.938 -9.539 1 98.56 37 LEU B O 1
ATOM 2725 N N . LYS B 1 38 ? 3.236 -29.969 -11.414 1 98.69 38 LYS B N 1
ATOM 2726 C CA . LYS B 1 38 ? 4.375 -30.391 -10.609 1 98.69 38 LYS B CA 1
ATOM 2727 C C . LYS B 1 38 ? 5.656 -29.703 -11.055 1 98.69 38 LYS B C 1
ATOM 2729 O O . LYS B 1 38 ? 5.898 -29.531 -12.25 1 98.69 38 LYS B O 1
ATOM 2734 N N . PHE B 1 39 ? 6.426 -29.312 -10.227 1 98.88 39 PHE B N 1
ATOM 2735 C CA . PHE B 1 39 ? 7.832 -28.938 -10.32 1 98.88 39 PHE B CA 1
ATOM 2736 C C . PHE B 1 39 ? 8.609 -29.453 -9.109 1 98.88 39 PHE B C 1
ATOM 2738 O O . PHE B 1 39 ? 8.273 -29.125 -7.969 1 98.88 39 PHE B O 1
ATOM 2745 N N . ALA B 1 40 ? 9.539 -30.266 -9.328 1 98.88 40 ALA B N 1
ATOM 2746 C CA . ALA B 1 40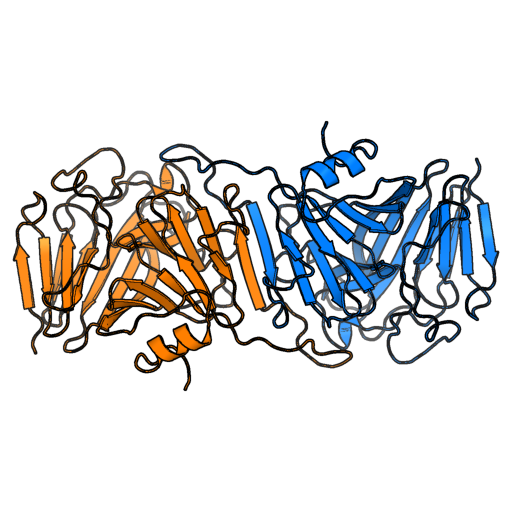 ? 10.234 -30.953 -8.234 1 98.88 40 ALA B CA 1
ATOM 2747 C C . ALA B 1 40 ? 11.68 -31.266 -8.602 1 98.88 40 ALA B C 1
ATOM 2749 O O . ALA B 1 40 ? 12 -31.453 -9.781 1 98.88 40 ALA B O 1
ATOM 2750 N N . PRO B 1 41 ? 12.531 -31.328 -7.539 1 98.56 41 PRO B N 1
ATOM 2751 C CA . PRO B 1 41 ? 13.805 -32 -7.82 1 98.56 41 PRO B CA 1
ATOM 2752 C C . PRO B 1 41 ? 13.625 -33.438 -8.32 1 98.56 41 PRO B C 1
ATOM 2754 O O . PRO B 1 41 ? 12.625 -34.062 -7.996 1 98.56 41 PRO B O 1
ATOM 2757 N N . ARG B 1 42 ? 14.602 -33.844 -9.086 1 96.25 42 ARG B N 1
ATOM 2758 C CA . ARG B 1 42 ? 14.516 -35.219 -9.57 1 96.25 42 ARG B CA 1
ATOM 2759 C C . ARG B 1 42 ? 14.336 -36.188 -8.406 1 96.25 42 ARG B C 1
ATOM 2761 O O . ARG B 1 42 ? 15.156 -36.25 -7.488 1 96.25 42 ARG B O 1
ATOM 2768 N N . GLY B 1 43 ? 13.219 -36.906 -8.5 1 93.19 43 GLY B N 1
ATOM 2769 C CA . GLY B 1 43 ? 12.945 -37.906 -7.477 1 93.19 43 GLY B CA 1
ATOM 2770 C C . GLY B 1 43 ? 12.469 -37.281 -6.172 1 93.19 43 GLY B C 1
ATOM 2771 O O . GLY B 1 43 ? 12.258 -38 -5.188 1 93.19 43 GLY B O 1
ATOM 2772 N N . GLY B 1 44 ? 12.32 -36.031 -6.121 1 96.81 44 GLY B N 1
ATOM 2773 C CA . GLY B 1 44 ? 11.938 -35.344 -4.895 1 96.81 44 GLY B CA 1
ATOM 2774 C C . GLY B 1 44 ? 10.461 -35 -4.848 1 96.81 44 GLY B C 1
ATOM 2775 O O . GLY B 1 44 ? 9.68 -35.469 -5.672 1 96.81 44 GLY B O 1
ATOM 2776 N N . ASP B 1 45 ? 10.125 -34.219 -3.85 1 98.06 45 ASP B N 1
ATOM 2777 C CA . ASP B 1 45 ? 8.727 -33.875 -3.607 1 98.06 45 ASP B CA 1
ATOM 2778 C C . ASP B 1 45 ? 8.297 -32.688 -4.453 1 98.06 45 ASP B C 1
ATOM 2780 O O . ASP B 1 45 ? 9.086 -31.766 -4.684 1 98.06 45 ASP B O 1
ATOM 2784 N N . ASN B 1 46 ? 7.062 -32.719 -4.871 1 98.69 46 ASN B N 1
ATOM 2785 C CA . ASN B 1 46 ? 6.441 -31.609 -5.578 1 98.69 46 ASN B CA 1
ATOM 2786 C C . ASN B 1 46 ? 6.328 -30.375 -4.684 1 98.69 46 ASN B C 1
ATOM 2788 O O . ASN B 1 46 ? 5.879 -30.469 -3.539 1 98.69 46 ASN B O 1
ATOM 2792 N N . VAL B 1 47 ? 6.695 -29.234 -5.223 1 98.88 47 VAL B N 1
ATOM 2793 C CA . VAL B 1 47 ? 6.602 -28.031 -4.41 1 98.88 47 VAL B CA 1
ATOM 2794 C C . VAL B 1 47 ? 5.199 -27.422 -4.531 1 98.88 47 VAL B C 1
ATOM 2796 O O . VAL B 1 47 ? 4.809 -26.578 -3.729 1 98.88 47 VAL B O 1
ATOM 2799 N N . PHE B 1 48 ? 4.457 -27.828 -5.535 1 98.94 48 PHE B N 1
ATOM 2800 C CA . PHE B 1 48 ? 3.109 -27.312 -5.723 1 98.94 48 PHE B CA 1
ATOM 2801 C C . PHE B 1 48 ? 2.092 -28.172 -4.973 1 98.94 48 PHE B C 1
ATOM 2803 O O . PHE B 1 48 ? 2.293 -29.375 -4.793 1 98.94 48 PHE B O 1
ATOM 2810 N N . LYS B 1 49 ? 1.028 -27.516 -4.531 1 98.81 49 LYS B N 1
ATOM 2811 C CA . LYS B 1 49 ? -0.155 -28.203 -4.023 1 98.81 49 LYS B CA 1
ATOM 2812 C C . LYS B 1 49 ? -0.922 -28.875 -5.156 1 98.81 49 LYS B C 1
ATOM 2814 O O . LYS B 1 49 ? -1.049 -28.312 -6.246 1 98.81 49 LYS B O 1
ATOM 2819 N N . ILE B 1 50 ? -1.362 -30.078 -4.887 1 98.38 50 ILE B N 1
ATOM 2820 C CA . ILE B 1 50 ? -2.334 -30.766 -5.734 1 98.38 50 ILE B CA 1
ATOM 2821 C C . ILE B 1 50 ? -3.602 -31.047 -4.934 1 98.38 50 ILE B C 1
ATOM 2823 O O . ILE B 1 50 ? -3.531 -31.562 -3.816 1 98.38 50 ILE B O 1
ATOM 2827 N N . PHE B 1 51 ? -4.727 -30.656 -5.406 1 98.19 51 PHE B N 1
ATOM 2828 C CA . PHE B 1 51 ? -6.004 -31.047 -4.824 1 98.19 51 PHE B CA 1
ATOM 2829 C C . PHE B 1 51 ? -6.469 -32.375 -5.395 1 98.19 51 PHE B C 1
ATOM 2831 O O . PHE B 1 51 ? -7.152 -32.406 -6.418 1 98.19 51 PHE B O 1
ATOM 2838 N N . ASP B 1 52 ? -6.227 -33.406 -4.629 1 97.38 52 ASP B N 1
ATOM 2839 C CA . ASP B 1 52 ? -6.402 -34.781 -5.113 1 97.38 52 ASP B CA 1
ATOM 2840 C C . ASP B 1 52 ? -7.844 -35.031 -5.566 1 97.38 52 ASP B C 1
ATOM 2842 O O . ASP B 1 52 ? -8.078 -35.719 -6.566 1 97.38 52 ASP B O 1
ATOM 2846 N N . GLU B 1 53 ? -8.734 -34.438 -4.883 1 96.62 53 GLU B N 1
ATOM 2847 C CA . GLU B 1 53 ? -10.148 -34.688 -5.152 1 96.62 53 GLU B CA 1
ATOM 2848 C C . GLU B 1 53 ? -10.586 -34.031 -6.457 1 96.62 53 GLU B C 1
ATOM 2850 O O . GLU B 1 53 ? -11.68 -34.281 -6.957 1 96.62 53 GLU B O 1
ATOM 2855 N N . GLN B 1 54 ? -9.688 -33.25 -7.02 1 96.94 54 GLN B N 1
ATOM 2856 C CA . GLN B 1 54 ? -10.047 -32.5 -8.219 1 96.94 54 GLN B CA 1
ATOM 2857 C C . GLN B 1 54 ? -9.297 -33.031 -9.445 1 96.94 54 GLN B C 1
ATOM 2859 O O . GLN B 1 54 ? -9.297 -32.375 -10.5 1 96.94 54 GLN B O 1
ATOM 2864 N N . LEU B 1 55 ? -8.727 -34.125 -9.328 1 97.56 55 LEU B N 1
ATOM 2865 C CA . LEU B 1 55 ? -7.961 -34.719 -10.422 1 97.56 55 LEU B CA 1
ATOM 2866 C C . LEU B 1 55 ? -8.82 -35.688 -11.227 1 97.56 55 LEU B C 1
ATOM 2868 O O . LEU B 1 55 ? -9.797 -36.25 -10.711 1 97.56 55 LEU B O 1
ATOM 2872 N N . GLY B 1 56 ? -8.461 -35.844 -12.492 1 97.75 56 GLY B N 1
ATOM 2873 C CA . GLY B 1 56 ? -8.945 -36.969 -13.289 1 97.75 56 GLY B CA 1
ATOM 2874 C C . GLY B 1 56 ? -10.211 -36.656 -14.062 1 97.75 56 GLY B C 1
ATOM 2875 O O . GLY B 1 56 ? -10.609 -37.406 -14.945 1 97.75 56 GLY B O 1
ATOM 2876 N N . THR B 1 57 ? -10.859 -35.562 -13.711 1 97.12 57 THR B N 1
ATOM 2877 C CA . THR B 1 57 ? -12.078 -35.188 -14.414 1 97.12 57 THR B CA 1
ATOM 2878 C C . THR B 1 57 ? -11.797 -34.094 -15.414 1 97.12 57 THR B C 1
ATOM 2880 O O . THR B 1 57 ? -10.75 -33.438 -15.344 1 97.12 57 THR B O 1
ATOM 2883 N N . THR B 1 58 ? -12.641 -34 -16.406 1 9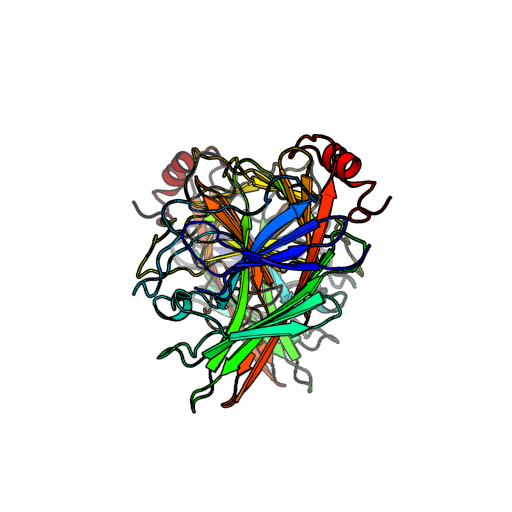7.5 58 THR B N 1
ATOM 2884 C CA . THR B 1 58 ? -12.508 -33.031 -17.469 1 97.5 58 THR B CA 1
ATOM 2885 C C . THR B 1 58 ? -13.852 -32.344 -17.766 1 97.5 58 THR B C 1
ATOM 2887 O O . THR B 1 58 ? -14.898 -32.844 -17.344 1 97.5 58 THR B O 1
ATOM 2890 N N . GLU B 1 59 ? -13.844 -31.219 -18.344 1 96.88 59 GLU B N 1
ATOM 2891 C CA . GLU B 1 59 ? -15 -30.531 -18.906 1 96.88 59 GLU B CA 1
ATOM 2892 C C . GLU B 1 59 ? -16 -30.141 -17.812 1 96.88 59 GLU B C 1
ATOM 2894 O O . GLU B 1 59 ? -17.203 -30.141 -18.047 1 96.88 59 GLU B O 1
ATOM 2899 N N . GLU B 1 60 ? -15.5 -30.047 -16.625 1 96.19 60 GLU B N 1
ATOM 2900 C CA . GLU B 1 60 ? -16.359 -29.453 -15.594 1 96.19 60 GLU B CA 1
ATOM 2901 C C . GLU B 1 60 ? -16.812 -28.047 -15.992 1 96.19 60 GLU B C 1
ATOM 2903 O O . GLU B 1 60 ? -16.047 -27.281 -16.547 1 96.19 60 GLU B O 1
ATOM 2908 N N . GLU B 1 61 ? -18 -27.719 -15.656 1 92.12 61 GLU B N 1
ATOM 2909 C CA . GLU B 1 61 ? -18.547 -26.406 -15.992 1 92.12 61 GLU B CA 1
ATOM 2910 C C . GLU B 1 61 ? -17.891 -25.297 -15.164 1 92.12 61 GLU B C 1
ATOM 2912 O O . GLU B 1 61 ? -17.641 -24.203 -15.672 1 92.12 61 GLU B O 1
ATOM 2917 N N . LEU B 1 62 ? -17.562 -25.641 -13.977 1 91.81 62 LEU B N 1
ATOM 2918 C CA . LEU B 1 62 ? -16.984 -24.641 -13.078 1 91.81 62 LEU B CA 1
ATOM 2919 C C . LEU B 1 62 ? -15.469 -24.844 -12.953 1 91.81 62 LEU B C 1
ATOM 2921 O O . LEU B 1 62 ? -14.977 -25.969 -13.055 1 91.81 62 LEU B O 1
ATOM 2925 N N . TRP B 1 63 ? -14.852 -23.781 -12.711 1 91.38 63 TRP B N 1
ATOM 2926 C CA . TRP B 1 63 ? -13.406 -23.781 -12.469 1 91.38 63 TRP B CA 1
ATOM 2927 C C . TRP B 1 63 ? -13.055 -24.719 -11.32 1 91.38 63 TRP B C 1
ATOM 2929 O O . TRP B 1 63 ? -13.758 -24.781 -10.305 1 91.38 63 TRP B O 1
ATOM 2939 N N . GLN B 1 64 ? -11.977 -25.453 -11.492 1 94.44 64 GLN B N 1
ATOM 2940 C CA . GLN B 1 64 ? -11.383 -26.281 -10.453 1 94.44 64 GLN B CA 1
ATOM 2941 C C . GLN B 1 64 ? -9.992 -25.766 -10.07 1 94.44 64 GLN B C 1
ATOM 2943 O O . GLN B 1 64 ? -9.172 -25.469 -10.938 1 94.44 64 GLN B O 1
ATOM 2948 N N . SER B 1 65 ? -9.625 -25.688 -8.852 1 94.31 65 SER B N 1
ATOM 2949 C CA . SER B 1 65 ? -8.312 -25.203 -8.43 1 94.31 65 SER B CA 1
ATOM 2950 C C . SER B 1 65 ? -7.207 -26.156 -8.898 1 94.31 65 SER B C 1
ATOM 2952 O O . SER B 1 65 ? -6.211 -25.719 -9.477 1 94.31 65 SER B O 1
ATOM 2954 N N . ARG B 1 66 ? -7.418 -27.5 -8.688 1 97.38 66 ARG B N 1
ATOM 2955 C CA . ARG B 1 66 ? -6.551 -28.609 -9.031 1 97.38 66 ARG B CA 1
ATOM 2956 C C . ARG B 1 66 ? -5.145 -28.406 -8.477 1 97.38 66 ARG B C 1
ATOM 2958 O O . ARG B 1 66 ? -4.363 -29.359 -8.391 1 97.38 66 ARG B O 1
ATOM 2965 N N . GLY B 1 67 ? -4.734 -27.203 -8.109 1 98 67 GLY B N 1
ATOM 2966 C CA . GLY B 1 67 ? -3.396 -26.859 -7.648 1 98 67 GLY B CA 1
ATOM 2967 C C . GLY B 1 67 ? -2.441 -26.547 -8.781 1 98 67 GLY B C 1
ATOM 2968 O O . GLY B 1 67 ? -2.867 -26.125 -9.859 1 98 67 GLY B O 1
ATOM 2969 N N . GLY B 1 68 ? -1.151 -26.594 -8.492 1 98.62 68 GLY B N 1
ATOM 2970 C CA . GLY B 1 68 ? -0.137 -26.328 -9.5 1 98.62 68 GLY B CA 1
ATOM 2971 C C . GLY B 1 68 ? -0.017 -24.844 -9.836 1 98.62 68 GLY B C 1
ATOM 2972 O O . GLY B 1 68 ? -0.107 -24 -8.953 1 98.62 68 GLY B O 1
ATOM 2973 N N . HIS B 1 69 ? 0.388 -24.625 -11.078 1 98.81 69 HIS B N 1
ATOM 2974 C CA . HIS B 1 69 ? 0.542 -23.281 -11.633 1 98.81 69 HIS B CA 1
ATOM 2975 C C . HIS B 1 69 ? -0.51 -23 -12.695 1 98.81 69 HIS B C 1
ATOM 2977 O O . HIS B 1 69 ? -0.655 -23.781 -13.648 1 98.81 69 HIS B O 1
ATOM 2983 N N . ARG B 1 70 ? -1.228 -21.922 -12.516 1 97.94 70 ARG B N 1
ATOM 2984 C CA . ARG B 1 70 ? -2.311 -21.594 -13.43 1 97.94 70 ARG B CA 1
ATOM 2985 C C . ARG B 1 70 ? -2.15 -20.172 -13.969 1 97.94 70 ARG B C 1
ATOM 2987 O O . ARG B 1 70 ? -1.465 -19.344 -13.359 1 97.94 70 ARG B O 1
ATOM 2994 N N . PHE B 1 71 ? -2.744 -19.938 -15.109 1 98.25 71 PHE B N 1
ATOM 2995 C CA . PHE B 1 71 ? -2.748 -18.656 -15.805 1 98.25 71 PHE B CA 1
ATOM 2996 C C . PHE B 1 71 ? -4.141 -18.031 -15.781 1 98.25 71 PHE B C 1
ATOM 2998 O O . PHE B 1 71 ? -5.051 -18.516 -16.469 1 98.25 71 PHE B O 1
ATOM 3005 N N . TRP B 1 72 ? -4.316 -16.953 -14.977 1 98.19 72 TRP B N 1
ATOM 3006 C CA . TRP B 1 72 ? -5.586 -16.234 -14.859 1 98.19 72 TRP B CA 1
ATOM 3007 C C . TRP B 1 72 ? -5.477 -14.828 -15.445 1 98.19 72 TRP B C 1
ATOM 3009 O O . TRP B 1 72 ? -4.41 -14.43 -15.914 1 98.19 72 TRP B O 1
ATOM 3019 N N . ILE B 1 73 ? -6.613 -14.195 -15.477 1 98.19 73 ILE B N 1
ATOM 3020 C CA . ILE B 1 73 ? -6.695 -12.828 -15.977 1 98.19 73 ILE B CA 1
ATOM 3021 C C . ILE B 1 73 ? -7.117 -11.891 -14.852 1 98.19 73 ILE B C 1
ATOM 3023 O O . ILE B 1 73 ? -8.047 -12.195 -14.102 1 98.19 73 ILE B O 1
ATOM 3027 N N . ALA B 1 74 ? -6.398 -10.852 -14.758 1 98.25 74 ALA B N 1
ATOM 3028 C CA . ALA B 1 74 ? -6.703 -9.805 -13.781 1 98.25 74 ALA B CA 1
ATOM 3029 C C . ALA B 1 74 ? -7.277 -8.57 -14.469 1 98.25 74 ALA B C 1
ATOM 3031 O O . ALA B 1 74 ? -7.027 -8.336 -15.656 1 98.25 74 ALA B O 1
ATOM 3032 N N . PRO B 1 75 ? -7.984 -7.715 -13.688 1 97.5 75 PRO B N 1
ATOM 3033 C CA . PRO B 1 75 ? -8.32 -7.867 -12.266 1 97.5 75 PRO B CA 1
ATOM 3034 C C . PRO B 1 75 ? -9.344 -8.977 -12.023 1 97.5 75 PRO B C 1
ATOM 3036 O O . PRO B 1 75 ? -10.156 -9.273 -12.898 1 97.5 75 PRO B O 1
ATOM 3039 N N . GLU B 1 76 ? -9.344 -9.484 -10.805 1 97.25 76 GLU B N 1
ATOM 3040 C CA . GLU B 1 76 ? -10.219 -10.602 -10.461 1 97.25 76 GLU B CA 1
ATOM 3041 C C . GLU B 1 76 ? -11.688 -10.18 -10.508 1 97.25 76 GLU B C 1
ATOM 3043 O O . GLU B 1 76 ? -12.062 -9.164 -9.922 1 97.25 76 GLU B O 1
ATOM 3048 N N . SER B 1 77 ? -12.414 -10.914 -11.25 1 93.56 77 SER B N 1
ATOM 3049 C CA . SER B 1 77 ? -13.859 -10.695 -11.336 1 93.56 77 SER B CA 1
ATOM 3050 C C . SER B 1 77 ? -14.594 -11.992 -11.672 1 93.56 77 SER B C 1
ATOM 3052 O O . SER B 1 77 ? -14.109 -12.805 -12.461 1 93.56 77 SER B O 1
ATOM 3054 N N . PHE B 1 78 ? -15.656 -12.195 -11 1 91.5 78 PHE B N 1
ATOM 3055 C CA . PHE B 1 78 ? -16.516 -13.336 -11.289 1 91.5 78 PHE B CA 1
ATOM 3056 C C . PHE B 1 78 ? -17.625 -12.953 -12.266 1 91.5 78 PHE B C 1
ATOM 3058 O O . PHE B 1 78 ? -18.297 -11.945 -12.078 1 91.5 78 PHE B O 1
ATOM 3065 N N . PRO B 1 79 ? -17.891 -13.664 -13.25 1 91.12 79 PRO B N 1
ATOM 3066 C CA . PRO B 1 79 ? -17.25 -14.938 -13.578 1 91.12 79 PRO B CA 1
ATOM 3067 C C . PRO B 1 79 ? -16.062 -14.773 -14.523 1 91.12 79 PRO B C 1
ATOM 3069 O O . PRO B 1 79 ? -15.438 -15.766 -14.914 1 91.12 79 PRO B O 1
ATOM 3072 N N . PHE B 1 80 ? -15.688 -13.648 -14.828 1 92.88 80 PHE B N 1
ATOM 3073 C CA . PHE B 1 80 ? -14.75 -13.352 -15.906 1 92.88 80 PHE B CA 1
ATOM 3074 C C . PHE B 1 80 ? -13.43 -14.078 -15.688 1 92.88 80 PHE B C 1
ATOM 3076 O O . PHE B 1 80 ? -12.984 -14.836 -16.547 1 92.88 80 PHE B O 1
ATOM 3083 N N . THR B 1 81 ? -12.805 -13.977 -14.578 1 95.12 81 THR B N 1
ATOM 3084 C CA . THR B 1 81 ? -11.492 -14.539 -14.266 1 95.12 81 THR B CA 1
ATOM 3085 C C . THR B 1 81 ? -11.578 -16.047 -14.102 1 95.12 81 THR B C 1
ATOM 3087 O O . THR B 1 81 ? -10.57 -16.75 -14.227 1 95.12 81 THR B O 1
ATOM 3090 N N . TYR B 1 82 ? -12.766 -16.562 -13.898 1 94.25 82 TYR B N 1
ATOM 3091 C CA . TYR B 1 82 ? -12.938 -17.953 -13.453 1 94.25 82 TYR B CA 1
ATOM 3092 C C . TYR B 1 82 ? -13.289 -18.859 -14.625 1 94.25 82 TYR B C 1
ATOM 3094 O O . TYR B 1 82 ? -13.906 -19.906 -14.438 1 94.25 82 TYR B O 1
ATOM 3102 N N . ALA B 1 83 ? -12.969 -18.422 -15.789 1 94.06 83 ALA B N 1
ATOM 3103 C CA . ALA B 1 83 ? -13.109 -19.328 -16.922 1 94.06 83 ALA B CA 1
ATOM 3104 C C . ALA B 1 83 ? -12.391 -20.656 -16.656 1 94.06 83 ALA B C 1
ATOM 3106 O O . ALA B 1 83 ? -11.227 -20.656 -16.234 1 94.06 83 ALA B O 1
ATOM 3107 N N . PRO B 1 84 ? -12.992 -21.75 -16.891 1 94.56 84 PRO B N 1
ATOM 3108 C CA . PRO B 1 84 ? -12.391 -23.031 -16.531 1 94.56 84 PRO B CA 1
ATOM 3109 C C . PRO B 1 84 ? -11.273 -23.453 -17.5 1 94.56 84 PRO B C 1
ATOM 3111 O O . PRO B 1 84 ? -11.359 -23.188 -18.703 1 94.56 84 PRO B O 1
ATOM 3114 N N . ASP B 1 85 ? -10.273 -24.016 -16.969 1 96.06 85 ASP B N 1
ATOM 3115 C CA . ASP B 1 85 ? -9.234 -24.688 -17.766 1 96.06 85 ASP B CA 1
ATOM 3116 C C . ASP B 1 85 ? -9.367 -26.203 -17.688 1 96.06 85 ASP B C 1
ATOM 3118 O O . ASP B 1 85 ? -8.391 -26.906 -17.438 1 96.06 85 ASP B O 1
ATOM 3122 N N . ASN B 1 86 ? -10.555 -26.641 -17.922 1 97.75 86 ASN B N 1
ATOM 3123 C CA . ASN B 1 86 ? -10.914 -28.031 -17.703 1 97.75 86 ASN B CA 1
ATOM 3124 C C . ASN B 1 86 ? -10.945 -28.828 -19.016 1 97.75 86 ASN B C 1
ATOM 3126 O O . ASN B 1 86 ? -11.547 -29.891 -19.094 1 97.75 86 ASN B O 1
ATOM 3130 N N . TYR B 1 87 ? -10.359 -28.359 -20.047 1 97.69 87 TYR B N 1
ATOM 3131 C CA . TYR B 1 87 ? -10.445 -28.984 -21.359 1 97.69 87 TYR B CA 1
ATOM 3132 C C . TYR B 1 87 ? -9.055 -29.328 -21.891 1 97.69 87 TYR B C 1
ATOM 3134 O O . TYR B 1 87 ? -8.055 -28.781 -21.438 1 97.69 87 TYR B O 1
ATOM 3142 N N . GLU B 1 88 ? -9.07 -30.219 -22.828 1 98.06 88 GLU B N 1
ATOM 3143 C CA . GLU B 1 88 ? -7.836 -30.656 -23.453 1 98.06 88 GLU B CA 1
ATOM 3144 C C . GLU B 1 88 ? -7.086 -29.5 -24.094 1 98.06 88 GLU B C 1
ATOM 3146 O O . GLU B 1 88 ? -7.699 -28.578 -24.641 1 98.06 88 GLU B O 1
ATOM 3151 N N . VAL B 1 89 ? -5.75 -29.547 -24.062 1 98 89 VAL B N 1
ATOM 3152 C CA . VAL B 1 89 ? -4.922 -28.484 -24.641 1 98 89 VAL B CA 1
ATOM 3153 C C . VAL B 1 89 ? -4.137 -29.031 -25.828 1 98 89 VAL B C 1
ATOM 3155 O O . VAL B 1 89 ? -3.719 -30.188 -25.812 1 98 89 VAL B O 1
ATOM 3158 N N . ASP B 1 90 ? -3.967 -28.172 -26.812 1 98.06 90 ASP B N 1
ATOM 3159 C CA . ASP B 1 90 ? -2.99 -28.469 -27.844 1 98.06 90 ASP B CA 1
ATOM 3160 C C . ASP B 1 90 ? -1.564 -28.25 -27.344 1 98.06 90 ASP B C 1
ATOM 3162 O O . ASP B 1 90 ? -1.323 -27.375 -26.516 1 98.06 90 ASP B O 1
ATOM 3166 N N . TYR B 1 91 ? -0.684 -29.078 -27.844 1 97.94 91 TYR B N 1
ATOM 3167 C CA . TYR B 1 91 ? 0.686 -28.875 -27.375 1 97.94 91 TYR B CA 1
ATOM 3168 C C . TYR B 1 91 ? 1.685 -29.219 -28.484 1 97.94 91 TYR B C 1
ATOM 3170 O O . TYR B 1 91 ? 1.35 -29.922 -29.438 1 97.94 91 TYR B O 1
ATOM 3178 N N . GLN B 1 92 ? 2.773 -28.594 -28.453 1 97.19 92 GLN B N 1
ATOM 3179 C CA . GLN B 1 92 ? 3.959 -28.891 -29.25 1 97.19 92 GLN B CA 1
ATOM 3180 C C . GLN B 1 92 ? 5.199 -29 -28.359 1 97.19 92 GLN B C 1
ATOM 3182 O O . GLN B 1 92 ? 5.414 -28.172 -27.469 1 97.19 92 GLN B O 1
ATOM 3187 N N . VAL B 1 93 ? 5.926 -30.047 -28.562 1 94.5 93 VAL B N 1
ATOM 3188 C CA . VAL B 1 93 ? 7.168 -30.25 -27.828 1 94.5 93 VAL B CA 1
ATOM 3189 C C . VAL B 1 93 ? 8.359 -30.125 -28.781 1 94.5 93 VAL B C 1
ATOM 3191 O O . VAL B 1 93 ? 8.359 -30.703 -29.875 1 94.5 93 VAL B O 1
ATOM 3194 N N . TYR B 1 94 ? 9.234 -29.406 -28.312 1 90.38 94 TYR B N 1
ATOM 3195 C CA . TYR B 1 94 ? 10.422 -29.188 -29.141 1 90.38 94 TYR B CA 1
ATOM 3196 C C . TYR B 1 94 ? 11.609 -29.969 -28.578 1 90.38 94 TYR B C 1
ATOM 3198 O O . TYR B 1 94 ? 11.672 -30.25 -27.375 1 90.38 94 TYR B O 1
ATOM 3206 N N . PRO B 1 95 ? 12.633 -30.266 -29.438 1 79.56 95 PRO B N 1
ATOM 3207 C CA . PRO B 1 95 ? 13.789 -31.062 -29.016 1 79.56 95 PRO B CA 1
ATOM 3208 C C . PRO B 1 95 ? 14.586 -30.391 -27.891 1 79.56 95 PRO B C 1
ATOM 3210 O O . PRO B 1 95 ? 15.203 -31.078 -27.078 1 79.56 95 PRO B O 1
ATOM 3213 N N . ASN B 1 96 ? 14.594 -29.156 -27.812 1 82.31 96 ASN B N 1
ATOM 3214 C CA . ASN B 1 96 ? 15.422 -28.438 -26.844 1 82.31 96 ASN B CA 1
ATOM 3215 C C . ASN B 1 96 ? 14.727 -28.297 -25.5 1 82.31 96 ASN B C 1
ATOM 3217 O O . ASN B 1 96 ? 15.227 -27.609 -24.609 1 82.31 96 ASN B O 1
ATOM 3221 N N . GLY B 1 97 ? 13.656 -28.969 -25.328 1 82 97 GLY B N 1
ATOM 3222 C CA . GLY B 1 97 ? 12.977 -28.922 -24.031 1 82 97 GLY B CA 1
ATOM 3223 C C . GLY B 1 97 ? 11.883 -27.875 -23.984 1 82 97 GLY B C 1
ATOM 3224 O O . GLY B 1 97 ? 11.258 -27.672 -22.938 1 82 97 GLY B O 1
ATOM 3225 N N . GLY B 1 98 ? 11.664 -27.25 -25.078 1 93.31 98 GLY B N 1
ATOM 3226 C CA . GLY B 1 98 ? 10.578 -26.297 -25.172 1 93.31 98 GLY B CA 1
ATOM 3227 C C . GLY B 1 98 ? 9.234 -26.953 -25.422 1 93.31 98 GLY B C 1
ATOM 3228 O O . GLY B 1 98 ? 9.133 -27.906 -26.172 1 93.31 98 GLY B O 1
ATOM 3229 N N . VAL B 1 99 ? 8.258 -26.5 -24.688 1 97.5 99 VAL B N 1
ATOM 3230 C CA . VAL B 1 99 ? 6.883 -26.953 -24.859 1 97.5 99 VAL B CA 1
ATOM 3231 C C . VAL B 1 99 ? 5.949 -25.766 -25 1 97.5 99 VAL B C 1
ATOM 3233 O O . VAL B 1 99 ? 6.078 -24.766 -24.281 1 97.5 99 VAL B O 1
ATOM 3236 N N . ILE B 1 100 ? 5.074 -25.781 -25.922 1 98.38 100 ILE B N 1
ATOM 3237 C CA . ILE B 1 100 ? 4.023 -24.766 -26.047 1 98.38 100 ILE B CA 1
ATOM 3238 C C . ILE B 1 100 ? 2.66 -25.422 -25.844 1 98.38 100 ILE B C 1
ATOM 3240 O O . ILE B 1 100 ? 2.338 -26.422 -26.484 1 98.38 100 ILE B O 1
ATOM 3244 N N . LEU B 1 101 ? 1.954 -24.922 -24.938 1 98.56 101 LEU B N 1
ATOM 3245 C CA . LEU B 1 101 ? 0.592 -25.344 -24.641 1 98.56 101 LEU B CA 1
ATOM 3246 C C . LEU B 1 101 ? -0.417 -24.281 -25.062 1 98.56 101 LEU B C 1
ATOM 3248 O O . LEU B 1 101 ? -0.269 -23.109 -24.734 1 98.56 101 LEU B O 1
ATOM 3252 N N . THR B 1 102 ? -1.432 -24.688 -25.766 1 98.44 102 THR B N 1
ATOM 3253 C CA . THR B 1 102 ? -2.48 -23.766 -26.188 1 98.44 102 THR B CA 1
ATOM 3254 C C . THR B 1 102 ? -3.854 -24.266 -25.766 1 98.44 102 THR B C 1
ATOM 3256 O O . THR B 1 102 ? -4.273 -25.359 -26.172 1 98.44 102 THR B O 1
ATOM 3259 N N . ALA B 1 103 ? -4.504 -23.5 -24.953 1 97.56 103 ALA B N 1
ATOM 3260 C CA . ALA B 1 103 ? -5.852 -23.844 -24.5 1 97.56 103 ALA B CA 1
ATOM 3261 C C . ALA B 1 103 ? -6.895 -23.422 -25.547 1 97.56 103 ALA B C 1
ATOM 3263 O O . ALA B 1 103 ? -6.629 -22.562 -26.375 1 97.56 103 ALA B O 1
ATOM 3264 N N . PRO B 1 104 ? -8.102 -24.141 -25.484 1 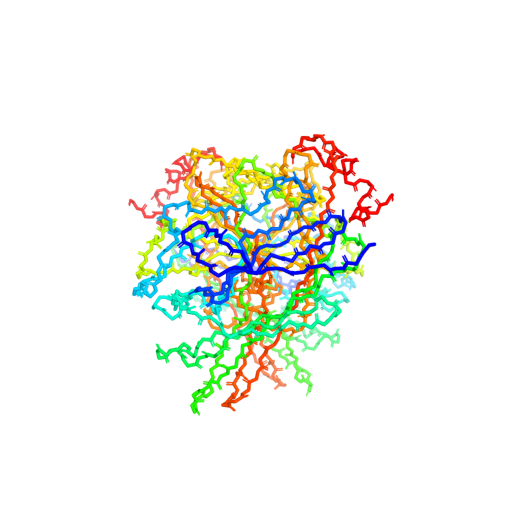96.94 104 PRO B N 1
ATOM 3265 C CA . PRO B 1 104 ? -9.188 -23.609 -26.312 1 96.94 104 PRO B CA 1
ATOM 3266 C C . PRO B 1 104 ? -9.578 -22.188 -25.922 1 96.94 104 PRO B C 1
ATOM 3268 O O . PRO B 1 104 ? -9.336 -21.75 -24.797 1 96.94 104 PRO B O 1
ATOM 3271 N N . ASP B 1 105 ? -10.148 -21.516 -26.875 1 97.56 105 ASP B N 1
ATOM 3272 C CA . ASP B 1 105 ? -10.617 -20.172 -26.594 1 97.56 105 ASP B CA 1
ATOM 3273 C C . ASP B 1 105 ? -11.609 -20.172 -25.438 1 97.56 105 ASP B C 1
ATOM 3275 O O . ASP B 1 105 ? -12.492 -21.031 -25.359 1 97.56 105 ASP B O 1
ATOM 3279 N N . GLU B 1 106 ? -11.359 -19.234 -24.531 1 95.12 106 GLU B N 1
ATOM 3280 C CA . GLU B 1 106 ? -12.297 -19.016 -23.438 1 95.12 106 GLU B CA 1
ATOM 3281 C C . GLU B 1 106 ? -13.453 -18.109 -23.859 1 95.12 106 GLU B C 1
ATOM 3283 O O . GLU B 1 106 ? -13.297 -16.891 -23.938 1 95.12 106 GLU B O 1
ATOM 3288 N N . MET B 1 107 ? -14.539 -18.766 -24.141 1 94 107 MET B N 1
ATOM 3289 C CA . MET B 1 107 ? -15.734 -18 -24.469 1 94 107 MET B CA 1
ATOM 3290 C C . MET B 1 107 ? -16.75 -18.047 -23.328 1 94 107 MET B C 1
ATOM 3292 O O . MET B 1 107 ? -16.891 -19.078 -22.656 1 94 107 MET B O 1
ATOM 3296 N N . PRO B 1 108 ? -17.344 -17 -23 1 92.44 108 PRO B N 1
ATOM 3297 C CA . PRO B 1 108 ? -17.438 -15.781 -23.812 1 92.44 108 PRO B CA 1
ATOM 3298 C C . PRO B 1 108 ? -16.422 -14.719 -23.422 1 92.44 108 PRO B C 1
ATOM 3300 O O . PRO B 1 108 ? -16.406 -13.625 -23.984 1 92.44 108 PRO B O 1
ATOM 3303 N N . GLN B 1 109 ? -15.539 -14.93 -22.484 1 92.69 109 GLN B N 1
ATOM 3304 C CA . GLN B 1 109 ? -14.586 -13.93 -22.016 1 92.69 109 GLN B CA 1
ATOM 3305 C C . GLN B 1 109 ? -13.75 -13.391 -23.188 1 92.69 109 GLN B C 1
ATOM 3307 O O . GLN B 1 109 ? -13.312 -12.242 -23.156 1 92.69 109 GLN B O 1
ATOM 3312 N N . GLY B 1 110 ? -13.523 -14.242 -24.203 1 96.88 110 GLY B N 1
ATOM 3313 C CA . GLY B 1 110 ? -12.914 -13.805 -25.453 1 96.88 110 GLY B CA 1
ATOM 3314 C C . GLY B 1 110 ? -11.398 -13.82 -25.406 1 96.88 110 GLY B C 1
ATOM 3315 O O . GLY B 1 110 ? -10.742 -12.891 -25.875 1 96.88 110 GLY B O 1
ATOM 3316 N N . PHE B 1 111 ? -10.75 -14.883 -24.844 1 98.12 111 PHE B N 1
ATOM 3317 C CA . PHE B 1 111 ? -9.297 -14.938 -24.781 1 98.12 111 PHE B CA 1
ATOM 3318 C C . PHE B 1 111 ? -8.789 -16.328 -25.094 1 98.12 111 PHE B C 1
ATOM 3320 O O . PHE B 1 111 ? -9.469 -17.328 -24.828 1 98.12 111 PHE B O 1
ATOM 3327 N N . SER B 1 112 ? -7.676 -16.375 -25.703 1 97.94 112 SER B N 1
ATOM 3328 C CA . SER B 1 112 ? -6.875 -17.578 -25.828 1 97.94 112 SER B CA 1
ATOM 3329 C C . SER B 1 112 ? -5.629 -17.516 -24.953 1 97.94 112 SER B C 1
ATOM 3331 O O . SER B 1 112 ? -4.934 -16.5 -24.938 1 97.94 112 SER B O 1
ATOM 3333 N N . LYS B 1 113 ? -5.359 -18.578 -24.266 1 98.56 113 LYS B N 1
ATOM 3334 C CA . LYS B 1 113 ? -4.203 -18.641 -23.375 1 98.56 113 LYS B CA 1
ATOM 3335 C C . LYS B 1 113 ? -3.172 -19.641 -23.891 1 98.56 113 LYS B C 1
ATOM 3337 O O . LYS B 1 113 ? -3.523 -20.75 -24.297 1 98.56 113 LYS B O 1
ATOM 3342 N N . GLN B 1 114 ? -1.987 -19.219 -23.844 1 98.69 114 GLN B N 1
ATOM 3343 C CA . GLN B 1 114 ? -0.857 -20.078 -24.172 1 98.69 114 GLN B CA 1
ATOM 3344 C C . GLN B 1 114 ? 0.226 -20 -23.109 1 98.69 114 GLN B C 1
ATOM 3346 O O . GLN B 1 114 ? 0.516 -18.922 -22.578 1 98.69 114 GLN B O 1
ATOM 3351 N N . ILE B 1 115 ? 0.823 -21.125 -22.781 1 98.81 115 ILE B N 1
ATOM 3352 C CA . ILE B 1 115 ? 1.994 -21.172 -21.906 1 98.81 115 ILE B CA 1
ATOM 3353 C C . ILE B 1 115 ? 3.145 -21.875 -22.641 1 98.81 115 ILE B C 1
ATOM 3355 O O . ILE B 1 115 ? 2.967 -22.953 -23.203 1 98.81 115 ILE B O 1
ATOM 3359 N N . GLU B 1 116 ? 4.203 -21.219 -22.688 1 98.62 116 GLU B N 1
ATOM 3360 C CA . GLU B 1 116 ? 5.441 -21.812 -23.188 1 98.62 116 GLU B CA 1
ATOM 3361 C C . GLU B 1 116 ? 6.395 -22.141 -22.047 1 98.62 116 GLU B C 1
ATOM 3363 O O . GLU B 1 116 ? 6.691 -21.281 -21.203 1 98.62 116 GLU B O 1
ATOM 3368 N N . VAL B 1 117 ? 6.848 -23.391 -22.016 1 98.5 117 VAL B N 1
ATOM 3369 C CA . VAL B 1 117 ? 7.754 -23.875 -20.969 1 98.5 117 VAL B CA 1
ATOM 3370 C C . VAL B 1 117 ? 9.109 -24.219 -21.594 1 98.5 117 VAL B C 1
ATOM 3372 O O . VAL B 1 117 ? 9.172 -24.953 -22.578 1 98.5 117 VAL B O 1
ATOM 3375 N N . SER B 1 118 ? 10.156 -23.656 -21 1 98 118 SER B N 1
ATOM 3376 C CA . SER B 1 118 ? 11.508 -24 -21.406 1 98 118 SER B CA 1
ATOM 3377 C C . SER B 1 118 ? 12.328 -24.5 -20.219 1 98 118 SER B C 1
ATOM 3379 O O . SER B 1 118 ? 12.695 -23.703 -19.344 1 98 118 SER B O 1
ATOM 3381 N N . LEU B 1 119 ? 12.656 -25.766 -20.25 1 96.94 119 LEU B N 1
ATOM 3382 C CA . LEU B 1 119 ? 13.445 -26.375 -19.188 1 96.94 119 LEU B CA 1
ATOM 3383 C C . LEU B 1 119 ? 14.938 -26.266 -19.484 1 96.94 119 LEU B C 1
ATOM 3385 O O . LEU B 1 119 ? 15.367 -26.562 -20.609 1 96.94 119 LEU B O 1
ATOM 3389 N N . ASP B 1 120 ? 15.672 -25.75 -18.531 1 95.81 120 ASP B N 1
ATOM 3390 C CA . ASP B 1 120 ? 17.125 -25.75 -18.672 1 95.81 120 ASP B CA 1
ATOM 3391 C C . ASP B 1 120 ? 17.656 -27.172 -18.875 1 95.81 120 ASP B C 1
ATOM 3393 O O . ASP B 1 120 ? 17.125 -28.125 -18.281 1 95.81 120 ASP B O 1
ATOM 3397 N N . SER B 1 121 ? 18.75 -27.312 -19.516 1 94.06 121 SER B N 1
ATOM 3398 C CA . SER B 1 121 ? 19.234 -28.656 -19.859 1 94.06 121 SER B CA 1
ATOM 3399 C C . SER B 1 121 ? 19.922 -29.312 -18.672 1 94.06 121 SER B C 1
ATOM 3401 O O . SER B 1 121 ? 20.031 -30.531 -18.609 1 94.06 121 SER B O 1
ATOM 3403 N N . GLU B 1 122 ? 20.391 -28.516 -17.75 1 95 122 GLU B N 1
ATOM 3404 C CA . GLU B 1 122 ? 21.219 -29.094 -16.703 1 95 122 GLU B CA 1
ATOM 3405 C C . GLU B 1 122 ? 20.703 -28.703 -15.32 1 95 122 GLU B C 1
ATOM 3407 O O . GLU B 1 122 ? 20.703 -29.516 -14.391 1 95 122 GLU B O 1
ATOM 3412 N N . ALA B 1 123 ? 20.266 -27.5 -15.234 1 96.38 123 ALA B N 1
ATOM 3413 C CA . ALA B 1 123 ? 19.906 -26.969 -13.922 1 96.38 123 ALA B CA 1
ATOM 3414 C C . ALA B 1 123 ? 18.422 -27.141 -13.641 1 96.38 123 ALA B C 1
ATOM 3416 O O . ALA B 1 123 ? 17.641 -27.391 -14.555 1 96.38 123 ALA B O 1
ATOM 3417 N N . ALA B 1 124 ? 18.016 -27.062 -12.383 1 98.12 124 ALA B N 1
ATOM 3418 C CA . ALA B 1 124 ? 16.609 -27.047 -12 1 98.12 124 ALA B CA 1
ATOM 3419 C C . ALA B 1 124 ? 15.992 -25.672 -12.227 1 98.12 124 ALA B C 1
ATOM 3421 O O . ALA B 1 124 ? 15.57 -25 -11.273 1 98.12 124 ALA B O 1
ATOM 3422 N N . LYS B 1 125 ? 15.992 -25.266 -13.445 1 97.69 125 LYS B N 1
ATOM 3423 C CA . LYS B 1 125 ? 15.547 -23.938 -13.867 1 97.69 125 LYS B CA 1
ATOM 3424 C C . LYS B 1 125 ? 14.578 -24.047 -15.047 1 97.69 125 LYS B C 1
ATOM 3426 O O . LYS B 1 125 ? 14.789 -24.844 -15.961 1 97.69 125 LYS B O 1
ATOM 3431 N N . VAL B 1 126 ? 13.523 -23.297 -14.945 1 98.12 126 VAL B N 1
ATOM 3432 C CA . VAL B 1 126 ? 12.492 -23.312 -15.984 1 98.12 126 VAL B CA 1
ATOM 3433 C C . VAL B 1 126 ? 12.07 -21.891 -16.312 1 98.12 126 VAL B C 1
ATOM 3435 O O . VAL B 1 126 ? 11.906 -21.062 -15.414 1 98.12 126 VAL B O 1
ATOM 3438 N N . ARG B 1 127 ? 12 -21.562 -17.594 1 98.38 127 ARG B N 1
ATOM 3439 C CA . ARG B 1 127 ? 11.406 -20.312 -18.062 1 98.38 127 ARG B CA 1
ATOM 3440 C C . ARG B 1 127 ? 9.977 -20.531 -18.531 1 98.38 127 ARG B C 1
ATOM 3442 O O . ARG B 1 127 ? 9.711 -21.453 -19.312 1 98.38 127 ARG B O 1
ATOM 3449 N N . ILE B 1 128 ? 9.047 -19.766 -18.047 1 98.75 128 ILE B N 1
ATOM 3450 C CA . ILE B 1 128 ? 7.645 -19.859 -18.422 1 98.75 128 ILE B CA 1
ATOM 3451 C C . ILE B 1 128 ? 7.207 -18.547 -19.094 1 98.75 128 ILE B C 1
ATOM 3453 O O . ILE B 1 128 ? 7.316 -17.484 -18.484 1 98.75 128 ILE B O 1
ATOM 3457 N N . VAL B 1 129 ? 6.676 -18.609 -20.297 1 98.69 129 VAL B N 1
ATOM 3458 C CA . VAL B 1 129 ? 6.105 -17.453 -21 1 98.69 129 VAL B CA 1
ATOM 3459 C C . VAL B 1 129 ? 4.59 -17.625 -21.109 1 98.69 129 VAL B C 1
ATOM 3461 O O . VAL B 1 129 ? 4.109 -18.625 -21.672 1 98.69 129 VAL B O 1
ATOM 3464 N N . HIS B 1 130 ? 3.867 -16.672 -20.547 1 98.88 130 HIS B N 1
ATOM 3465 C CA . HIS B 1 130 ? 2.414 -16.625 -20.656 1 98.88 130 HIS B CA 1
ATOM 3466 C C . HIS B 1 130 ? 1.974 -15.656 -21.75 1 98.88 130 HIS B C 1
ATOM 3468 O O . HIS B 1 130 ? 2.441 -14.516 -21.797 1 98.88 130 HIS B O 1
ATOM 3474 N N . ARG B 1 131 ? 1.11 -16.156 -22.594 1 98.81 131 ARG B N 1
ATOM 3475 C CA . ARG B 1 131 ? 0.567 -15.305 -23.641 1 98.81 131 ARG B CA 1
ATOM 3476 C C . ARG B 1 131 ? -0.958 -15.297 -23.594 1 98.81 131 ARG B C 1
ATOM 3478 O O . ARG B 1 131 ? -1.591 -16.344 -23.531 1 98.81 131 ARG B O 1
ATOM 3485 N N . LEU B 1 132 ? -1.49 -14.148 -23.594 1 98.75 132 LEU B N 1
ATOM 3486 C CA . LEU B 1 132 ? -2.932 -13.922 -23.656 1 98.75 132 LEU B CA 1
ATOM 3487 C C . LEU B 1 132 ? -3.314 -13.18 -24.922 1 98.75 132 LEU B C 1
ATOM 3489 O O . LEU B 1 132 ? -2.834 -12.07 -25.172 1 98.75 132 LEU B O 1
ATOM 3493 N N . THR B 1 133 ? -4.199 -13.773 -25.734 1 98.75 133 THR B N 1
ATOM 3494 C CA . THR B 1 133 ? -4.656 -13.172 -26.984 1 98.75 133 THR B CA 1
ATOM 3495 C C . THR B 1 133 ? -6.129 -12.789 -26.906 1 98.75 133 THR B C 1
ATOM 3497 O O . THR B 1 133 ? -6.957 -13.594 -26.469 1 98.75 133 THR B O 1
ATOM 3500 N N . ASN B 1 134 ? -6.438 -11.602 -27.281 1 98.75 134 ASN B N 1
ATOM 3501 C CA . ASN B 1 134 ? -7.828 -11.18 -27.422 1 98.75 134 ASN B CA 1
ATOM 3502 C C . ASN B 1 134 ? -8.445 -11.734 -28.703 1 98.75 134 ASN B C 1
ATOM 3504 O O . ASN B 1 134 ? -8.062 -11.328 -29.812 1 98.75 134 ASN B O 1
ATOM 3508 N N . VAL B 1 135 ? -9.492 -12.57 -28.578 1 98.5 135 VAL B N 1
ATOM 3509 C CA . VAL B 1 135 ? -9.969 -13.266 -29.766 1 98.5 135 VAL B CA 1
ATOM 3510 C C . VAL B 1 135 ? -11.352 -12.742 -30.156 1 98.5 135 VAL B C 1
ATOM 3512 O O . VAL B 1 135 ? -12.07 -13.375 -30.938 1 98.5 135 VAL B O 1
ATOM 3515 N N . VAL B 1 136 ? -11.773 -11.688 -29.547 1 98.19 136 VAL B N 1
ATOM 3516 C CA . VAL B 1 136 ? -13.047 -11.07 -29.906 1 98.19 136 VAL B CA 1
ATOM 3517 C C . VAL B 1 136 ? -12.789 -9.703 -30.531 1 98.19 136 VAL B C 1
ATOM 3519 O O . VAL B 1 136 ? -11.648 -9.25 -30.609 1 98.19 136 VAL B O 1
ATOM 3522 N N . ASP B 1 137 ? -13.844 -9.023 -30.969 1 97.62 137 ASP B N 1
ATOM 3523 C CA . ASP B 1 137 ? -13.719 -7.844 -31.812 1 97.62 137 ASP B CA 1
ATOM 3524 C C . ASP B 1 137 ? -13.625 -6.57 -30.969 1 97.62 137 ASP B C 1
ATOM 3526 O O . ASP B 1 137 ? -13.375 -5.488 -31.5 1 97.62 137 ASP B O 1
ATOM 3530 N N . GLU B 1 138 ? -13.719 -6.684 -29.719 1 97.56 138 GLU B N 1
ATOM 3531 C CA . GLU B 1 138 ? -13.672 -5.512 -28.844 1 97.56 138 GLU B CA 1
ATOM 3532 C C . GLU B 1 138 ? -12.352 -5.434 -28.094 1 97.56 138 GLU B C 1
ATOM 3534 O O . GLU B 1 138 ? -11.797 -6.461 -27.688 1 97.56 138 GLU B O 1
ATOM 3539 N N . GLU B 1 139 ? -11.891 -4.199 -27.969 1 98.44 139 GLU B N 1
ATOM 3540 C CA . GLU B 1 139 ? -10.719 -3.98 -27.125 1 98.44 139 GLU B CA 1
ATOM 3541 C C . GLU B 1 139 ? -11.031 -4.293 -25.656 1 98.44 139 GLU B C 1
ATOM 3543 O O . GLU B 1 139 ? -12.102 -3.936 -25.156 1 98.44 139 GLU B O 1
ATOM 3548 N N . GLN B 1 140 ? -10.117 -4.93 -24.922 1 97.94 140 GLN B N 1
ATOM 3549 C CA . GLN B 1 140 ? -10.297 -5.277 -23.516 1 97.94 140 GLN B CA 1
ATOM 3550 C C . GLN B 1 140 ? -9.062 -4.891 -22.703 1 97.94 140 GLN B C 1
ATOM 3552 O O . GLN B 1 140 ? -7.934 -5.078 -23.141 1 97.94 140 GLN B O 1
ATOM 3557 N N . GLU B 1 141 ? -9.219 -4.297 -21.562 1 98.19 141 GLU B N 1
ATOM 3558 C CA . GLU B 1 141 ? -8.102 -3.955 -20.672 1 98.19 141 GLU B CA 1
ATOM 3559 C C . GLU B 1 141 ? -7.922 -5.004 -19.578 1 98.19 141 GLU B C 1
ATOM 3561 O O . GLU B 1 141 ? -8.789 -5.172 -18.719 1 98.19 141 GLU B O 1
ATOM 3566 N N . VAL B 1 142 ? -6.781 -5.719 -19.641 1 98.5 142 VAL B N 1
ATOM 3567 C CA . VAL B 1 142 ? -6.578 -6.859 -18.75 1 98.5 142 VAL B CA 1
ATOM 3568 C C . VAL B 1 142 ? -5.098 -6.98 -18.391 1 98.5 142 VAL B C 1
ATOM 3570 O O . VAL B 1 142 ? -4.262 -6.258 -18.938 1 98.5 142 VAL B O 1
ATOM 3573 N N . ALA B 1 143 ? -4.816 -7.793 -17.469 1 98.62 143 ALA B N 1
ATOM 3574 C CA . ALA B 1 143 ? -3.449 -8.148 -17.078 1 98.62 143 ALA B CA 1
ATOM 3575 C C . ALA B 1 143 ? -3.287 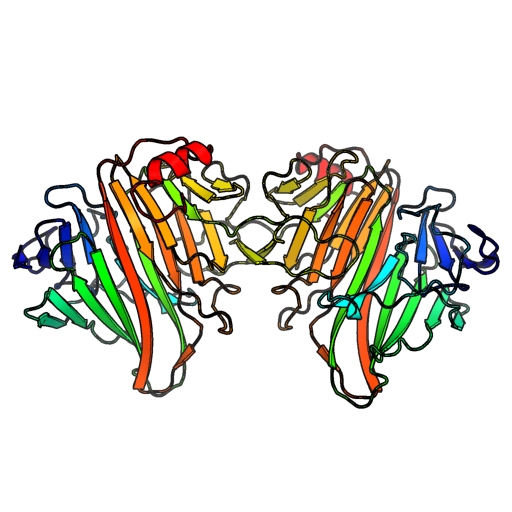-9.656 -16.953 1 98.62 143 ALA B C 1
ATOM 3577 O O . ALA B 1 143 ? -4.23 -10.359 -16.578 1 98.62 143 ALA B O 1
ATOM 3578 N N . ALA B 1 144 ? -2.098 -10.133 -17.297 1 98.75 144 ALA B N 1
ATOM 3579 C CA . ALA B 1 144 ? -1.762 -11.523 -17.016 1 98.75 144 ALA B CA 1
ATOM 3580 C C . ALA B 1 144 ? -1.651 -11.766 -15.508 1 98.75 144 ALA B C 1
ATOM 3582 O O . ALA B 1 144 ? -1.098 -10.938 -14.781 1 98.75 144 ALA B O 1
ATOM 3583 N N . TRP B 1 145 ? -2.182 -12.789 -15.07 1 98.81 145 TRP B N 1
ATOM 3584 C CA . TRP B 1 145 ? -2.152 -13.164 -13.664 1 98.81 145 TRP B CA 1
ATOM 3585 C C . TRP B 1 145 ? -1.685 -14.609 -13.5 1 98.81 145 TRP B C 1
ATOM 3587 O O . TRP B 1 145 ? -2.412 -15.547 -13.836 1 98.81 145 TRP B O 1
ATOM 3597 N N . MET B 1 146 ? -0.433 -14.781 -12.969 1 98.81 146 MET B N 1
ATOM 3598 C CA . MET B 1 146 ? 0.231 -16.078 -12.867 1 98.81 146 MET B CA 1
ATOM 3599 C C . MET B 1 146 ? 0.28 -16.547 -11.414 1 98.81 146 MET B C 1
ATOM 3601 O O . MET B 1 146 ? 0.904 -15.914 -10.57 1 98.81 146 MET B O 1
ATOM 3605 N N . ILE B 1 147 ? -0.335 -17.703 -11.164 1 98.81 147 ILE B N 1
ATOM 3606 C CA . ILE B 1 147 ? -0.543 -18.141 -9.789 1 98.81 147 ILE B CA 1
ATOM 3607 C C . ILE B 1 147 ? 0.113 -19.5 -9.578 1 98.81 147 ILE B C 1
ATOM 3609 O O . ILE B 1 147 ? -0.222 -20.469 -10.258 1 98.81 147 ILE B O 1
ATOM 3613 N N . SER B 1 148 ? 1.035 -19.578 -8.664 1 98.94 148 SER B N 1
ATOM 3614 C CA . SER B 1 148 ? 1.625 -20.844 -8.227 1 98.94 148 SER B CA 1
ATOM 3615 C C . SER B 1 148 ? 1.086 -21.25 -6.867 1 98.94 148 SER B C 1
ATOM 3617 O O . SER B 1 148 ? 1.304 -20.562 -5.867 1 98.94 148 SER B O 1
ATOM 3619 N N . VAL B 1 149 ? 0.364 -22.328 -6.836 1 98.94 149 VAL B N 1
ATOM 3620 C CA . VAL B 1 149 ? -0.226 -22.859 -5.609 1 98.94 149 VAL B CA 1
ATOM 3621 C C . VAL B 1 149 ? 0.763 -23.797 -4.918 1 98.94 149 VAL B C 1
ATOM 3623 O O . VAL B 1 149 ? 1.023 -24.891 -5.398 1 98.94 149 VAL B O 1
ATOM 3626 N N . MET B 1 150 ? 1.247 -23.422 -3.75 1 98.94 150 MET B N 1
ATOM 3627 C CA . MET B 1 150 ? 2.34 -24.125 -3.1 1 98.94 150 MET B CA 1
ATOM 3628 C C . MET B 1 150 ? 1.803 -25.172 -2.129 1 98.94 150 MET B C 1
ATOM 3630 O O . MET B 1 150 ? 0.782 -24.953 -1.474 1 98.94 150 MET B O 1
ATOM 3634 N N . ALA B 1 151 ? 2.506 -26.266 -2.055 1 98.75 151 ALA B N 1
ATOM 3635 C CA . ALA B 1 151 ? 2.184 -27.297 -1.063 1 98.75 151 ALA B CA 1
ATOM 3636 C C . ALA B 1 151 ? 2.178 -26.703 0.346 1 98.75 151 ALA B C 1
ATOM 3638 O O . ALA B 1 151 ? 2.99 -25.844 0.668 1 98.75 151 ALA B O 1
ATOM 3639 N N . PRO B 1 152 ? 1.307 -27.188 1.21 1 98.31 152 PRO B N 1
ATOM 3640 C CA . PRO B 1 152 ? 1.139 -26.547 2.52 1 98.31 152 PRO B CA 1
ATOM 3641 C C . PRO B 1 152 ? 2.32 -26.797 3.453 1 98.31 152 PRO B C 1
ATOM 3643 O O . PRO B 1 152 ? 3.088 -27.734 3.242 1 98.31 152 PRO B O 1
ATOM 3646 N N . GLY B 1 153 ? 2.404 -25.969 4.445 1 98.31 153 GLY B N 1
ATOM 3647 C CA . GLY B 1 153 ? 3.332 -26.172 5.547 1 98.31 153 GLY B CA 1
ATOM 3648 C C . GLY B 1 153 ? 4.641 -25.438 5.371 1 98.31 153 GLY B C 1
ATOM 3649 O O . GLY B 1 153 ? 5.562 -25.594 6.18 1 98.31 153 GLY B O 1
ATOM 3650 N N . GLY B 1 154 ? 4.762 -24.625 4.336 1 98.81 154 GLY B N 1
ATOM 3651 C CA . GLY B 1 154 ? 6.023 -23.953 4.066 1 98.81 154 GLY B CA 1
ATOM 3652 C C . GLY B 1 154 ? 6.012 -22.484 4.469 1 98.81 154 GLY B C 1
ATOM 3653 O O . GLY B 1 154 ? 5.152 -22.062 5.242 1 98.81 154 GLY B O 1
ATOM 3654 N N . ILE B 1 155 ? 7.098 -21.781 4.035 1 98.94 155 ILE B N 1
ATOM 3655 C CA . ILE B 1 155 ? 7.316 -20.375 4.344 1 98.94 155 ILE B CA 1
ATOM 3656 C C . ILE B 1 155 ? 7.648 -19.609 3.066 1 98.94 155 ILE B C 1
ATOM 3658 O O . ILE B 1 155 ? 8.617 -19.938 2.375 1 98.94 155 ILE B O 1
ATOM 3662 N N . GLU B 1 156 ? 6.809 -18.672 2.787 1 98.94 156 GLU B N 1
ATOM 3663 C CA . GLU B 1 156 ? 7.141 -17.734 1.71 1 98.94 156 GLU B CA 1
ATOM 3664 C C . GLU B 1 156 ? 8.117 -16.672 2.182 1 98.94 156 GLU B C 1
ATOM 3666 O O . GLU B 1 156 ? 7.984 -16.141 3.289 1 98.94 156 GLU B O 1
ATOM 3671 N N . ILE B 1 157 ? 9.117 -16.375 1.419 1 98.94 157 ILE B N 1
ATOM 3672 C CA . ILE B 1 157 ? 10.125 -15.352 1.673 1 98.94 157 ILE B CA 1
ATOM 3673 C C . ILE B 1 157 ? 10.07 -14.281 0.583 1 98.94 157 ILE B C 1
ATOM 3675 O O . ILE B 1 157 ? 10.234 -14.586 -0.601 1 98.94 157 ILE B O 1
ATOM 3679 N N . ILE B 1 158 ? 9.844 -13.078 0.949 1 98.81 158 ILE B N 1
ATOM 3680 C CA . ILE B 1 158 ? 9.75 -11.945 0.038 1 98.81 158 ILE B CA 1
ATOM 3681 C C . ILE B 1 158 ? 10.797 -10.898 0.411 1 98.81 158 ILE B C 1
ATOM 3683 O O . ILE B 1 158 ? 10.758 -10.336 1.509 1 98.81 158 ILE B O 1
ATOM 3687 N N . PRO B 1 159 ? 11.703 -10.609 -0.495 1 98.44 159 PRO B N 1
ATOM 3688 C CA . PRO B 1 159 ? 12.719 -9.609 -0.17 1 98.44 159 PRO B CA 1
ATOM 3689 C C . PRO B 1 159 ? 12.164 -8.188 -0.134 1 98.44 159 PRO B C 1
ATOM 3691 O O . PRO B 1 159 ? 11.172 -7.891 -0.807 1 98.44 159 PRO B O 1
ATOM 3694 N N . GLN B 1 160 ? 12.734 -7.402 0.683 1 97.5 160 GLN B N 1
ATOM 3695 C CA . GLN B 1 160 ? 12.438 -5.977 0.722 1 97.5 160 GLN B CA 1
ATOM 3696 C C . GLN B 1 160 ? 13.602 -5.156 0.18 1 97.5 160 GLN B C 1
ATOM 3698 O O . GLN B 1 160 ? 14.758 -5.59 0.237 1 97.5 160 GLN B O 1
ATOM 3703 N N . PRO B 1 161 ? 13.281 -3.984 -0.425 1 96.12 161 PRO B N 1
ATOM 3704 C CA . PRO B 1 161 ? 14.398 -3.113 -0.795 1 96.12 161 PRO B CA 1
ATOM 3705 C C . PRO B 1 161 ? 15.219 -2.666 0.411 1 96.12 161 PRO B C 1
ATOM 3707 O O . PRO B 1 161 ? 14.734 -2.701 1.544 1 96.12 161 PRO B O 1
ATOM 3710 N N . PRO B 1 162 ? 16.422 -2.264 0.138 1 94.81 162 PRO B N 1
ATOM 3711 C CA . PRO B 1 162 ? 17.266 -1.826 1.256 1 94.81 162 PRO B CA 1
ATOM 3712 C C . PRO B 1 162 ? 16.672 -0.631 2.002 1 94.81 162 PRO B C 1
ATOM 3714 O O . PRO B 1 162 ? 16.188 0.311 1.376 1 94.81 162 PRO B O 1
ATOM 3717 N N . ALA B 1 163 ? 16.703 -0.735 3.27 1 95 163 ALA B N 1
ATOM 3718 C CA . ALA B 1 163 ? 16.266 0.382 4.105 1 95 163 ALA B CA 1
ATOM 3719 C C . ALA B 1 163 ? 17.25 1.555 4 1 95 163 ALA B C 1
ATOM 3721 O O . ALA B 1 163 ? 18.438 1.36 3.764 1 95 163 ALA B O 1
ATOM 3722 N N . LYS B 1 164 ? 16.703 2.775 4.113 1 94.69 164 LYS B N 1
ATOM 3723 C CA . LYS B 1 164 ? 17.5 3.996 4.168 1 94.69 164 LYS B CA 1
ATOM 3724 C C . LYS B 1 164 ? 17.078 4.879 5.34 1 94.69 164 LYS B C 1
ATOM 3726 O O . LYS B 1 164 ? 15.961 4.75 5.848 1 94.69 164 LYS B O 1
ATOM 3731 N N . ASN B 1 165 ? 17.969 5.68 5.727 1 94.12 165 ASN B N 1
ATOM 3732 C CA . ASN B 1 165 ? 17.625 6.676 6.742 1 94.12 165 ASN B CA 1
ATOM 3733 C C . ASN B 1 165 ? 16.859 7.848 6.148 1 94.12 165 ASN B C 1
ATOM 3735 O O . ASN B 1 165 ? 16.953 8.117 4.949 1 94.12 165 ASN B O 1
ATOM 3739 N N . HIS B 1 166 ? 16.094 8.461 6.984 1 95.19 166 HIS B N 1
ATOM 3740 C CA . HIS B 1 166 ? 15.492 9.719 6.57 1 95.19 166 HIS B CA 1
ATOM 3741 C C . HIS B 1 166 ? 16.547 10.719 6.125 1 95.19 166 HIS B C 1
ATOM 3743 O O . HIS B 1 166 ? 17.578 10.875 6.785 1 95.19 166 HIS B O 1
ATOM 3749 N N . PRO B 1 167 ? 16.312 11.422 5.047 1 91.44 167 PRO B N 1
ATOM 3750 C CA . PRO B 1 167 ? 17.359 12.273 4.5 1 91.44 167 PRO B CA 1
ATOM 3751 C C . PRO B 1 167 ? 17.609 13.531 5.332 1 91.44 167 PRO B C 1
ATOM 3753 O O . PRO B 1 167 ? 18.594 14.227 5.125 1 91.44 167 PRO B O 1
ATOM 3756 N N . GLY B 1 168 ? 16.766 13.828 6.297 1 86.38 168 GLY B N 1
ATOM 3757 C CA . GLY B 1 168 ? 16.922 15.055 7.062 1 86.38 168 GLY B CA 1
ATOM 3758 C C . GLY B 1 168 ? 16.516 16.297 6.289 1 86.38 168 GLY B C 1
ATOM 3759 O O . GLY B 1 168 ? 15.555 16.266 5.512 1 86.38 168 GLY B O 1
ATOM 3760 N N . MET B 1 169 ? 17.156 17.422 6.773 1 80.19 169 MET B N 1
ATOM 3761 C CA . MET B 1 169 ? 16.859 18.688 6.117 1 80.19 169 MET B CA 1
ATOM 3762 C C . MET B 1 169 ? 17.812 18.938 4.949 1 80.19 169 MET B C 1
ATOM 3764 O O . MET B 1 169 ? 19.031 18.922 5.121 1 80.19 169 MET B O 1
ATOM 3768 N N . GLY B 1 170 ? 17.516 18.641 3.758 1 81.44 170 GLY B N 1
ATOM 3769 C CA . GLY B 1 170 ? 18.375 18.859 2.604 1 81.44 170 GLY B CA 1
ATOM 3770 C C . GLY B 1 170 ? 18.031 17.953 1.431 1 81.44 170 GLY B C 1
ATOM 3771 O O . GLY B 1 170 ? 16.953 17.375 1.383 1 81.44 170 GLY B O 1
ATOM 3772 N N . PRO B 1 171 ? 19.031 17.984 0.519 1 87.38 171 PRO B N 1
ATOM 3773 C CA . PRO B 1 171 ? 18.781 17.172 -0.675 1 87.38 171 PRO B CA 1
ATOM 3774 C C . PRO B 1 171 ? 18.703 15.68 -0.361 1 87.38 171 PRO B C 1
ATOM 3776 O O . PRO B 1 171 ? 19.406 15.188 0.519 1 87.38 171 PRO B O 1
ATOM 3779 N N . GLY B 1 172 ? 17.797 15.016 -0.874 1 90.19 172 GLY B N 1
ATOM 3780 C CA . GLY B 1 172 ? 17.594 13.586 -0.734 1 90.19 172 GLY B CA 1
ATOM 3781 C C . GLY B 1 172 ? 16.312 13.109 -1.401 1 90.19 172 GLY B C 1
ATOM 3782 O O . GLY B 1 172 ? 15.57 13.898 -1.984 1 90.19 172 GLY B O 1
ATOM 3783 N N . ASP B 1 173 ? 16.172 11.859 -1.393 1 89.25 173 ASP B N 1
ATOM 3784 C CA . ASP B 1 173 ? 14.93 11.258 -1.889 1 89.25 173 ASP B CA 1
ATOM 3785 C C . ASP B 1 173 ? 13.898 11.117 -0.77 1 89.25 173 ASP B C 1
ATOM 3787 O O . ASP B 1 173 ? 14.133 10.406 0.208 1 89.25 173 ASP B O 1
ATOM 3791 N N . PHE B 1 174 ? 12.812 11.805 -0.883 1 93.94 174 PHE B N 1
ATOM 3792 C CA . PHE B 1 174 ? 11.805 11.859 0.169 1 93.94 174 PHE B CA 1
ATOM 3793 C C . PHE B 1 174 ? 10.562 11.086 -0.233 1 93.94 174 PHE B C 1
ATOM 3795 O O . PHE B 1 174 ? 9.5 11.234 0.386 1 93.94 174 PHE B O 1
ATOM 3802 N N . LEU B 1 175 ? 10.711 10.359 -1.3 1 97 175 LEU B N 1
ATOM 3803 C CA . LEU B 1 175 ? 9.539 9.68 -1.854 1 97 175 LEU B CA 1
ATOM 3804 C C . LEU B 1 175 ? 9.438 8.258 -1.32 1 97 175 LEU B C 1
ATOM 3806 O O . LEU B 1 175 ? 10.43 7.68 -0.879 1 97 175 LEU B O 1
ATOM 3810 N N . PRO B 1 176 ? 8.211 7.699 -1.264 1 97.62 176 PRO B N 1
ATOM 3811 C CA . PRO B 1 176 ? 8.047 6.309 -0.841 1 97.62 176 PRO B CA 1
ATOM 3812 C C . PRO B 1 176 ? 8.641 5.316 -1.841 1 97.62 176 PRO B C 1
ATOM 3814 O O . PRO B 1 176 ? 8.797 5.645 -3.02 1 97.62 176 PRO B O 1
ATOM 3817 N N . ASP B 1 177 ? 8.93 4.051 -1.313 1 96.69 177 ASP B N 1
ATOM 3818 C CA . ASP B 1 177 ? 9.516 3.074 -2.225 1 96.69 177 ASP B CA 1
ATOM 3819 C C . ASP B 1 177 ? 8.797 1.729 -2.127 1 96.69 177 ASP B C 1
ATOM 3821 O O . ASP B 1 177 ? 9.117 0.794 -2.863 1 96.69 177 ASP B O 1
ATOM 3825 N N . ARG B 1 178 ? 7.816 1.633 -1.241 1 97.25 178 ARG B N 1
ATOM 3826 C CA . ARG B 1 178 ? 7.09 0.376 -1.093 1 97.25 178 ARG B CA 1
ATOM 3827 C C . ARG B 1 178 ? 5.586 0.62 -0.992 1 97.25 178 ARG B C 1
ATOM 3829 O O . ARG B 1 178 ? 5.152 1.615 -0.408 1 97.25 178 ARG B O 1
ATOM 3836 N N . SER B 1 179 ? 4.859 -0.28 -1.516 1 97.75 179 SER B N 1
ATOM 3837 C CA . SER B 1 179 ? 3.404 -0.334 -1.391 1 97.75 179 SER B CA 1
ATOM 3838 C C . SER B 1 179 ? 2.945 -1.689 -0.863 1 97.75 179 SER B C 1
ATOM 3840 O O . SER B 1 179 ? 3.283 -2.73 -1.432 1 97.75 179 SER B O 1
ATOM 3842 N N . LEU B 1 180 ? 2.258 -1.669 0.198 1 98.62 180 LEU B N 1
ATOM 3843 C CA . LEU B 1 180 ? 1.552 -2.828 0.731 1 98.62 180 LEU B CA 1
ATOM 3844 C C . LEU B 1 180 ? 0.045 -2.678 0.553 1 98.62 180 LEU B C 1
ATOM 3846 O O . LEU B 1 180 ? -0.566 -1.78 1.138 1 98.62 180 LEU B O 1
ATOM 3850 N N . ILE B 1 181 ? -0.502 -3.541 -0.268 1 98.75 181 ILE B N 1
ATOM 3851 C CA . ILE B 1 181 ? -1.912 -3.457 -0.633 1 98.75 181 ILE B CA 1
ATOM 3852 C C . ILE B 1 181 ? -2.699 -4.543 0.098 1 98.75 181 ILE B C 1
ATOM 3854 O O . ILE B 1 181 ? -2.295 -5.707 0.116 1 98.75 181 ILE B O 1
ATOM 3858 N N . LEU B 1 182 ? -3.801 -4.164 0.717 1 98.56 182 LEU B N 1
ATOM 3859 C CA . LEU B 1 182 ? -4.539 -5.07 1.593 1 98.56 182 LEU B CA 1
ATOM 3860 C C . LEU B 1 182 ? -5.953 -5.297 1.071 1 98.56 182 LEU B C 1
ATOM 3862 O O . LEU B 1 182 ? -6.57 -4.383 0.522 1 98.56 182 LEU B O 1
ATOM 3866 N N . TRP B 1 183 ? -6.445 -6.461 1.248 1 98.31 183 TRP B N 1
ATOM 3867 C CA . TRP B 1 183 ? -7.824 -6.832 0.942 1 98.31 183 TRP B CA 1
ATOM 3868 C C . TRP B 1 183 ? -8.711 -6.676 2.17 1 98.31 183 TRP B C 1
ATOM 3870 O O . TRP B 1 183 ? -8.219 -6.605 3.297 1 98.31 183 TRP B O 1
ATOM 3880 N N . PRO B 1 184 ? -10.047 -6.641 1.971 1 97.19 184 PRO B N 1
ATOM 3881 C CA . PRO B 1 184 ? -10.953 -6.375 3.088 1 97.19 184 PRO B CA 1
ATOM 3882 C C . PRO B 1 184 ? -10.844 -7.41 4.203 1 97.19 184 PRO B C 1
ATOM 3884 O O . PRO B 1 184 ? -11.227 -7.141 5.344 1 97.19 184 PRO B O 1
ATOM 3887 N N . PHE B 1 185 ? -10.289 -8.578 3.926 1 97.69 185 PHE B N 1
ATOM 3888 C CA . PHE B 1 185 ? -10.211 -9.641 4.918 1 97.69 185 PHE B CA 1
ATOM 3889 C C . PHE B 1 185 ? -8.781 -9.789 5.441 1 97.69 185 PHE B C 1
ATOM 3891 O O . PHE B 1 185 ? -8.469 -10.758 6.137 1 97.69 185 PHE B O 1
ATOM 3898 N N . THR B 1 186 ? -7.883 -8.883 5.109 1 98.19 186 THR B N 1
ATOM 3899 C CA . THR B 1 186 ? -6.504 -8.906 5.59 1 98.19 186 THR B CA 1
ATOM 3900 C C . THR B 1 186 ? -6.383 -8.18 6.922 1 98.19 186 THR B C 1
ATOM 3902 O O . THR B 1 186 ? -6.848 -7.047 7.062 1 98.19 186 THR B O 1
ATOM 3905 N N . SER B 1 187 ? -5.812 -8.805 7.883 1 96.94 187 SER B N 1
ATOM 3906 C CA . SER B 1 187 ? -5.348 -8.195 9.125 1 96.94 187 SER B CA 1
ATOM 3907 C C . SER B 1 187 ? -3.826 -8.219 9.219 1 96.94 187 SER B C 1
ATOM 3909 O O . SER B 1 187 ? -3.205 -9.273 9.062 1 96.94 187 SER B O 1
ATOM 3911 N N . LEU B 1 188 ? -3.193 -7.082 9.484 1 96.62 188 LEU B N 1
ATOM 3912 C CA . LEU B 1 188 ? -1.737 -7.039 9.57 1 96.62 188 LEU B CA 1
ATOM 3913 C C . LEU B 1 188 ? -1.249 -7.684 10.867 1 96.62 188 LEU B C 1
ATOM 3915 O O . LEU B 1 188 ? -0.048 -7.906 11.039 1 96.62 188 LEU B O 1
ATOM 3919 N N . SER B 1 189 ? -2.223 -7.996 11.695 1 93.69 189 SER B N 1
ATOM 3920 C CA . SER B 1 189 ? -1.859 -8.695 12.93 1 93.69 189 SER B CA 1
ATOM 3921 C C . SER B 1 189 ? -1.891 -10.203 12.734 1 93.69 189 SER B C 1
ATOM 3923 O O . SER B 1 189 ? -1.678 -10.961 13.688 1 93.69 189 SER B O 1
ATOM 3925 N N . ASP B 1 190 ? -2.244 -10.641 11.539 1 97 190 ASP B N 1
ATOM 3926 C CA . ASP B 1 190 ? -2.213 -12.07 11.242 1 97 190 ASP B CA 1
ATOM 3927 C C . ASP B 1 190 ? -0.864 -12.68 11.609 1 97 190 ASP B C 1
ATOM 3929 O O . ASP B 1 190 ? 0.181 -12.227 11.148 1 97 190 ASP B O 1
ATOM 3933 N N . SER B 1 191 ? -0.87 -13.711 12.445 1 97.19 191 SER B N 1
ATOM 3934 C CA . SER B 1 191 ? 0.342 -14.289 13.016 1 97.19 191 SER B CA 1
ATOM 3935 C C . SER B 1 191 ? 1.193 -14.961 11.945 1 97.19 191 SER B C 1
ATOM 3937 O O . SER B 1 191 ? 2.365 -15.266 12.172 1 97.19 191 SER B O 1
ATOM 3939 N N . ARG B 1 192 ? 0.644 -15.289 10.789 1 98.44 192 ARG B N 1
ATOM 3940 C CA . ARG B 1 192 ? 1.371 -15.922 9.695 1 98.44 192 ARG B CA 1
ATOM 3941 C C . ARG B 1 192 ? 2.365 -14.945 9.07 1 98.44 192 ARG B C 1
ATOM 3943 O O . ARG B 1 192 ? 3.299 -15.367 8.375 1 98.44 192 ARG B O 1
ATOM 3950 N N . PHE B 1 193 ? 2.129 -13.586 9.25 1 98.56 193 PHE B N 1
ATOM 3951 C CA . PHE B 1 193 ? 2.963 -12.555 8.641 1 98.56 193 PHE B CA 1
ATOM 3952 C C . PHE B 1 193 ? 4.09 -12.141 9.578 1 98.56 193 PHE B C 1
ATOM 3954 O O . PHE B 1 193 ? 3.879 -12 10.781 1 98.56 193 PHE B O 1
ATOM 3961 N N . HIS B 1 194 ? 5.223 -12 9.055 1 98.31 194 HIS B N 1
ATOM 3962 C CA . HIS B 1 194 ? 6.309 -11.258 9.688 1 98.31 194 HIS B CA 1
ATOM 3963 C C . HIS B 1 194 ? 6.91 -10.234 8.727 1 98.31 194 HIS B C 1
ATOM 3965 O O . HIS B 1 194 ? 7.434 -10.594 7.672 1 98.31 194 HIS B O 1
ATOM 3971 N N . PHE B 1 195 ? 6.797 -9.016 9.078 1 97.81 195 PHE B N 1
ATOM 3972 C CA . PHE B 1 195 ? 7.312 -7.922 8.258 1 97.81 195 PHE B CA 1
ATOM 3973 C C . PHE B 1 195 ? 8.641 -7.418 8.805 1 97.81 195 PHE B C 1
ATOM 3975 O O . PHE B 1 195 ? 8.672 -6.508 9.633 1 97.81 195 PHE B O 1
ATOM 3982 N N . GLY B 1 196 ? 9.688 -7.957 8.305 1 96.56 196 GLY B N 1
ATOM 3983 C CA . GLY B 1 196 ? 11.016 -7.504 8.68 1 96.56 196 GLY B CA 1
ATOM 3984 C C . GLY B 1 196 ? 11.508 -6.336 7.84 1 96.56 196 GLY B C 1
ATOM 3985 O O . GLY B 1 196 ? 10.727 -5.711 7.121 1 96.56 196 GLY B O 1
ATOM 3986 N N . THR B 1 197 ? 12.82 -6.02 7.977 1 95.25 197 THR B N 1
ATOM 3987 C CA . THR B 1 197 ? 13.422 -4.914 7.238 1 95.25 197 THR B CA 1
ATOM 3988 C C . THR B 1 197 ? 14.055 -5.41 5.941 1 95.25 197 THR B C 1
ATOM 3990 O O . THR B 1 197 ? 14.18 -4.656 4.977 1 95.25 197 THR B O 1
ATOM 3993 N N . ARG B 1 198 ? 14.438 -6.734 5.926 1 96.75 198 ARG B N 1
ATOM 3994 C CA . ARG B 1 198 ? 15.078 -7.297 4.742 1 96.75 198 ARG B CA 1
ATOM 3995 C C . ARG B 1 198 ? 14.141 -8.25 4.008 1 96.75 198 ARG B C 1
ATOM 3997 O O . ARG B 1 198 ? 14.234 -8.406 2.789 1 96.75 198 ARG B O 1
ATOM 4004 N N . PHE B 1 199 ? 13.227 -8.852 4.859 1 98.44 199 PHE B N 1
ATOM 4005 C CA . PHE B 1 199 ? 12.32 -9.844 4.289 1 98.44 199 PHE B CA 1
ATOM 4006 C C . PHE B 1 199 ? 10.93 -9.727 4.906 1 98.44 199 PHE B C 1
ATOM 4008 O O . PHE B 1 199 ? 10.797 -9.391 6.086 1 98.44 199 PHE B O 1
ATOM 4015 N N . ILE B 1 200 ? 9.961 -9.961 4.137 1 98.62 200 ILE B N 1
ATOM 4016 C CA . ILE B 1 200 ? 8.648 -10.375 4.625 1 98.62 200 ILE B CA 1
ATOM 4017 C C . ILE B 1 200 ? 8.523 -11.891 4.555 1 98.62 200 ILE B C 1
ATOM 4019 O O . ILE B 1 200 ? 8.938 -12.508 3.57 1 98.62 200 ILE B O 1
ATOM 4023 N N . THR B 1 201 ? 8.023 -12.5 5.578 1 98.88 201 THR B N 1
ATOM 4024 C CA . THR B 1 201 ? 7.766 -13.938 5.512 1 98.88 201 THR B CA 1
ATOM 4025 C C . THR B 1 201 ? 6.297 -14.234 5.789 1 98.88 201 THR B C 1
ATOM 4027 O O . THR B 1 201 ? 5.641 -13.508 6.535 1 98.88 201 THR B O 1
ATOM 4030 N N . VAL B 1 202 ? 5.773 -15.203 5.152 1 98.88 202 VAL B N 1
ATOM 4031 C CA . VAL B 1 202 ? 4.418 -15.711 5.348 1 98.88 202 VAL B CA 1
ATOM 4032 C C . VAL B 1 202 ? 4.461 -17.219 5.594 1 98.88 202 VAL B C 1
ATOM 4034 O O . VAL B 1 202 ? 4.871 -17.984 4.723 1 98.88 202 VAL B O 1
ATOM 4037 N N . GLN B 1 203 ? 4.07 -17.594 6.73 1 98.62 203 GLN B N 1
ATOM 4038 C CA . GLN B 1 203 ? 4.031 -19.016 7.062 1 98.62 203 GLN B CA 1
ATOM 4039 C C . GLN B 1 203 ? 2.627 -19.594 6.891 1 98.62 203 GLN B C 1
ATOM 4041 O O . GLN B 1 203 ? 1.67 -19.094 7.48 1 98.62 203 GLN B O 1
ATOM 4046 N N . GLN B 1 204 ? 2.508 -20.594 6.082 1 98.44 204 GLN B N 1
ATOM 4047 C CA . GLN B 1 204 ? 1.217 -21.25 5.945 1 98.44 204 GLN B CA 1
ATOM 4048 C C . GLN B 1 204 ? 0.788 -21.906 7.258 1 98.44 204 GLN B C 1
ATOM 4050 O O . GLN B 1 204 ? 1.604 -22.516 7.953 1 98.44 204 GLN B O 1
ATOM 4055 N N . ASP B 1 205 ? -0.428 -21.719 7.617 1 98.38 205 ASP B N 1
ATOM 4056 C CA . ASP B 1 205 ? -1.007 -22.266 8.836 1 98.38 205 ASP B CA 1
ATOM 4057 C C . ASP B 1 205 ? -2.355 -22.938 8.547 1 98.38 205 ASP B C 1
ATOM 4059 O O . ASP B 1 205 ? -3.334 -22.25 8.242 1 98.38 205 ASP B O 1
ATOM 4063 N N . ALA B 1 206 ? -2.451 -24.234 8.695 1 98 206 ALA B N 1
ATOM 4064 C CA . ALA B 1 206 ? -3.617 -25.016 8.305 1 98 206 ALA B CA 1
ATOM 4065 C C . ALA B 1 206 ? -4.82 -24.703 9.188 1 98 206 ALA B C 1
ATOM 4067 O O . ALA B 1 206 ? -5.945 -25.094 8.883 1 98 206 ALA B O 1
ATOM 4068 N N . SER B 1 207 ? -4.633 -23.969 10.219 1 98.12 207 SER B N 1
ATOM 4069 C CA . SER B 1 207 ? -5.719 -23.688 11.156 1 98.12 207 SER B CA 1
ATOM 4070 C C . SER B 1 207 ? -6.363 -22.328 10.867 1 98.12 207 SER B C 1
ATOM 4072 O O . SER B 1 207 ? -7.363 -21.969 11.484 1 98.12 207 SER B O 1
ATOM 4074 N N . LEU B 1 208 ? -5.836 -21.578 9.977 1 97.75 208 LEU B N 1
ATOM 4075 C CA . LEU B 1 208 ? -6.316 -20.219 9.75 1 97.75 208 LEU B CA 1
ATOM 4076 C C . LEU B 1 208 ? -6.898 -20.078 8.352 1 97.75 208 LEU B C 1
ATOM 4078 O O . LEU B 1 208 ? -6.363 -20.641 7.391 1 97.75 208 LEU B O 1
ATOM 4082 N N . SER B 1 209 ? -7.906 -19.25 8.195 1 96.81 209 SER B N 1
ATOM 4083 C CA . SER B 1 209 ? -8.617 -19.047 6.941 1 96.81 209 SER B CA 1
ATOM 4084 C C . SER B 1 209 ? -7.883 -18.047 6.047 1 96.81 209 SER B C 1
ATOM 4086 O O . SER B 1 209 ? -6.719 -17.734 6.293 1 96.81 209 SER B O 1
ATOM 4088 N N . ALA B 1 210 ? -8.539 -17.609 5.059 1 97.75 210 ALA B N 1
ATOM 4089 C CA . ALA B 1 210 ? -7.945 -16.875 3.943 1 97.75 210 ALA B CA 1
ATOM 4090 C C . ALA B 1 210 ? -7.41 -15.523 4.402 1 97.75 210 ALA B C 1
ATOM 4092 O O . ALA B 1 210 ? -8.039 -14.844 5.219 1 97.75 210 ALA B O 1
ATOM 4093 N N . THR B 1 211 ? -6.316 -15.125 3.947 1 98.38 211 THR B N 1
ATOM 4094 C CA . THR B 1 211 ? -5.773 -13.773 3.977 1 98.38 211 THR B CA 1
ATOM 4095 C C . THR B 1 211 ? -4.941 -13.5 2.729 1 98.38 211 THR B C 1
ATOM 4097 O O . THR B 1 211 ? -4.617 -14.414 1.974 1 98.38 211 THR B O 1
ATOM 4100 N N . LYS B 1 212 ? -4.723 -12.25 2.463 1 98.62 212 LYS B N 1
ATOM 4101 C CA . LYS B 1 212 ? -4.086 -11.859 1.21 1 98.62 212 LYS B CA 1
ATOM 4102 C C . LYS B 1 212 ? -3.479 -10.461 1.315 1 98.62 212 LYS B C 1
ATOM 4104 O O . LYS B 1 212 ? -4.031 -9.586 1.988 1 98.62 212 LYS B O 1
ATOM 4109 N N . PHE B 1 213 ? -2.357 -10.227 0.746 1 98.75 213 PHE B N 1
ATOM 4110 C CA . PHE B 1 213 ? -1.866 -8.875 0.489 1 98.75 213 PHE B CA 1
ATOM 4111 C C . PHE B 1 213 ? -1.096 -8.82 -0.824 1 98.75 213 PHE B C 1
ATOM 4113 O O . PHE B 1 213 ? -0.788 -9.859 -1.413 1 98.75 213 PHE B O 1
ATOM 4120 N N . GLY B 1 214 ? -0.899 -7.664 -1.341 1 98.81 214 GLY B N 1
ATOM 4121 C CA . GLY B 1 214 ? -0.134 -7.434 -2.555 1 98.81 214 GLY B CA 1
ATOM 4122 C C . GLY B 1 214 ? 0.971 -6.406 -2.381 1 98.81 214 GLY B C 1
ATOM 4123 O O . GLY B 1 214 ? 0.997 -5.68 -1.386 1 98.81 214 GLY B O 1
ATOM 4124 N N . LEU B 1 215 ? 1.868 -6.449 -3.299 1 98.5 215 LEU B N 1
ATOM 4125 C CA . LEU B 1 215 ? 3.008 -5.539 -3.299 1 98.5 215 LEU B CA 1
ATOM 4126 C C . LEU B 1 215 ? 3.256 -4.98 -4.695 1 98.5 215 LEU B C 1
ATOM 4128 O O . LEU B 1 215 ? 2.834 -5.574 -5.691 1 98.5 215 LEU B O 1
ATOM 4132 N N . HIS B 1 216 ? 3.805 -3.799 -4.754 1 97.19 216 HIS B N 1
ATOM 4133 C CA . HIS B 1 216 ? 4.574 -3.348 -5.91 1 97.19 216 HIS B CA 1
ATOM 4134 C C . HIS B 1 216 ? 6.055 -3.68 -5.746 1 97.19 216 HIS B C 1
ATOM 4136 O O . HIS B 1 216 ? 6.836 -2.848 -5.281 1 97.19 216 HIS B O 1
ATOM 4142 N N . GLN B 1 217 ? 6.387 -4.852 -6.125 1 95 217 GLN B N 1
ATOM 4143 C CA . GLN B 1 217 ? 7.617 -5.527 -5.734 1 95 217 GLN B CA 1
ATOM 4144 C C . GLN B 1 217 ? 8.711 -5.32 -6.777 1 95 217 GLN B C 1
ATOM 4146 O O . GLN B 1 217 ? 8.664 -5.898 -7.863 1 95 217 GLN B O 1
ATOM 4151 N N . GLY B 1 218 ? 9.781 -4.609 -6.379 1 94.69 218 GLY B N 1
ATOM 4152 C CA . GLY B 1 218 ? 10.82 -4.273 -7.34 1 94.69 218 GLY B CA 1
ATOM 4153 C C . GLY B 1 218 ? 12.062 -5.137 -7.207 1 94.69 218 GLY B C 1
ATOM 4154 O O . GLY B 1 218 ? 12.992 -5.023 -8 1 94.69 218 GLY B O 1
ATOM 4155 N N . CYS B 1 219 ? 12.062 -6.055 -6.207 1 96 219 CYS B N 1
ATOM 4156 C CA . CYS B 1 219 ? 13.266 -6.844 -5.961 1 96 219 CYS B CA 1
ATOM 4157 C C . CYS B 1 219 ? 13.391 -7.98 -6.973 1 96 219 CYS B C 1
ATOM 4159 O O . CYS B 1 219 ? 14.469 -8.547 -7.141 1 96 219 CYS B O 1
ATOM 4161 N N . GLY B 1 220 ? 12.258 -8.43 -7.562 1 96.12 220 GLY B N 1
ATOM 4162 C CA . GLY B 1 220 ? 12.336 -9.273 -8.742 1 96.12 220 GLY B CA 1
ATOM 4163 C C . GLY B 1 220 ? 12.281 -10.758 -8.414 1 96.12 220 GLY B C 1
ATOM 4164 O O . GLY B 1 220 ? 12.539 -11.594 -9.281 1 96.12 220 GLY B O 1
ATOM 4165 N N . TRP B 1 221 ? 12.078 -11.078 -7.094 1 98.38 221 TRP B N 1
ATOM 4166 C CA . TRP B 1 221 ? 11.945 -12.5 -6.781 1 98.38 221 TRP B CA 1
ATOM 4167 C C . TRP B 1 221 ? 11.141 -12.703 -5.5 1 98.38 221 TRP B C 1
ATOM 4169 O O . TRP B 1 221 ? 10.945 -11.766 -4.727 1 98.38 221 TRP B O 1
ATOM 4179 N N . ALA B 1 222 ? 10.57 -13.859 -5.324 1 98.75 222 ALA B N 1
ATOM 4180 C CA . ALA B 1 222 ? 10.023 -14.453 -4.105 1 98.75 222 ALA B CA 1
ATOM 4181 C C . ALA B 1 222 ? 10.359 -15.938 -4.027 1 98.75 222 ALA B C 1
ATOM 4183 O O . ALA B 1 222 ? 10.664 -16.562 -5.043 1 98.75 222 ALA B O 1
ATOM 4184 N N . ALA B 1 223 ? 10.32 -16.438 -2.814 1 98.94 223 ALA B N 1
ATOM 4185 C CA . ALA B 1 223 ? 10.688 -17.844 -2.658 1 98.94 223 ALA B CA 1
ATOM 4186 C C . ALA B 1 223 ? 9.75 -18.547 -1.688 1 98.94 223 ALA B C 1
ATOM 4188 O O . ALA B 1 223 ? 9.008 -17.906 -0.944 1 98.94 223 ALA B O 1
ATOM 4189 N N . TYR B 1 224 ? 9.734 -19.828 -1.765 1 98.94 224 TYR B N 1
ATOM 4190 C CA . TYR B 1 224 ? 8.977 -20.688 -0.869 1 98.94 224 TYR B CA 1
ATOM 4191 C C . TYR B 1 224 ? 9.844 -21.844 -0.364 1 98.94 224 TYR B C 1
ATOM 4193 O O . TYR B 1 224 ? 10.375 -22.625 -1.156 1 98.94 224 TYR B O 1
ATOM 4201 N N . TYR B 1 225 ? 10.008 -21.891 0.927 1 98.94 225 TYR B N 1
ATOM 4202 C CA . TYR B 1 225 ? 10.773 -22.938 1.588 1 98.94 225 TYR B CA 1
ATOM 4203 C C . TYR B 1 225 ? 9.859 -24.031 2.137 1 98.94 225 TYR B C 1
ATOM 4205 O O . TYR B 1 225 ? 8.914 -23.75 2.877 1 98.94 225 TYR B O 1
ATOM 4213 N N . LEU B 1 226 ? 10.125 -25.25 1.775 1 98.75 226 LEU B N 1
ATOM 4214 C CA . LEU B 1 226 ? 9.391 -26.391 2.297 1 98.75 226 LEU B CA 1
ATOM 4215 C C . LEU B 1 226 ? 10.305 -27.594 2.455 1 98.75 226 LEU B C 1
ATOM 4217 O O . LEU B 1 226 ? 10.781 -28.156 1.463 1 98.75 226 LEU B O 1
ATOM 4221 N N . ASP B 1 227 ? 10.578 -28.031 3.65 1 97.81 227 ASP B N 1
ATOM 4222 C CA . ASP B 1 227 ? 11.305 -29.25 3.99 1 97.81 227 ASP B CA 1
ATOM 4223 C C . ASP B 1 227 ? 12.633 -29.328 3.248 1 97.81 227 ASP B C 1
ATOM 4225 O O . ASP B 1 227 ? 12.922 -30.328 2.58 1 97.81 227 ASP B O 1
ATOM 4229 N N . GLY B 1 228 ? 13.359 -28.281 3.33 1 98.38 228 GLY B N 1
ATOM 4230 C CA . GLY B 1 228 ? 14.711 -28.281 2.797 1 98.38 228 GLY B CA 1
ATOM 4231 C C . GLY B 1 228 ? 14.773 -27.906 1.328 1 98.38 228 GLY B C 1
ATOM 4232 O O . GLY B 1 228 ? 15.859 -27.781 0.758 1 98.38 228 GLY B O 1
ATOM 4233 N N . THR B 1 229 ? 13.68 -27.781 0.649 1 98.81 229 THR B N 1
ATOM 4234 C CA . THR B 1 229 ? 13.617 -27.359 -0.748 1 98.81 229 THR B CA 1
ATOM 4235 C C . THR B 1 229 ? 13.156 -25.922 -0.862 1 98.81 229 THR B C 1
ATOM 4237 O O . THR B 1 229 ? 12.234 -25.5 -0.16 1 98.81 229 THR B O 1
ATOM 4240 N N . LEU B 1 230 ? 13.867 -25.125 -1.668 1 98.88 230 LEU B N 1
ATOM 4241 C CA . LEU B 1 230 ? 13.5 -23.734 -1.944 1 98.88 230 LEU B CA 1
ATOM 4242 C C . LEU B 1 230 ? 13.07 -23.562 -3.396 1 98.88 230 LEU B C 1
ATOM 4244 O O . LEU B 1 230 ? 13.836 -23.859 -4.316 1 98.88 230 LEU B O 1
ATOM 4248 N N . PHE B 1 231 ? 11.844 -23.234 -3.562 1 98.94 231 PHE B N 1
ATOM 4249 C CA . PHE B 1 231 ? 11.336 -22.766 -4.848 1 98.94 231 PHE B CA 1
ATOM 4250 C C . PHE B 1 231 ? 11.508 -21.266 -4.996 1 98.94 231 PHE B C 1
ATOM 4252 O O . PHE B 1 231 ? 11.117 -20.5 -4.113 1 98.94 231 PHE B O 1
ATOM 4259 N N . VAL B 1 232 ? 12.125 -20.797 -6.098 1 98.94 232 VAL B N 1
ATOM 4260 C CA . VAL B 1 232 ? 12.297 -19.375 -6.367 1 98.94 232 VAL B CA 1
ATOM 4261 C C . VAL B 1 232 ? 11.523 -18.984 -7.625 1 98.94 232 VAL B C 1
ATOM 4263 O O . VAL B 1 232 ? 11.633 -19.656 -8.656 1 98.94 232 VAL B O 1
ATOM 4266 N N . LYS B 1 233 ? 10.719 -18.031 -7.504 1 98.81 233 LYS B N 1
ATOM 4267 C CA . LYS B 1 233 ? 10.008 -17.406 -8.617 1 98.81 233 LYS B CA 1
ATOM 4268 C C . LYS B 1 233 ? 10.57 -16.016 -8.922 1 98.81 233 LYS B C 1
ATOM 4270 O O . LYS B 1 233 ? 10.57 -15.141 -8.055 1 98.81 233 LYS B O 1
ATOM 4275 N N . ARG B 1 234 ? 11.078 -15.836 -10.18 1 98.56 234 ARG B N 1
ATOM 4276 C CA . ARG B 1 234 ? 11.602 -14.547 -10.625 1 98.56 234 ARG B CA 1
ATOM 4277 C C . ARG B 1 234 ? 10.664 -13.898 -11.641 1 98.56 234 ARG B C 1
ATOM 4279 O O . ARG B 1 234 ? 10.078 -14.578 -12.484 1 98.56 234 ARG B O 1
ATOM 4286 N N . PHE B 1 235 ? 10.539 -12.633 -11.539 1 98.19 235 PHE B N 1
ATOM 4287 C CA . PHE B 1 235 ? 9.633 -11.844 -12.367 1 98.19 235 PHE B CA 1
ATOM 4288 C C . PHE B 1 235 ? 10.133 -10.414 -12.492 1 98.19 235 PHE B C 1
ATOM 4290 O O . PHE B 1 235 ? 11.047 -10 -11.773 1 98.19 235 PHE B O 1
ATOM 4297 N N . THR B 1 236 ? 9.578 -9.68 -13.445 1 94.81 236 THR B N 1
ATOM 4298 C CA . THR B 1 236 ? 10.031 -8.312 -13.672 1 94.81 236 THR B CA 1
ATOM 4299 C C . THR B 1 236 ? 8.914 -7.312 -13.398 1 94.81 236 THR B C 1
ATOM 4301 O O . THR B 1 236 ? 7.73 -7.664 -13.453 1 94.81 236 THR B O 1
ATOM 4304 N N . LEU B 1 237 ? 9.289 -6.199 -13 1 94.88 237 LEU B N 1
ATOM 4305 C CA . LEU B 1 237 ? 8.422 -5.039 -12.836 1 94.88 237 LEU B CA 1
ATOM 4306 C C . LEU B 1 237 ? 8.758 -3.955 -13.852 1 94.88 237 LEU B C 1
ATOM 4308 O O . LEU B 1 237 ? 9.914 -3.535 -13.961 1 94.88 237 LEU B O 1
ATOM 4312 N N . GLU B 1 238 ? 7.75 -3.631 -14.594 1 93.75 238 GLU B N 1
ATOM 4313 C CA . GLU B 1 238 ? 7.914 -2.467 -15.461 1 93.75 238 GLU B CA 1
ATOM 4314 C C . GLU B 1 238 ? 7.582 -1.175 -14.719 1 93.75 238 GLU B C 1
ATOM 4316 O O . GLU B 1 238 ? 6.41 -0.835 -14.547 1 93.75 238 GLU B O 1
ATOM 4321 N N . ALA B 1 239 ? 8.523 -0.368 -14.375 1 85.06 239 ALA B N 1
ATOM 4322 C CA . ALA B 1 239 ? 8.438 0.743 -13.43 1 85.06 239 ALA B CA 1
ATOM 4323 C C . ALA B 1 239 ? 7.402 1.769 -13.883 1 85.06 239 ALA B C 1
ATOM 4325 O O . ALA B 1 239 ? 6.719 2.377 -13.055 1 85.06 239 ALA B O 1
ATOM 4326 N N . ARG B 1 240 ? 7.137 2.045 -15.094 1 87.5 240 ARG B N 1
ATOM 4327 C CA . ARG B 1 240 ? 6.266 3.125 -15.547 1 87.5 240 ARG B CA 1
ATOM 4328 C C . ARG B 1 240 ? 4.902 2.588 -15.969 1 87.5 240 ARG B C 1
ATOM 4330 O O . ARG B 1 240 ? 4.023 3.355 -16.375 1 87.5 240 ARG B O 1
ATOM 4337 N N . ALA B 1 241 ? 4.746 1.306 -15.797 1 95.44 241 ALA B N 1
ATOM 4338 C CA . ALA B 1 241 ? 3.484 0.711 -16.234 1 95.44 241 ALA B CA 1
ATOM 4339 C C . ALA B 1 241 ? 2.441 0.768 -15.109 1 95.44 241 ALA B C 1
ATOM 4341 O O . ALA B 1 241 ? 2.791 0.848 -13.93 1 95.44 241 ALA B O 1
ATOM 4342 N N . THR B 1 242 ? 1.182 0.812 -15.539 1 96.06 242 THR B N 1
ATOM 4343 C CA . THR B 1 242 ? 0.074 0.7 -14.602 1 96.06 242 THR B CA 1
ATOM 4344 C C . THR B 1 242 ? -0.264 -0.764 -14.336 1 96.06 242 THR B C 1
ATOM 4346 O O . THR B 1 242 ? -0.439 -1.546 -15.273 1 96.06 242 THR B O 1
ATOM 4349 N N . TYR B 1 243 ? -0.306 -1.123 -13.125 1 97.88 243 TYR B N 1
ATOM 4350 C CA . TYR B 1 243 ? -0.628 -2.488 -12.727 1 97.88 243 TYR B CA 1
ATOM 4351 C C . TYR B 1 243 ? -2.014 -2.561 -12.094 1 97.88 243 TYR B C 1
ATOM 4353 O O . TYR B 1 243 ? -2.543 -1.549 -11.625 1 97.88 243 TYR B O 1
ATOM 4361 N N . PRO B 1 244 ? -2.641 -3.723 -12.125 1 98.06 244 PRO B N 1
ATOM 4362 C CA . PRO B 1 244 ? -3.941 -3.877 -11.469 1 98.06 244 PRO B CA 1
ATOM 4363 C C . PRO B 1 244 ? -3.838 -3.857 -9.945 1 98.06 244 PRO B C 1
ATOM 4365 O O . PRO B 1 244 ? -2.736 -3.783 -9.398 1 98.06 244 PRO B O 1
ATOM 4368 N N . ASP B 1 245 ? -5.059 -3.9 -9.305 1 98.06 245 ASP B N 1
ATOM 4369 C CA . ASP B 1 245 ? -5.172 -4.074 -7.859 1 98.06 245 ASP B CA 1
ATOM 4370 C C . ASP B 1 245 ? -4.301 -3.068 -7.113 1 98.06 245 ASP B C 1
ATOM 4372 O O . ASP B 1 245 ? -3.508 -3.447 -6.25 1 98.06 245 ASP B O 1
ATOM 4376 N N . ARG B 1 246 ? -4.379 -1.827 -7.488 1 96.69 246 ARG B N 1
ATOM 4377 C CA . ARG B 1 246 ? -3.684 -0.708 -6.863 1 96.69 246 ARG B CA 1
ATOM 4378 C C . ARG B 1 246 ? -2.174 -0.839 -7.031 1 96.69 246 ARG B C 1
ATOM 4380 O O . ARG B 1 246 ? -1.414 -0.556 -6.102 1 96.69 246 ARG B O 1
ATOM 4387 N N . GLY B 1 247 ? -1.719 -1.418 -8.188 1 96.88 247 GLY B N 1
ATOM 4388 C CA . GLY B 1 247 ? -0.313 -1.395 -8.555 1 96.88 247 GLY B CA 1
ATOM 4389 C C . GLY B 1 247 ? 0.413 -2.686 -8.227 1 96.88 247 GLY B C 1
ATOM 4390 O O . GLY B 1 247 ? 1.645 -2.725 -8.211 1 96.88 247 GLY B O 1
ATOM 4391 N N . CYS B 1 248 ? -0.28 -3.77 -8.039 1 98.25 248 CYS B N 1
ATOM 4392 C CA . CYS B 1 248 ? 0.332 -5.02 -7.609 1 98.25 248 CYS B CA 1
ATOM 4393 C C . CYS B 1 248 ? 0.948 -5.762 -8.789 1 98.25 248 CYS B C 1
ATOM 4395 O O . CYS B 1 248 ? 0.244 -6.129 -9.734 1 98.25 248 CYS B O 1
ATOM 4397 N N . ASN B 1 249 ? 2.24 -5.953 -8.742 1 98.56 249 ASN B N 1
ATOM 4398 C CA . ASN B 1 249 ? 2.848 -6.93 -9.641 1 98.56 249 ASN B CA 1
ATOM 4399 C C . ASN B 1 249 ? 3.131 -8.25 -8.93 1 98.56 249 ASN B C 1
ATOM 4401 O O . ASN B 1 249 ? 3.562 -9.219 -9.555 1 98.56 249 ASN B O 1
ATOM 4405 N N . PHE B 1 250 ? 2.854 -8.266 -7.688 1 98.81 250 PHE B N 1
ATOM 4406 C CA . PHE B 1 250 ? 3.025 -9.438 -6.84 1 98.81 250 PHE B CA 1
ATOM 4407 C C . PHE B 1 250 ? 1.927 -9.508 -5.785 1 98.81 250 PHE B C 1
ATOM 4409 O O . PHE B 1 250 ? 1.566 -8.484 -5.188 1 98.81 250 PHE B O 1
ATOM 4416 N N . GLU B 1 251 ? 1.35 -10.664 -5.566 1 98.88 251 GLU B N 1
ATOM 4417 C CA . GLU B 1 251 ? 0.378 -10.914 -4.508 1 98.88 251 GLU B CA 1
ATOM 4418 C C . GLU B 1 251 ? 0.643 -12.25 -3.822 1 98.88 251 GLU B C 1
ATOM 4420 O O . GLU B 1 251 ? 1.18 -13.172 -4.438 1 98.88 251 GLU B O 1
ATOM 4425 N N . THR B 1 252 ? 0.318 -12.359 -2.566 1 98.75 252 THR B N 1
ATOM 4426 C CA . THR B 1 252 ? 0.308 -13.625 -1.835 1 98.75 252 THR B CA 1
ATOM 4427 C C . THR B 1 252 ? -1.058 -13.867 -1.2 1 98.75 252 THR B C 1
ATOM 4429 O O . THR B 1 252 ? -1.662 -12.953 -0.64 1 98.75 252 THR B O 1
ATOM 4432 N N . PHE B 1 253 ? -1.545 -14.953 -1.385 1 98.69 253 PHE B N 1
ATOM 4433 C CA . PHE B 1 253 ? -2.771 -15.461 -0.778 1 98.69 253 PHE B CA 1
ATOM 4434 C C . PHE B 1 253 ? -2.506 -16.75 -0.008 1 98.69 253 PHE B C 1
ATOM 4436 O O . PHE B 1 253 ? -1.743 -17.609 -0.463 1 98.69 253 PHE B O 1
ATOM 4443 N N . THR B 1 254 ? -3.059 -16.906 1.154 1 98.69 254 THR B N 1
ATOM 4444 C CA . THR B 1 254 ? -2.934 -18.156 1.879 1 98.69 254 THR B CA 1
ATOM 4445 C C . THR B 1 254 ? -4.219 -18.469 2.639 1 98.69 254 THR B C 1
ATOM 4447 O O . THR B 1 254 ? -5.012 -17.578 2.932 1 98.69 254 THR B O 1
ATOM 4450 N N . ASN B 1 255 ? -4.508 -19.672 2.84 1 97.75 255 ASN B N 1
ATOM 4451 C CA . ASN B 1 255 ? -5.594 -20.188 3.658 1 97.75 255 ASN B CA 1
ATOM 4452 C C . ASN B 1 255 ? -5.191 -21.484 4.363 1 97.75 255 ASN B C 1
ATOM 4454 O O . ASN B 1 255 ? -4.004 -21.719 4.594 1 97.75 255 ASN B O 1
ATOM 4458 N N . GLU B 1 256 ? -6.121 -22.281 4.746 1 97.56 256 GLU B N 1
ATOM 4459 C CA . GLU B 1 256 ? -5.852 -23.484 5.527 1 97.56 256 GLU B CA 1
ATOM 4460 C C . GLU B 1 256 ? -5.172 -24.562 4.68 1 97.56 256 GLU B C 1
ATOM 4462 O O . GLU B 1 256 ? -4.582 -25.5 5.215 1 97.56 256 GLU B O 1
ATOM 4467 N N . GLU B 1 257 ? -5.102 -24.359 3.34 1 97.44 257 GLU B N 1
ATOM 4468 C CA . GLU B 1 257 ? -4.691 -25.453 2.473 1 97.44 257 GLU B CA 1
ATOM 4469 C C . GLU B 1 257 ? -3.357 -25.156 1.794 1 97.44 257 GLU B C 1
ATOM 4471 O O . GLU B 1 257 ? -2.654 -26.062 1.362 1 97.44 257 GLU B O 1
ATOM 4476 N N . MET B 1 258 ? -3.074 -23.859 1.686 1 98.44 258 MET B N 1
ATOM 4477 C CA . MET B 1 258 ? -1.991 -23.578 0.748 1 98.44 258 MET B CA 1
ATOM 4478 C C . MET B 1 258 ? -1.569 -22.109 0.831 1 98.44 258 MET B C 1
ATOM 4480 O O . MET B 1 258 ? -2.182 -21.328 1.554 1 98.44 258 MET B O 1
ATOM 4484 N N . ILE B 1 259 ? -0.439 -21.75 0.21 1 98.69 259 ILE B N 1
ATOM 4485 C CA . ILE B 1 259 ? -0.022 -20.406 -0.141 1 98.69 259 ILE B CA 1
ATOM 4486 C C . ILE B 1 259 ? 0.042 -20.266 -1.66 1 98.69 259 ILE B C 1
ATOM 4488 O O . ILE B 1 259 ? 0.518 -21.156 -2.355 1 98.69 259 ILE B O 1
ATOM 4492 N N . GLU B 1 260 ? -0.504 -19.203 -2.131 1 98.88 260 GLU B N 1
ATOM 4493 C CA . GLU B 1 260 ? -0.327 -18.828 -3.533 1 98.88 260 GLU B CA 1
ATOM 4494 C C . GLU B 1 260 ? 0.7 -17.719 -3.688 1 98.88 260 GLU B C 1
ATOM 4496 O O . GLU B 1 260 ? 0.573 -16.656 -3.066 1 98.88 260 GLU B O 1
ATOM 4501 N N . ILE B 1 261 ? 1.757 -17.969 -4.457 1 98.94 261 ILE B N 1
ATOM 4502 C CA . ILE B 1 261 ? 2.684 -16.938 -4.906 1 98.94 261 ILE B CA 1
ATOM 4503 C C . ILE B 1 261 ? 2.264 -16.438 -6.285 1 98.94 261 ILE B C 1
ATOM 4505 O O . ILE B 1 261 ? 2.336 -17.172 -7.273 1 98.94 261 ILE B O 1
ATOM 4509 N N . GLU B 1 262 ? 1.831 -15.172 -6.316 1 98.94 262 GLU B N 1
ATOM 4510 C CA . GLU B 1 262 ? 1.148 -14.664 -7.504 1 98.94 262 GLU B CA 1
ATOM 4511 C C . GLU B 1 262 ? 1.896 -13.477 -8.109 1 98.94 262 GLU B C 1
ATOM 4513 O O . GLU B 1 262 ? 2.277 -12.555 -7.391 1 98.94 262 GLU B O 1
ATOM 4518 N N . THR B 1 263 ? 2.123 -13.57 -9.398 1 98.88 263 THR B N 1
ATOM 4519 C CA . THR B 1 263 ? 2.656 -12.414 -10.117 1 98.88 263 THR B CA 1
ATOM 4520 C C . THR B 1 263 ? 1.648 -11.906 -11.141 1 98.88 263 THR B C 1
ATOM 4522 O O . THR B 1 263 ? 0.833 -12.672 -11.656 1 98.88 263 THR B O 1
ATOM 4525 N N . LEU B 1 264 ? 1.639 -10.641 -11.344 1 98.75 264 LEU B N 1
ATOM 4526 C CA . LEU B 1 264 ? 0.749 -10 -12.305 1 98.75 264 LEU B CA 1
ATOM 4527 C C . LEU B 1 264 ? 1.539 -9.148 -13.297 1 98.75 264 LEU B C 1
ATOM 4529 O O . LEU B 1 264 ? 2.527 -8.516 -12.922 1 98.75 264 LEU B O 1
ATOM 4533 N N . GLY B 1 265 ? 1.102 -9.156 -14.547 1 98.44 265 GLY B N 1
ATOM 4534 C CA . GLY B 1 265 ? 1.61 -8.203 -15.516 1 98.44 265 GLY B CA 1
ATOM 4535 C C . GLY B 1 265 ? 0.908 -6.859 -15.461 1 98.44 265 GLY B C 1
ATOM 4536 O O . GLY B 1 265 ? -0.053 -6.684 -14.711 1 98.44 265 GLY B O 1
ATOM 4537 N N . PRO B 1 266 ? 1.439 -5.855 -16.297 1 98.31 266 PRO B N 1
ATOM 4538 C CA . PRO B 1 266 ? 0.774 -4.555 -16.359 1 98.31 266 PRO B CA 1
ATOM 4539 C C . PRO B 1 266 ? -0.609 -4.629 -17 1 98.31 266 PRO B C 1
ATOM 4541 O O . PRO B 1 266 ? -0.846 -5.477 -17.859 1 98.31 266 PRO B O 1
ATOM 4544 N N . LEU B 1 267 ? -1.484 -3.738 -16.484 1 98.38 267 LEU B N 1
ATOM 4545 C CA . LEU B 1 267 ? -2.74 -3.547 -17.203 1 98.38 267 LEU B CA 1
ATOM 4546 C C . LEU B 1 267 ? -2.482 -3.127 -18.656 1 98.38 267 LEU B C 1
ATOM 4548 O O . LEU B 1 267 ? -1.724 -2.188 -18.906 1 98.38 267 LEU B O 1
ATOM 4552 N N . THR B 1 268 ? -3.125 -3.834 -19.531 1 98.19 268 THR B N 1
ATOM 4553 C CA . THR B 1 268 ? -2.887 -3.619 -20.953 1 98.19 268 THR B CA 1
ATOM 4554 C C . THR B 1 268 ? -4.203 -3.521 -21.719 1 98.19 268 THR B C 1
ATOM 4556 O O . THR B 1 268 ? -5.078 -4.379 -21.578 1 98.19 268 THR B O 1
ATOM 4559 N N . LYS B 1 269 ? -4.371 -2.51 -22.516 1 98.19 269 LYS B N 1
ATOM 4560 C CA . LYS B 1 269 ? -5.473 -2.449 -23.469 1 98.19 269 LYS B CA 1
ATOM 4561 C C . LYS B 1 269 ? -5.184 -3.305 -24.703 1 98.19 269 LYS B C 1
ATOM 4563 O O . LYS B 1 269 ? -4.43 -2.895 -25.578 1 98.19 269 LYS B O 1
ATOM 4568 N N . LEU B 1 270 ? -5.809 -4.434 -24.719 1 98.12 270 LEU B N 1
ATOM 4569 C CA . LEU B 1 270 ? -5.539 -5.406 -25.781 1 98.12 270 LEU B CA 1
ATOM 4570 C C . LEU B 1 270 ? -6.539 -5.254 -26.922 1 98.12 270 LEU B C 1
ATOM 4572 O O . LEU B 1 270 ? -7.727 -5.523 -26.75 1 98.12 270 LEU B O 1
ATOM 4576 N N . LYS B 1 271 ? -6.074 -4.898 -28.109 1 98.38 271 LYS B N 1
ATOM 4577 C CA . LYS B 1 271 ? -6.898 -4.805 -29.312 1 98.38 271 LYS B CA 1
ATOM 4578 C C . LYS B 1 271 ? -7.281 -6.191 -29.828 1 98.38 271 LYS B C 1
ATOM 4580 O O . LYS B 1 271 ? -6.68 -7.191 -29.422 1 98.38 271 LYS B O 1
ATOM 4585 N N . PRO B 1 272 ? -8.336 -6.199 -30.719 1 98.31 272 PRO B N 1
ATOM 4586 C CA . PRO B 1 272 ? -8.656 -7.484 -31.344 1 98.31 272 PRO B CA 1
ATOM 4587 C C . PRO B 1 272 ? -7.434 -8.141 -31.984 1 98.31 272 PRO B C 1
ATOM 4589 O O . PRO B 1 272 ? -6.715 -7.5 -32.75 1 98.31 272 PRO B O 1
ATOM 4592 N N . GLY B 1 273 ? -7.195 -9.375 -31.609 1 98.5 273 GLY B N 1
ATOM 4593 C CA . GLY B 1 273 ? -6.055 -10.102 -32.125 1 98.5 273 GLY B CA 1
ATOM 4594 C C . GLY B 1 273 ? -4.758 -9.789 -31.406 1 98.5 273 GLY B C 1
ATOM 4595 O O . GLY B 1 273 ? -3.738 -10.445 -31.641 1 98.5 273 GLY B O 1
ATOM 4596 N N . GLY B 1 274 ? -4.824 -8.758 -30.547 1 98.69 274 GLY B N 1
ATOM 4597 C CA . GLY B 1 274 ? -3.635 -8.391 -29.797 1 98.69 274 GLY B CA 1
ATOM 4598 C C . GLY B 1 274 ? -3.201 -9.453 -28.797 1 98.69 274 GLY B C 1
ATOM 4599 O O . GLY B 1 274 ? -4.02 -10.25 -28.344 1 98.69 274 GLY B O 1
ATOM 4600 N N . VAL B 1 275 ? -1.88 -9.477 -28.469 1 98.69 275 VAL B N 1
ATOM 4601 C CA . VAL B 1 275 ? -1.311 -10.453 -27.547 1 98.69 275 VAL B CA 1
ATOM 4602 C C . VAL B 1 275 ? -0.509 -9.734 -26.469 1 98.69 275 VAL B C 1
ATOM 4604 O O . VAL B 1 275 ? 0.232 -8.797 -26.766 1 98.69 275 VAL B O 1
ATOM 4607 N N . LEU B 1 276 ? -0.728 -10.055 -25.234 1 98.38 276 LEU B N 1
ATOM 4608 C CA . LEU B 1 276 ? 0.213 -9.664 -24.203 1 98.38 276 LEU B CA 1
ATOM 4609 C C . LEU B 1 276 ? 1.009 -10.875 -23.703 1 98.38 276 LEU B C 1
ATOM 4611 O O . LEU B 1 276 ? 0.556 -12.016 -23.828 1 98.38 276 LEU B O 1
ATOM 4615 N N . GLU B 1 277 ? 2.225 -10.586 -23.203 1 98.38 277 GLU B N 1
ATOM 4616 C CA . GLU B 1 277 ? 3.119 -11.625 -22.703 1 98.38 277 GLU B CA 1
ATOM 4617 C C . GLU B 1 277 ? 3.582 -11.32 -21.281 1 98.38 277 GLU B C 1
ATOM 4619 O O . GLU B 1 277 ? 3.797 -10.156 -20.938 1 98.38 277 GLU B O 1
ATOM 4624 N N . ALA B 1 278 ? 3.668 -12.266 -20.5 1 98.44 278 ALA B N 1
ATOM 4625 C CA . ALA B 1 278 ? 4.258 -12.211 -19.156 1 98.44 278 ALA B CA 1
ATOM 4626 C C . ALA B 1 278 ? 5.219 -13.375 -18.938 1 98.44 278 ALA B C 1
ATOM 4628 O O . ALA B 1 278 ? 4.906 -14.516 -19.266 1 98.44 278 ALA B O 1
ATOM 4629 N N . VAL B 1 279 ? 6.371 -13.055 -18.328 1 98.56 279 VAL B N 1
ATOM 4630 C CA . VAL B 1 279 ? 7.422 -14.055 -18.203 1 98.56 279 VAL B CA 1
ATOM 4631 C C . VAL B 1 279 ? 7.789 -14.25 -16.734 1 98.56 279 VAL B C 1
ATOM 4633 O O . VAL B 1 279 ? 7.898 -13.289 -15.984 1 98.56 279 VAL B O 1
ATOM 4636 N N . GLU B 1 280 ? 7.93 -15.508 -16.344 1 98.44 280 GLU B N 1
ATOM 4637 C CA . GLU B 1 280 ? 8.523 -15.906 -15.07 1 98.44 280 GLU B CA 1
ATOM 4638 C C . GLU B 1 280 ? 9.672 -16.891 -15.281 1 98.44 280 GLU B C 1
ATOM 4640 O O . GLU B 1 280 ? 9.719 -17.578 -16.297 1 98.44 280 GLU B O 1
ATOM 4645 N N . GLU B 1 281 ? 10.516 -16.891 -14.305 1 98.75 281 GLU B N 1
ATOM 4646 C CA . GLU B 1 281 ? 11.531 -17.938 -14.211 1 98.75 281 GLU B CA 1
ATOM 4647 C C . GLU B 1 281 ? 11.492 -18.625 -12.844 1 98.75 281 GLU B C 1
ATOM 4649 O O . GLU B 1 281 ? 11.375 -17.953 -11.812 1 98.75 281 GLU B O 1
ATOM 4654 N N . TRP B 1 282 ? 11.57 -20 -12.891 1 98.88 282 TRP B N 1
ATOM 4655 C CA . TRP B 1 282 ? 11.555 -20.781 -11.656 1 98.88 282 TRP B CA 1
ATOM 4656 C C . TRP B 1 282 ? 12.898 -21.469 -11.438 1 98.88 282 TRP B C 1
ATOM 4658 O O . TRP B 1 282 ? 13.562 -21.859 -12.398 1 98.88 282 TRP B O 1
ATOM 4668 N N . GLU B 1 283 ? 13.234 -21.594 -10.211 1 98.81 283 GLU B N 1
ATOM 4669 C CA . GLU B 1 283 ? 14.398 -22.375 -9.812 1 98.81 283 GLU B CA 1
ATOM 4670 C C . GLU B 1 283 ? 14.141 -23.172 -8.531 1 98.81 283 GLU B C 1
ATOM 4672 O O . GLU B 1 283 ? 13.336 -22.75 -7.695 1 98.81 283 GLU B O 1
ATOM 4677 N N . LEU B 1 284 ? 14.797 -24.312 -8.445 1 98.88 284 LEU B N 1
ATOM 4678 C CA . LEU B 1 284 ? 14.781 -25.078 -7.203 1 98.88 284 LEU B CA 1
ATOM 4679 C C . LEU B 1 284 ? 16.188 -25.188 -6.613 1 98.88 284 LEU B C 1
ATOM 4681 O O . LEU B 1 284 ? 17.156 -25.359 -7.348 1 98.88 284 LEU B O 1
ATOM 4685 N N . PHE B 1 285 ? 16.234 -25 -5.348 1 98.62 285 PHE B N 1
ATOM 4686 C CA . PHE B 1 285 ? 17.422 -25.328 -4.551 1 98.62 285 PHE B CA 1
ATOM 4687 C C . PHE B 1 285 ? 17.078 -26.375 -3.494 1 98.62 285 PHE B C 1
ATOM 4689 O O . PHE B 1 285 ? 16.016 -26.344 -2.887 1 98.62 285 PHE B O 1
ATOM 4696 N N . THR B 1 286 ? 18 -27.344 -3.297 1 98.19 286 THR B N 1
ATOM 4697 C CA . THR B 1 286 ? 17.797 -28.375 -2.285 1 98.19 286 THR B CA 1
ATOM 4698 C C . THR B 1 286 ? 18.812 -28.234 -1.155 1 98.19 286 THR B C 1
ATOM 4700 O O . THR B 1 286 ? 19.719 -27.406 -1.237 1 98.19 286 THR B O 1
ATOM 4703 N N . ASP B 1 287 ? 18.531 -28.938 -0.063 1 97.69 287 ASP B N 1
ATOM 4704 C CA . ASP B 1 287 ? 19.406 -28.969 1.107 1 97.69 287 ASP B CA 1
ATOM 4705 C C . ASP B 1 287 ? 19.547 -27.578 1.723 1 97.69 287 ASP B C 1
ATOM 4707 O O . ASP B 1 287 ? 20.625 -27.203 2.178 1 97.69 287 ASP B O 1
ATOM 4711 N N . ILE B 1 288 ? 18.531 -26.828 1.688 1 98.62 288 ILE B N 1
ATOM 4712 C CA . ILE B 1 288 ? 18.484 -25.531 2.355 1 98.62 288 ILE B CA 1
ATOM 4713 C C . ILE B 1 288 ? 18.266 -25.734 3.854 1 98.62 288 ILE B C 1
ATOM 4715 O O . ILE B 1 288 ? 17.344 -26.422 4.27 1 98.62 288 ILE B O 1
ATOM 4719 N N . PRO B 1 289 ? 19.062 -25.141 4.664 1 98.19 289 PRO B N 1
ATOM 4720 C CA . PRO B 1 289 ? 18.922 -25.312 6.109 1 98.19 289 PRO B CA 1
ATOM 4721 C C . PRO B 1 289 ? 17.641 -24.688 6.652 1 98.19 289 PRO B C 1
ATOM 4723 O O . PRO B 1 289 ? 17.109 -23.75 6.055 1 98.19 289 PRO B O 1
ATOM 4726 N N . GLU B 1 290 ? 17.172 -25.25 7.754 1 98.25 290 GLU B N 1
ATOM 4727 C CA . GLU B 1 290 ? 16.062 -24.625 8.461 1 98.25 290 GLU B CA 1
ATOM 4728 C C . GLU B 1 290 ? 16.453 -23.25 8.977 1 98.25 290 GLU B C 1
ATOM 4730 O O . GLU B 1 290 ? 17.625 -22.969 9.195 1 98.25 290 GLU B O 1
ATOM 4735 N N . PHE B 1 291 ? 15.523 -22.391 9.133 1 98.69 291 PHE B N 1
ATOM 4736 C CA . PHE B 1 291 ? 15.727 -21.047 9.664 1 98.69 291 PHE B CA 1
ATOM 4737 C C . PHE B 1 291 ? 14.508 -20.594 10.461 1 98.69 291 PHE B C 1
ATOM 4739 O O . PHE B 1 291 ? 13.445 -21.219 10.398 1 98.69 291 PHE B O 1
ATOM 4746 N N . ASP B 1 292 ? 14.656 -19.594 11.266 1 98.5 292 ASP B N 1
ATOM 4747 C CA . ASP B 1 292 ? 13.57 -18.891 11.93 1 98.5 292 ASP B CA 1
ATOM 4748 C C . ASP B 1 292 ? 12.984 -17.797 11.031 1 98.5 292 ASP B C 1
ATOM 4750 O O . ASP B 1 292 ? 13.68 -16.844 10.688 1 98.5 292 ASP B O 1
ATOM 4754 N N . PRO B 1 293 ? 11.734 -17.938 10.648 1 98.25 293 PRO B N 1
ATOM 4755 C CA . PRO B 1 293 ? 11.148 -16.984 9.703 1 98.25 293 PRO B CA 1
ATOM 4756 C C . PRO B 1 293 ? 11.102 -15.555 10.266 1 98.25 293 PRO B C 1
ATOM 4758 O O . PRO B 1 293 ? 10.836 -14.609 9.523 1 98.25 293 PRO B O 1
ATOM 4761 N N . LYS B 1 294 ? 11.32 -15.383 11.539 1 97.81 294 LYS B N 1
ATOM 4762 C CA . LYS B 1 294 ? 11.281 -14.055 12.148 1 97.81 294 LYS B CA 1
ATOM 4763 C C . LYS B 1 294 ? 12.688 -13.516 12.383 1 97.81 294 LYS B C 1
ATOM 4765 O O . LYS B 1 294 ? 12.852 -12.406 12.898 1 97.81 294 LYS B O 1
ATOM 4770 N N . ASP B 1 295 ? 13.703 -14.297 12.055 1 98.38 295 ASP B N 1
ATOM 4771 C CA . ASP B 1 295 ? 15.102 -13.906 12.188 1 98.38 295 ASP B CA 1
ATOM 4772 C C . ASP B 1 295 ? 15.75 -13.711 10.82 1 98.38 295 ASP B C 1
ATOM 4774 O O . ASP B 1 295 ? 16.172 -14.672 10.188 1 98.38 295 ASP B O 1
ATOM 4778 N N . GLU B 1 296 ? 15.953 -12.547 10.453 1 97.5 296 GLU B N 1
ATOM 4779 C CA . GLU B 1 296 ? 16.391 -12.203 9.102 1 97.5 296 GLU B CA 1
ATOM 4780 C C . GLU B 1 296 ? 17.812 -12.703 8.844 1 97.5 296 GLU B C 1
ATOM 4782 O O . GLU B 1 296 ? 18.141 -13.07 7.715 1 97.5 296 GLU B O 1
ATOM 4787 N N . ASP B 1 297 ? 18.641 -12.703 9.891 1 97.75 297 ASP B N 1
ATOM 4788 C CA . ASP B 1 297 ? 19.984 -13.242 9.719 1 97.75 297 ASP B CA 1
ATOM 4789 C C . ASP B 1 297 ? 19.938 -14.742 9.445 1 97.75 297 ASP B C 1
ATOM 4791 O O . ASP B 1 297 ? 20.719 -15.258 8.633 1 97.75 297 ASP B O 1
ATOM 4795 N N . SER B 1 298 ? 19.062 -15.414 10.141 1 98.38 298 SER B N 1
ATOM 4796 C CA . SER B 1 298 ? 18.906 -16.844 9.906 1 98.38 298 SER B CA 1
ATOM 4797 C C . SER B 1 298 ? 18.422 -17.125 8.492 1 98.38 298 SER B C 1
ATOM 4799 O O . SER B 1 298 ? 18.891 -18.078 7.848 1 98.38 298 SER B O 1
ATOM 4801 N N . ILE B 1 299 ? 17.5 -16.312 7.98 1 98.62 299 ILE B N 1
ATOM 4802 C CA . ILE B 1 299 ? 17 -16.453 6.613 1 98.62 299 ILE B CA 1
ATOM 4803 C C . ILE B 1 299 ? 18.156 -16.219 5.625 1 98.62 299 ILE B C 1
ATOM 4805 O O . ILE B 1 299 ? 18.359 -17.031 4.719 1 98.62 299 ILE B O 1
ATOM 4809 N N . ALA B 1 300 ? 18.906 -15.164 5.859 1 98.06 300 ALA B N 1
ATOM 4810 C CA . ALA B 1 300 ? 20 -14.828 4.969 1 98.06 300 ALA B CA 1
ATOM 4811 C C . ALA B 1 300 ? 21.031 -15.945 4.926 1 98.06 300 ALA B C 1
ATOM 4813 O O . ALA B 1 300 ? 21.547 -16.281 3.859 1 98.06 300 ALA B O 1
ATOM 4814 N N . ARG B 1 301 ? 21.328 -16.5 6.07 1 97.81 301 ARG B N 1
ATOM 4815 C CA . ARG B 1 301 ? 22.297 -17.594 6.133 1 97.81 301 ARG B CA 1
ATOM 4816 C C . ARG B 1 301 ? 21.781 -18.812 5.375 1 97.81 301 ARG B C 1
ATOM 4818 O O . ARG B 1 301 ? 22.547 -19.469 4.652 1 97.81 301 ARG B O 1
ATOM 4825 N N . ALA B 1 302 ? 20.531 -19.109 5.547 1 98.5 302 ALA B N 1
ATOM 4826 C CA . ALA B 1 302 ? 19.953 -20.266 4.871 1 98.5 302 ALA B CA 1
ATOM 4827 C C . ALA B 1 302 ? 20 -20.094 3.355 1 98.5 302 ALA B C 1
ATOM 4829 O O . ALA B 1 302 ? 20.156 -21.062 2.619 1 98.5 302 ALA B O 1
ATOM 4830 N N . LEU B 1 303 ? 19.922 -18.812 2.881 1 98.25 303 LEU B N 1
ATOM 4831 C CA . LEU B 1 303 ? 19.828 -18.547 1.451 1 98.25 303 LEU B CA 1
ATOM 4832 C C . LEU B 1 303 ? 21.203 -18.266 0.855 1 98.25 303 LEU B C 1
ATOM 4834 O O . LEU B 1 303 ? 21.328 -18.031 -0.349 1 98.25 303 LEU B O 1
ATOM 4838 N N . ALA B 1 304 ? 22.312 -18.125 1.56 1 95.44 304 ALA B N 1
ATOM 4839 C CA . ALA B 1 304 ? 23.641 -17.703 1.143 1 95.44 304 ALA B CA 1
ATOM 4840 C C . ALA B 1 304 ? 24.094 -18.453 -0.098 1 95.44 304 ALA B C 1
ATOM 4842 O O . ALA B 1 304 ? 24.719 -17.891 -0.991 1 95.44 304 ALA B O 1
ATOM 4843 N N . GLY B 1 305 ? 23.781 -19.672 -0.336 1 92.88 305 GLY B N 1
ATOM 4844 C CA . GLY B 1 305 ? 24.266 -20.484 -1.453 1 92.88 305 GLY B CA 1
ATOM 4845 C C . GLY B 1 305 ? 23.359 -20.406 -2.668 1 92.88 305 GLY B C 1
ATOM 4846 O O . GLY B 1 305 ? 23.656 -20.984 -3.713 1 92.88 305 GLY B O 1
ATOM 4847 N N . THR B 1 306 ? 22.359 -19.516 -2.631 1 96.38 306 THR B N 1
ATOM 4848 C CA . THR B 1 306 ? 21.359 -19.5 -3.699 1 96.38 306 THR B CA 1
ATOM 4849 C C . THR B 1 306 ? 21.594 -18.328 -4.641 1 96.38 306 THR B C 1
ATOM 4851 O O . THR B 1 306 ? 21.047 -18.281 -5.746 1 96.38 306 THR B O 1
ATOM 4854 N N . GLY B 1 307 ? 22.375 -17.266 -4.219 1 95.31 307 GLY B N 1
ATOM 4855 C CA . GLY B 1 307 ? 22.594 -16.062 -5.004 1 95.31 307 GLY B CA 1
ATOM 4856 C C . GLY B 1 307 ? 21.484 -15.039 -4.855 1 95.31 307 GLY B C 1
ATOM 4857 O O . GLY B 1 307 ? 21.5 -13.992 -5.508 1 95.31 307 GLY B O 1
ATOM 4858 N N . LEU B 1 308 ? 20.453 -15.305 -4.035 1 95.38 308 LEU B N 1
ATOM 4859 C CA . LEU B 1 308 ? 19.312 -14.406 -3.854 1 95.38 308 LEU B CA 1
ATOM 4860 C C . LEU B 1 308 ? 19.688 -13.227 -2.965 1 95.38 308 LEU B C 1
ATOM 4862 O O . LEU B 1 308 ? 19.125 -12.141 -3.104 1 95.38 308 LEU B O 1
ATOM 4866 N N . VAL B 1 309 ? 20.516 -13.516 -1.947 1 90.25 309 VAL B N 1
ATOM 4867 C CA . VAL B 1 309 ? 20.859 -12.477 -0.983 1 90.25 309 VAL B CA 1
ATOM 4868 C C . VAL B 1 309 ? 22.344 -12.141 -1.106 1 90.25 309 VAL B C 1
ATOM 4870 O O . VAL B 1 309 ? 23.156 -13.008 -1.418 1 90.25 309 VAL B O 1
ATOM 4873 N N . GLY B 1 310 ? 22.734 -10.844 -1.52 1 68.62 310 GLY B N 1
ATOM 4874 C CA . GLY B 1 310 ? 24.125 -10.461 -1.604 1 68.62 310 GLY B CA 1
ATOM 4875 C C . GLY B 1 310 ? 24.953 -10.922 -0.41 1 68.62 310 GLY B C 1
ATOM 4876 O O . GLY B 1 310 ? 24.406 -11.148 0.671 1 68.62 310 GLY B O 1
ATOM 4877 N N . SER B 1 311 ? 26.109 -11.453 -0.604 1 50.72 311 SER B N 1
ATOM 4878 C CA . SER B 1 311 ? 27.078 -11.789 0.432 1 50.72 311 SER B CA 1
ATOM 4879 C C . SER B 1 311 ? 27.438 -10.562 1.267 1 50.72 311 SER B C 1
ATOM 4881 O O . SER B 1 311 ? 27.391 -9.438 0.778 1 50.72 311 SER B O 1
#

Radius of gyration: 28.35 Å; Cα contacts (8 Å, |Δi|>4): 1692; chains: 2; bounding box: 50×83×61 Å

Foldseek 3Di:
DFKDWDFADDLQDGGWIWIDAQFWIWIADQQFDRFIAAIGTVVGDGFKDADSVQGNAADDPWADCRIGKHKFKDDDDPPLRGQHRRGGWDWDADRQQKMKTWGPARPPSQKIKIWIWGQDRHASKIKIKIKIWRADQDWDWIKIKMKHWGFAFKKKKAFDPADDDDPPPDDDDPDDDKDKAFDPPADPVPPQWADDRTIIMGHAALVFAKTKIFMLHQLFWMWMDDPFKIKIKGFHDDPPAAAPRRRGQWMWMHGNGTIMTMGMGGTDTAHNRRMDMTMMMMHMDGRQDDADSNDVVRVCVSCVVVPSHDD/DFKDWDFQDDLQDGGWIWIDAQFWIWIADFQFDRFIAAIGTVVGDGFKDADSVQGNAADDPWADCRIGKHKFKDDDDPPLRGQHRRGGWDWDADRQQKMKTWGPARPPSQKIKMWIWGQDNHASKIKIKIKIWRADQDWDWIKIKMKHWGFAFKKKKAFDPADDDDPPPDDDDPDDDKDKAFDPPADPVPPQWADDRTIIMGHAALVFAKTKIFMLHQLFWMWMDDPFKIKIKGFHDDPPAAAPRRRGQWMWMHGNGTIMTMGMGGTDGAHNRRMDMTMMMMHMDGRQDDADSNDVVRVCVSCVVVPSDDD

Organism: NCBI:txid1960156